Protein AF-A0A939ACP7-F1 (afdb_monomer_lite)

Radius of gyration: 35.05 Å; chains: 1; bounding box: 103×66×125 Å

Structure (mmCIF, N/CA/C/O backbone):
data_AF-A0A939ACP7-F1
#
_entry.id   AF-A0A939ACP7-F1
#
loop_
_atom_site.group_PDB
_atom_site.id
_atom_site.type_symbol
_atom_site.label_atom_id
_atom_site.label_alt_id
_atom_site.label_comp_id
_atom_site.label_asym_id
_atom_site.label_entity_id
_atom_site.label_seq_id
_atom_site.pdbx_PDB_ins_code
_atom_site.Cartn_x
_atom_site.Cartn_y
_atom_site.Cartn_z
_atom_site.occupancy
_atom_site.B_iso_or_equiv
_atom_site.auth_seq_id
_atom_site.auth_comp_id
_atom_site.auth_asym_id
_atom_site.auth_atom_id
_atom_site.pdbx_PDB_model_num
ATOM 1 N N . MET A 1 1 ? 71.101 -23.558 -41.775 1.00 36.25 1 MET A N 1
ATOM 2 C CA . MET A 1 1 ? 71.951 -23.825 -40.594 1.00 36.25 1 MET A CA 1
ATOM 3 C C . MET A 1 1 ? 70.980 -24.079 -39.443 1.00 36.25 1 MET A C 1
ATOM 5 O O . MET A 1 1 ? 70.382 -23.135 -38.969 1.00 36.25 1 MET A O 1
ATOM 9 N N . LYS A 1 2 ? 70.400 -25.280 -39.323 1.00 25.92 2 LYS A N 1
ATOM 10 C CA . LYS A 1 2 ? 70.919 -26.447 -38.582 1.00 25.92 2 LYS A CA 1
ATOM 11 C C . LYS A 1 2 ? 71.511 -26.079 -37.214 1.00 25.92 2 LYS A C 1
ATOM 13 O O . LYS A 1 2 ? 72.516 -25.382 -37.201 1.00 25.92 2 LYS A O 1
ATOM 18 N N . MET A 1 3 ? 70.931 -26.714 -36.182 1.00 22.45 3 MET A N 1
ATOM 19 C CA . MET A 1 3 ? 71.432 -26.923 -34.811 1.00 22.45 3 MET A CA 1
ATOM 20 C C . MET A 1 3 ? 71.441 -25.649 -33.942 1.00 22.45 3 MET A C 1
ATOM 22 O O . MET A 1 3 ? 72.068 -24.677 -34.314 1.00 22.45 3 MET A O 1
ATOM 26 N N . GLU A 1 4 ? 70.746 -25.549 -32.804 1.00 27.22 4 GLU A N 1
ATOM 27 C CA . GLU A 1 4 ? 70.390 -26.583 -31.824 1.00 27.22 4 GLU A CA 1
ATOM 28 C C . GLU A 1 4 ? 69.037 -26.291 -31.142 1.00 27.22 4 GLU A C 1
ATOM 30 O O . GLU A 1 4 ? 68.872 -25.314 -30.420 1.00 27.22 4 GLU A O 1
ATOM 35 N N . ARG A 1 5 ? 68.075 -27.203 -31.334 1.00 31.11 5 ARG A N 1
ATOM 36 C CA . ARG A 1 5 ? 67.166 -27.637 -30.269 1.00 31.11 5 ARG A CA 1
ATOM 37 C C . ARG A 1 5 ? 67.841 -28.840 -29.603 1.00 31.11 5 ARG A C 1
ATOM 39 O O . ARG A 1 5 ? 67.974 -29.872 -30.249 1.00 31.11 5 ARG A O 1
ATOM 46 N N . PHE A 1 6 ? 68.264 -28.691 -28.357 1.00 25.67 6 PHE A N 1
ATOM 47 C CA . PHE A 1 6 ? 68.577 -29.739 -27.375 1.00 25.67 6 PHE A CA 1
ATOM 48 C C . PHE A 1 6 ? 68.465 -28.983 -26.040 1.00 25.67 6 PHE A C 1
ATOM 50 O O . PHE A 1 6 ? 69.297 -28.137 -25.762 1.00 25.67 6 PHE A O 1
ATOM 57 N N . LEU A 1 7 ? 67.393 -29.067 -25.259 1.00 24.36 7 LEU A N 1
ATOM 58 C CA . LEU A 1 7 ? 66.769 -30.269 -24.733 1.00 24.36 7 LEU A CA 1
ATOM 59 C C . LEU A 1 7 ? 65.263 -30.351 -25.035 1.00 24.36 7 LEU A C 1
ATOM 61 O O . LEU A 1 7 ? 64.500 -29.413 -24.827 1.00 24.36 7 LEU A O 1
ATOM 65 N N . ALA A 1 8 ? 64.868 -31.543 -25.472 1.00 23.91 8 ALA A N 1
ATOM 66 C CA . ALA A 1 8 ? 63.529 -32.113 -25.401 1.00 23.91 8 ALA A CA 1
ATOM 67 C C . ALA A 1 8 ? 62.896 -31.847 -24.013 1.00 23.91 8 ALA A C 1
ATOM 69 O O . ALA A 1 8 ? 63.563 -32.010 -22.997 1.00 23.91 8 ALA A O 1
ATOM 70 N N . VAL A 1 9 ? 61.635 -31.422 -23.879 1.00 26.91 9 VAL A N 1
ATOM 71 C CA . VAL A 1 9 ? 60.424 -32.158 -24.298 1.00 26.91 9 VAL A CA 1
ATOM 72 C C . VAL A 1 9 ? 60.639 -33.669 -24.211 1.00 26.91 9 VAL A C 1
ATOM 74 O O . VAL A 1 9 ? 60.522 -34.405 -25.186 1.00 26.91 9 VAL A O 1
ATOM 77 N N . ALA A 1 10 ? 61.005 -34.129 -23.021 1.00 22.05 10 ALA A N 1
ATOM 78 C CA . ALA A 1 10 ? 60.679 -35.473 -22.592 1.00 22.05 10 ALA A CA 1
ATOM 79 C C . ALA A 1 10 ? 59.434 -35.371 -21.701 1.00 22.05 10 ALA A C 1
ATOM 81 O O . ALA A 1 10 ? 59.503 -34.837 -20.601 1.00 22.05 10 ALA A O 1
ATOM 82 N N . ALA A 1 11 ? 58.321 -35.881 -22.231 1.00 25.02 11 ALA A N 1
ATOM 83 C CA . ALA A 1 11 ? 57.104 -36.269 -21.519 1.00 25.02 11 ALA A CA 1
ATOM 84 C C . ALA A 1 11 ? 56.350 -35.137 -20.790 1.00 25.02 11 ALA A C 1
ATOM 86 O O . ALA A 1 11 ? 56.452 -34.950 -19.585 1.00 25.02 11 ALA A O 1
ATOM 87 N N . LEU A 1 12 ? 55.550 -34.344 -21.505 1.00 26.20 12 LEU A N 1
ATOM 88 C CA . LEU A 1 12 ? 54.103 -34.603 -21.608 1.00 26.20 12 LEU A CA 1
ATOM 89 C C . LEU A 1 12 ? 53.656 -35.991 -21.101 1.00 26.20 12 LEU A C 1
ATOM 91 O O . LEU A 1 12 ? 54.082 -37.019 -21.621 1.00 26.20 12 LEU A O 1
ATOM 95 N N . PHE A 1 13 ? 52.709 -35.965 -20.163 1.00 28.14 13 PHE A N 1
ATOM 96 C CA . PHE A 1 13 ? 51.877 -37.083 -19.718 1.00 28.14 13 PHE A CA 1
ATOM 97 C C . PHE A 1 13 ? 52.613 -38.245 -19.054 1.00 28.14 13 PHE A C 1
ATOM 99 O O . PHE A 1 13 ? 53.013 -39.200 -19.711 1.00 28.14 13 PHE A O 1
ATOM 106 N N . LEU A 1 14 ? 52.671 -38.199 -17.719 1.00 24.33 14 LEU A N 1
ATOM 107 C CA . LEU A 1 14 ? 52.110 -39.230 -16.828 1.00 24.33 14 LEU A CA 1
ATOM 108 C C . LEU A 1 14 ? 52.550 -38.948 -15.383 1.00 24.33 14 LEU A C 1
ATOM 110 O O . LEU A 1 14 ? 53.515 -39.534 -14.909 1.00 24.33 14 LEU A O 1
ATOM 114 N N . ALA A 1 15 ? 51.850 -38.045 -14.696 1.00 24.22 15 ALA A N 1
ATOM 115 C CA . ALA A 1 15 ? 51.679 -38.045 -13.237 1.00 24.22 15 ALA A CA 1
ATOM 116 C C . ALA A 1 15 ? 50.804 -36.828 -12.869 1.00 24.22 15 ALA A C 1
ATOM 118 O O . ALA A 1 15 ? 51.233 -35.700 -13.052 1.00 24.22 15 ALA A O 1
ATOM 119 N N . VAL A 1 16 ? 49.507 -37.006 -12.597 1.00 27.25 16 VAL A N 1
ATOM 120 C CA . VAL A 1 16 ? 48.994 -37.306 -11.240 1.00 27.25 16 VAL A CA 1
ATOM 121 C C . VAL A 1 16 ? 48.975 -35.991 -10.444 1.00 27.25 16 VAL A C 1
ATOM 123 O O . VAL A 1 16 ? 50.014 -35.432 -10.133 1.00 27.25 16 VAL A O 1
ATOM 126 N N . TRP A 1 17 ? 47.799 -35.359 -10.326 1.00 26.86 17 TRP A N 1
ATOM 127 C CA . TRP A 1 17 ? 47.037 -35.370 -9.062 1.00 26.86 17 TRP A CA 1
ATOM 128 C C . TRP A 1 17 ? 47.918 -34.914 -7.885 1.00 26.86 17 TRP A C 1
ATOM 130 O O . TRP A 1 17 ? 48.831 -35.620 -7.486 1.00 26.86 17 TRP A O 1
ATOM 140 N N . GLY A 1 18 ? 47.695 -33.789 -7.233 1.00 29.44 18 GLY A N 1
ATOM 141 C CA . GLY A 1 18 ? 46.577 -32.872 -7.245 1.00 29.44 18 GLY A CA 1
ATOM 142 C C . GLY A 1 18 ? 46.790 -31.880 -6.104 1.00 29.44 18 GLY A C 1
ATOM 143 O O . GLY A 1 18 ? 47.709 -32.038 -5.298 1.00 29.44 18 GLY A O 1
ATOM 144 N N . CYS A 1 19 ? 45.903 -30.896 -5.985 1.00 32.56 19 CYS A N 1
ATOM 145 C CA . CYS A 1 19 ? 45.579 -30.409 -4.652 1.00 32.56 19 CYS A CA 1
ATOM 146 C C . CYS A 1 19 ? 45.200 -31.649 -3.836 1.00 32.56 19 CYS A C 1
ATOM 148 O O . CYS A 1 19 ? 44.282 -32.380 -4.219 1.00 32.56 19 CYS A O 1
ATOM 150 N N . ALA A 1 20 ? 45.939 -31.946 -2.771 1.00 35.75 20 ALA A N 1
ATOM 151 C CA . ALA A 1 20 ? 45.504 -32.966 -1.838 1.00 35.75 20 ALA A CA 1
ATOM 152 C C . ALA A 1 20 ? 44.207 -32.448 -1.203 1.00 35.75 20 ALA A C 1
ATOM 154 O O . ALA A 1 20 ? 44.233 -31.568 -0.345 1.00 35.75 20 ALA A O 1
ATOM 155 N N . GLY A 1 21 ? 43.067 -32.949 -1.680 1.00 43.66 21 GLY A N 1
ATOM 156 C CA . GLY A 1 21 ? 41.793 -32.820 -0.991 1.00 43.66 21 GLY A CA 1
ATOM 157 C C . GLY A 1 21 ? 41.898 -33.584 0.319 1.00 43.66 21 GLY A C 1
ATOM 158 O O . GLY A 1 21 ? 41.687 -34.793 0.356 1.00 43.66 21 GLY A O 1
ATOM 159 N N . GLY A 1 22 ? 42.309 -32.886 1.370 1.00 36.47 22 GLY A N 1
ATOM 160 C CA . GLY A 1 22 ? 42.224 -33.358 2.738 1.00 36.47 22 GLY A CA 1
ATOM 161 C C . GLY A 1 22 ? 41.004 -32.732 3.387 1.00 36.47 22 GLY A C 1
ATOM 162 O O . GLY A 1 22 ? 41.091 -31.629 3.913 1.00 36.47 22 GLY A O 1
ATOM 163 N N . GLU A 1 23 ? 39.871 -33.430 3.373 1.00 47.53 23 GLU A N 1
ATOM 164 C CA . GLU A 1 23 ? 38.885 -33.232 4.433 1.00 47.53 23 GLU A CA 1
ATOM 165 C C . GLU A 1 23 ? 39.522 -33.770 5.724 1.00 47.53 23 GLU A C 1
ATOM 167 O O . GLU A 1 23 ? 39.752 -34.974 5.848 1.00 47.53 23 GLU A O 1
ATOM 172 N N . GLY A 1 24 ? 39.891 -32.890 6.658 1.00 39.44 24 GLY A N 1
ATOM 173 C CA . GLY A 1 24 ? 40.613 -33.316 7.858 1.00 39.44 24 GLY A CA 1
ATOM 174 C C . GLY A 1 24 ? 40.763 -32.249 8.937 1.00 39.44 24 GLY A C 1
ATOM 175 O O . GLY A 1 24 ? 41.720 -31.490 8.924 1.00 39.44 24 GLY A O 1
ATOM 176 N N . GLU A 1 25 ? 39.817 -32.296 9.876 1.00 38.22 25 GLU A N 1
ATOM 177 C CA . GLU A 1 25 ? 39.761 -31.717 11.228 1.00 38.22 25 GLU A CA 1
ATOM 178 C C . GLU A 1 25 ? 39.782 -30.185 11.419 1.00 38.22 25 GLU A C 1
ATOM 180 O O . GLU A 1 25 ? 40.653 -29.433 10.996 1.00 38.22 25 GLU A O 1
ATOM 185 N N . SER A 1 26 ? 38.740 -29.745 12.131 1.00 47.62 26 SER A N 1
ATOM 186 C CA . SER A 1 26 ? 38.450 -28.388 12.588 1.00 47.62 26 SER A CA 1
ATOM 187 C C . SER A 1 26 ? 39.628 -27.712 13.281 1.00 47.62 26 SER A C 1
ATOM 189 O O . SER A 1 26 ? 40.241 -28.322 14.153 1.00 47.62 26 SER A O 1
ATOM 191 N N . ILE A 1 27 ? 39.828 -26.420 13.009 1.00 42.50 27 ILE A N 1
ATOM 192 C CA . ILE A 1 27 ? 40.710 -25.540 13.785 1.00 42.50 27 ILE A CA 1
ATOM 193 C C . ILE A 1 27 ? 40.118 -25.371 15.200 1.00 42.50 27 ILE A C 1
ATOM 195 O O . ILE A 1 27 ? 39.026 -24.805 15.329 1.00 42.50 27 ILE A O 1
ATOM 199 N N . PRO A 1 28 ? 40.784 -25.829 16.276 1.00 42.47 28 PRO A N 1
ATOM 200 C CA . PRO A 1 28 ? 40.410 -25.488 17.637 1.00 42.47 28 PRO A CA 1
ATOM 201 C C . PRO A 1 28 ? 41.270 -24.307 18.105 1.00 42.47 28 PRO A C 1
ATOM 203 O O . PRO A 1 28 ? 42.453 -24.470 18.386 1.00 42.47 28 PRO A O 1
ATOM 206 N N . GLY A 1 29 ? 40.644 -23.133 18.222 1.00 42.59 29 GLY A N 1
ATOM 207 C CA . GLY A 1 29 ? 41.262 -21.890 18.707 1.00 42.59 29 GLY A CA 1
ATOM 208 C C . GLY A 1 29 ? 41.906 -21.104 17.564 1.00 42.59 29 GLY A C 1
ATOM 209 O O . GLY A 1 29 ? 42.811 -21.603 16.919 1.00 42.59 29 GLY A O 1
ATOM 210 N N . GLU A 1 30 ? 41.485 -19.901 17.193 1.00 41.22 30 GLU A N 1
ATOM 211 C CA . GLU A 1 30 ? 40.758 -18.848 17.901 1.00 41.22 30 GLU A CA 1
ATOM 212 C C . GLU A 1 30 ? 39.846 -18.063 16.924 1.00 41.22 30 GLU A C 1
ATOM 214 O O . GLU A 1 30 ? 40.249 -17.740 15.812 1.00 41.22 30 GLU A O 1
ATOM 219 N N . SER A 1 31 ? 38.616 -17.761 17.372 1.00 50.59 31 SER A N 1
ATOM 220 C CA . SER A 1 31 ? 37.700 -16.696 16.906 1.00 50.59 31 SER A CA 1
ATOM 221 C C . SER A 1 31 ? 37.431 -16.517 15.400 1.00 50.59 31 SER A C 1
ATOM 223 O O . SER A 1 31 ? 38.102 -15.753 14.712 1.00 50.59 31 SER A O 1
ATOM 225 N N . GLY A 1 32 ? 36.305 -17.071 14.943 1.00 54.88 32 GLY A N 1
ATOM 226 C CA . GLY A 1 32 ? 35.601 -16.580 13.760 1.00 54.88 32 GLY A CA 1
ATOM 227 C C . GLY A 1 32 ? 34.483 -17.523 13.335 1.00 54.88 32 GLY A C 1
ATOM 228 O O . GLY A 1 32 ? 34.708 -18.394 12.502 1.00 54.88 32 GLY A O 1
ATOM 229 N N . GLU A 1 33 ? 33.284 -17.381 13.901 1.00 62.00 33 GLU A N 1
ATOM 230 C CA . GLU A 1 33 ? 32.091 -17.960 13.271 1.00 62.00 33 GLU A CA 1
ATOM 231 C C . GLU A 1 33 ? 31.898 -17.299 11.903 1.00 62.00 33 GLU A C 1
ATOM 233 O O . GLU A 1 33 ? 32.114 -16.095 11.741 1.00 62.00 33 GLU A O 1
ATOM 238 N N . CYS A 1 34 ? 31.556 -18.094 10.896 1.00 67.94 34 CYS A N 1
ATOM 239 C CA . CYS A 1 34 ? 31.367 -17.585 9.545 1.00 67.94 34 CYS A CA 1
ATOM 240 C C . CYS A 1 34 ? 29.918 -17.133 9.335 1.00 67.94 34 CYS A C 1
ATOM 242 O O . CYS A 1 34 ? 29.008 -17.771 9.857 1.00 67.94 34 CYS A O 1
ATOM 244 N N . PRO A 1 35 ? 29.676 -16.044 8.584 1.00 65.56 35 PRO A N 1
ATOM 245 C CA . PRO A 1 35 ? 28.376 -15.373 8.571 1.00 65.56 35 PRO A CA 1
ATOM 246 C C . PRO A 1 35 ? 27.280 -16.165 7.850 1.00 65.56 35 PRO A C 1
ATOM 248 O O . PRO A 1 35 ? 26.113 -16.025 8.205 1.00 65.56 35 PRO A O 1
ATOM 251 N N . GLN A 1 36 ? 27.632 -16.976 6.842 1.00 68.38 36 GLN A N 1
ATOM 252 C CA . GLN A 1 36 ? 26.692 -17.827 6.106 1.00 68.38 36 GLN A CA 1
ATOM 253 C C . GLN A 1 36 ? 27.379 -19.097 5.570 1.00 68.38 36 GLN A C 1
ATOM 255 O O . GLN A 1 36 ? 28.484 -19.000 5.019 1.00 68.38 36 GLN A O 1
ATOM 260 N N . PRO A 1 37 ? 26.734 -20.277 5.654 1.00 73.44 37 PRO A N 1
ATOM 261 C CA . PRO A 1 37 ? 27.254 -21.530 5.117 1.00 73.44 37 PRO A CA 1
ATOM 262 C C . PRO A 1 37 ? 27.542 -21.464 3.618 1.00 73.44 37 PRO A C 1
ATOM 264 O O . PRO A 1 37 ? 26.791 -20.878 2.846 1.00 73.44 37 PRO A O 1
ATOM 267 N N . GLY A 1 38 ? 28.616 -22.121 3.189 1.00 63.66 38 GLY A N 1
ATOM 268 C CA . GLY A 1 38 ? 29.005 -22.235 1.786 1.00 63.66 38 GLY A CA 1
ATOM 269 C C . GLY A 1 38 ? 29.901 -21.111 1.264 1.00 63.66 38 GLY A C 1
ATOM 270 O O . GLY A 1 38 ? 30.520 -21.314 0.222 1.00 63.66 38 GLY A O 1
ATOM 271 N N . ILE A 1 39 ? 30.038 -19.991 1.988 1.00 73.62 39 ILE A N 1
ATOM 272 C CA . ILE A 1 39 ? 31.002 -18.929 1.657 1.00 73.62 39 ILE A CA 1
ATOM 273 C C . ILE A 1 39 ? 32.430 -19.471 1.750 1.00 73.62 39 ILE A C 1
ATOM 275 O O . ILE A 1 39 ? 32.738 -20.276 2.630 1.00 73.62 39 ILE A O 1
ATOM 279 N N . THR A 1 40 ? 33.302 -19.005 0.855 1.00 74.06 40 THR A N 1
ATOM 280 C CA . THR A 1 40 ? 34.707 -19.422 0.787 1.00 74.06 40 THR A CA 1
ATOM 281 C C . THR A 1 40 ? 35.626 -18.200 0.881 1.00 74.06 40 THR A C 1
ATOM 283 O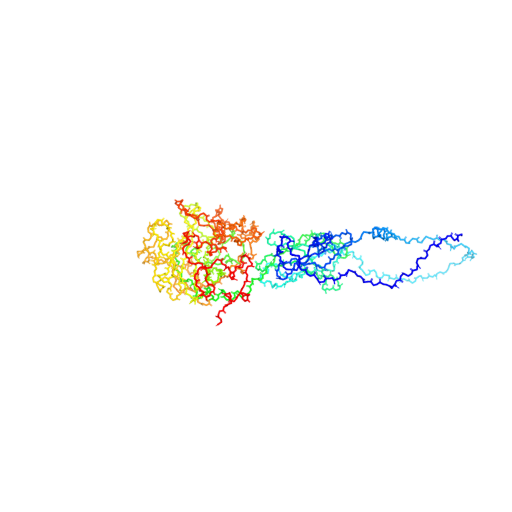 O . THR A 1 40 ? 35.310 -17.166 0.299 1.00 74.06 40 THR A O 1
ATOM 286 N N . THR A 1 41 ? 36.729 -18.290 1.627 1.00 76.06 41 THR A N 1
ATOM 287 C CA . THR A 1 41 ? 37.681 -17.187 1.872 1.00 76.06 41 THR A CA 1
ATOM 288 C C . THR A 1 41 ? 39.123 -17.699 2.004 1.00 76.06 41 THR A C 1
ATOM 290 O O . THR A 1 41 ? 39.334 -18.906 2.088 1.00 76.06 41 THR A O 1
ATOM 293 N N . CYS A 1 42 ? 40.113 -16.804 2.043 1.00 80.88 42 CYS A N 1
ATOM 294 C CA . CYS A 1 42 ? 41.520 -17.142 2.289 1.00 80.88 42 CYS A CA 1
ATOM 295 C C . CYS A 1 42 ? 41.887 -17.027 3.776 1.00 80.88 42 CYS A C 1
ATOM 297 O O . CYS A 1 42 ? 41.435 -16.109 4.464 1.00 80.88 42 CYS A O 1
ATOM 299 N N . GLY A 1 43 ? 42.725 -17.940 4.266 1.00 73.94 43 GLY A N 1
ATOM 300 C CA . GLY A 1 43 ? 43.234 -17.934 5.639 1.00 73.94 43 GLY A CA 1
ATOM 301 C C . GLY A 1 43 ? 44.425 -18.875 5.834 1.00 73.94 43 GLY A C 1
ATOM 302 O O . GLY A 1 43 ? 44.984 -19.376 4.864 1.00 73.94 43 GLY A O 1
ATOM 303 N N . LEU A 1 44 ? 44.819 -19.113 7.087 1.00 69.56 44 LEU A N 1
ATOM 304 C CA . LEU A 1 44 ? 45.951 -19.979 7.441 1.00 69.56 44 LEU A CA 1
ATOM 305 C C . LEU A 1 44 ? 45.474 -21.250 8.154 1.00 69.56 44 LEU A C 1
ATOM 307 O O . LEU A 1 44 ? 44.510 -21.219 8.923 1.00 69.56 44 LEU A O 1
ATOM 311 N N . THR A 1 45 ? 46.162 -22.368 7.927 1.00 70.00 45 THR A N 1
ATOM 312 C CA . THR A 1 45 ? 45.963 -23.599 8.707 1.00 70.00 45 THR A CA 1
ATOM 313 C C . THR A 1 45 ? 46.634 -23.500 10.084 1.00 70.00 45 THR A C 1
ATOM 315 O O . THR A 1 45 ? 47.457 -22.618 10.331 1.00 70.00 45 THR A O 1
ATOM 318 N N . ALA A 1 46 ? 46.354 -24.451 10.984 1.00 57.75 46 ALA A N 1
ATOM 319 C CA . ALA A 1 46 ? 47.019 -24.526 12.292 1.00 57.75 46 ALA A CA 1
ATOM 320 C C . ALA A 1 46 ? 48.549 -24.740 12.200 1.00 57.75 46 ALA A C 1
ATOM 322 O O . ALA A 1 46 ? 49.262 -24.471 13.165 1.00 57.75 46 ALA A O 1
ATOM 323 N N . GLY A 1 47 ? 49.055 -25.208 11.050 1.00 53.38 47 GLY A N 1
ATOM 324 C CA . GLY A 1 47 ? 50.485 -25.357 10.761 1.00 53.38 47 GLY A CA 1
ATOM 325 C C . GLY A 1 47 ? 51.163 -24.093 10.218 1.00 53.38 47 GLY A C 1
ATOM 326 O O . GLY A 1 47 ? 52.387 -24.074 10.124 1.00 53.38 47 GLY A O 1
ATOM 327 N N . GLY A 1 48 ? 50.397 -23.036 9.910 1.00 61.03 48 GLY A N 1
ATOM 328 C CA . GLY A 1 48 ? 50.904 -21.762 9.385 1.00 61.03 48 GLY A CA 1
ATOM 329 C C . GLY A 1 48 ? 50.926 -21.636 7.857 1.00 61.03 48 GLY A C 1
ATOM 330 O O . GLY A 1 48 ? 51.390 -20.616 7.358 1.00 61.03 48 GLY A O 1
ATOM 331 N N . ASP A 1 49 ? 50.412 -22.627 7.125 1.00 70.62 49 ASP A N 1
ATOM 332 C CA . ASP A 1 49 ? 50.342 -22.617 5.655 1.00 70.62 49 ASP A CA 1
ATOM 333 C C . ASP A 1 49 ? 49.084 -21.891 5.138 1.00 70.62 49 ASP A C 1
ATOM 335 O O . ASP A 1 49 ? 48.019 -21.992 5.758 1.00 70.62 49 ASP A O 1
ATOM 339 N N . GLU A 1 50 ? 49.176 -21.204 3.991 1.00 74.31 50 GLU A N 1
ATOM 340 C CA . GLU A 1 50 ? 48.027 -20.554 3.333 1.00 74.31 50 GLU A CA 1
ATOM 341 C C . GLU A 1 50 ? 47.024 -21.561 2.764 1.00 74.31 50 GLU A C 1
ATOM 343 O O . GLU A 1 50 ? 47.389 -22.590 2.198 1.00 74.31 50 GLU A O 1
ATOM 348 N N . ALA A 1 51 ? 45.733 -21.261 2.907 1.00 74.69 51 ALA A N 1
ATOM 349 C CA . ALA A 1 51 ? 44.652 -22.167 2.555 1.00 74.69 51 ALA A CA 1
ATOM 350 C C . ALA A 1 51 ? 43.353 -21.446 2.169 1.00 74.69 51 ALA A C 1
ATOM 352 O O . ALA A 1 51 ? 43.050 -20.340 2.622 1.00 74.69 51 ALA A O 1
ATOM 353 N N . VAL A 1 52 ? 42.539 -22.148 1.383 1.00 78.62 52 VAL A N 1
ATOM 354 C CA . VAL A 1 52 ? 41.153 -21.791 1.083 1.00 78.62 52 VAL A CA 1
ATOM 355 C C . VAL A 1 52 ? 40.246 -22.417 2.142 1.00 78.62 52 VAL A C 1
ATOM 357 O O . VAL A 1 52 ? 40.230 -23.636 2.337 1.00 78.62 52 VAL A O 1
ATOM 360 N N . LEU A 1 53 ? 39.463 -21.582 2.818 1.00 76.50 53 LEU A N 1
ATOM 361 C CA . LEU A 1 53 ? 38.553 -21.950 3.897 1.00 76.50 53 LEU A CA 1
ATOM 362 C C . LEU A 1 53 ? 37.102 -21.851 3.431 1.00 76.50 53 LEU A C 1
ATOM 364 O O . LEU A 1 53 ? 36.706 -20.838 2.863 1.00 76.50 53 LEU A O 1
ATOM 368 N N . ARG A 1 54 ? 36.283 -22.860 3.732 1.00 76.62 54 ARG A N 1
ATOM 369 C CA . ARG A 1 54 ? 34.847 -22.882 3.434 1.00 76.62 54 ARG A CA 1
ATOM 370 C C . ARG A 1 54 ? 34.017 -22.910 4.709 1.00 76.62 54 ARG A C 1
ATOM 372 O O . ARG A 1 54 ? 34.290 -23.676 5.630 1.00 76.62 54 ARG A O 1
ATOM 379 N N . CYS A 1 55 ? 32.977 -22.090 4.750 1.00 75.12 55 CYS A N 1
ATOM 380 C CA . CYS A 1 55 ? 32.027 -22.059 5.847 1.00 75.12 55 CYS A CA 1
ATOM 381 C C . CYS A 1 55 ? 31.109 -23.285 5.788 1.00 75.12 55 CYS A C 1
ATOM 383 O O . CYS A 1 55 ? 30.429 -23.524 4.789 1.00 75.12 55 CYS A O 1
ATOM 385 N N . SER A 1 56 ? 31.082 -24.076 6.855 1.00 69.50 56 SER A N 1
ATOM 386 C CA . SER A 1 56 ? 30.205 -25.244 6.970 1.00 69.50 56 SER A CA 1
ATOM 387 C C . SER A 1 56 ? 28.766 -24.867 7.319 1.00 69.50 56 SER A C 1
ATOM 389 O O . SER A 1 56 ? 28.474 -23.755 7.751 1.00 69.50 56 SER A O 1
ATOM 391 N N . THR A 1 57 ? 27.855 -25.834 7.203 1.00 60.94 57 THR A N 1
ATOM 392 C CA . THR A 1 57 ? 26.447 -25.699 7.619 1.00 60.94 57 THR A CA 1
ATOM 393 C C . THR A 1 57 ? 26.273 -25.424 9.114 1.00 60.94 57 THR A C 1
ATOM 395 O O . THR A 1 57 ? 25.243 -24.899 9.520 1.00 60.94 57 THR A O 1
ATOM 398 N N . MET A 1 58 ? 27.290 -25.710 9.931 1.00 66.31 58 MET A N 1
ATOM 399 C CA . MET A 1 58 ? 27.328 -25.378 11.359 1.00 66.31 58 MET A CA 1
ATOM 400 C C . MET A 1 58 ? 28.034 -24.039 11.650 1.00 66.31 58 MET A C 1
ATOM 402 O O . MET A 1 58 ? 28.440 -23.811 12.784 1.00 66.31 58 MET A O 1
ATOM 406 N N . HIS A 1 59 ? 28.207 -23.171 10.643 1.00 72.88 59 HIS A N 1
ATOM 407 C CA . HIS A 1 59 ? 28.829 -21.839 10.753 1.00 72.88 59 HIS A CA 1
ATOM 408 C C . HIS A 1 59 ? 30.275 -21.846 11.283 1.00 72.88 59 HIS A C 1
ATOM 410 O O . HIS A 1 59 ? 30.751 -20.890 11.897 1.00 72.88 59 HIS A O 1
ATOM 416 N N . LYS A 1 60 ? 31.017 -22.919 10.982 1.00 73.25 60 LYS A N 1
ATOM 417 C CA . LYS A 1 60 ? 32.456 -23.037 11.268 1.00 73.25 60 LYS A CA 1
ATOM 418 C C . LYS A 1 60 ? 33.272 -23.119 9.987 1.00 73.25 60 LYS A C 1
ATOM 420 O O . LYS A 1 60 ? 32.864 -23.829 9.065 1.00 73.25 60 LYS A O 1
ATOM 425 N N . TRP A 1 61 ? 34.422 -22.449 9.951 1.00 71.75 61 TRP A N 1
ATOM 426 C CA . TRP A 1 61 ? 35.381 -22.559 8.851 1.00 71.75 61 TRP A CA 1
ATOM 427 C C . TRP A 1 61 ? 36.045 -23.939 8.827 1.00 71.75 61 TRP A C 1
ATOM 429 O O . TRP A 1 61 ? 36.494 -24.444 9.857 1.00 71.75 61 TRP A O 1
ATOM 439 N N . ILE A 1 62 ? 36.113 -24.536 7.640 1.00 71.25 62 ILE A N 1
ATOM 440 C CA . ILE A 1 62 ? 36.788 -25.806 7.364 1.00 71.25 62 ILE A CA 1
ATOM 441 C C . ILE A 1 62 ? 37.786 -25.574 6.230 1.00 71.25 62 ILE A C 1
ATOM 443 O O . ILE A 1 62 ? 37.488 -24.844 5.284 1.00 71.25 62 ILE A O 1
ATOM 447 N N . VAL A 1 63 ? 38.965 -26.188 6.311 1.00 72.44 63 VAL A N 1
ATOM 448 C CA . VAL A 1 63 ? 39.957 -26.129 5.232 1.00 72.44 63 VAL A CA 1
ATOM 449 C C . VAL A 1 63 ? 39.435 -26.919 4.038 1.00 72.44 63 VAL A C 1
ATOM 451 O O . VAL A 1 63 ? 39.150 -28.107 4.146 1.00 72.44 63 VAL A O 1
ATOM 454 N N . SER A 1 64 ? 39.289 -26.239 2.905 1.00 66.75 64 SER A N 1
ATOM 455 C CA . SER A 1 64 ? 38.829 -26.845 1.658 1.00 66.75 64 SER A CA 1
ATOM 456 C C . SER A 1 64 ? 39.993 -27.208 0.735 1.00 66.75 64 SER A C 1
ATOM 458 O O . SER A 1 64 ? 39.881 -28.172 -0.018 1.00 66.75 64 SER A O 1
ATOM 460 N N . ALA A 1 65 ? 41.090 -26.444 0.773 1.00 66.81 65 ALA A N 1
ATOM 461 C CA . ALA A 1 65 ? 42.334 -26.721 0.053 1.00 66.81 65 ALA A CA 1
ATOM 462 C C . ALA A 1 65 ? 43.510 -25.967 0.699 1.00 66.81 65 ALA A C 1
ATOM 464 O O . ALA A 1 65 ? 43.312 -24.874 1.223 1.00 66.81 65 ALA A O 1
ATOM 465 N N . VAL A 1 66 ? 44.725 -26.520 0.633 1.00 67.81 66 VAL A N 1
ATOM 466 C CA . VAL A 1 66 ? 45.965 -25.870 1.105 1.00 67.81 66 VAL A CA 1
ATOM 467 C C . VAL A 1 66 ? 46.789 -25.428 -0.104 1.00 67.81 66 VAL A C 1
ATOM 469 O O . VAL A 1 66 ? 46.958 -26.199 -1.051 1.00 67.81 66 VAL A O 1
ATOM 472 N N . CYS A 1 67 ? 47.261 -24.184 -0.090 1.00 64.81 67 CYS A N 1
ATOM 473 C CA . CYS A 1 67 ? 47.947 -23.544 -1.205 1.00 64.81 67 CYS A CA 1
ATOM 474 C C . CYS A 1 67 ? 49.470 -23.711 -1.098 1.00 64.81 67 CYS A C 1
ATOM 476 O O . CYS A 1 67 ? 50.029 -23.752 -0.008 1.00 64.81 67 CYS A O 1
ATOM 478 N N . ILE A 1 68 ? 50.145 -23.810 -2.248 1.00 60.16 68 ILE A N 1
ATOM 479 C CA . ILE A 1 68 ? 51.603 -24.021 -2.316 1.00 60.16 68 ILE A CA 1
ATOM 480 C C . ILE A 1 68 ? 52.371 -22.688 -2.253 1.00 60.16 68 ILE A C 1
ATOM 482 O O . ILE A 1 68 ? 53.453 -22.647 -1.676 1.00 60.16 68 ILE A O 1
ATOM 486 N N . GLU A 1 69 ? 51.818 -21.607 -2.825 1.00 58.72 69 GLU A N 1
ATOM 487 C CA . GLU A 1 69 ? 52.472 -20.286 -2.873 1.00 58.72 69 GLU A CA 1
ATOM 488 C C . GLU A 1 69 ? 51.580 -19.132 -2.406 1.00 58.72 69 GLU A C 1
ATOM 490 O O . GLU A 1 69 ? 52.041 -18.324 -1.604 1.00 58.72 69 GLU A O 1
ATOM 495 N N . SER A 1 70 ? 50.335 -19.022 -2.894 1.00 68.75 70 SER A N 1
ATOM 496 C CA . SER A 1 70 ? 49.425 -17.959 -2.442 1.00 68.75 70 SER A CA 1
ATOM 497 C C . SER A 1 70 ? 47.939 -18.306 -2.574 1.00 68.75 70 SER A C 1
ATOM 499 O O . SER A 1 70 ? 47.537 -19.037 -3.487 1.00 68.75 70 SER A O 1
ATOM 501 N N . CYS A 1 71 ? 47.122 -17.758 -1.675 1.00 71.00 71 CYS A N 1
ATOM 502 C CA . CYS A 1 71 ? 45.663 -17.754 -1.763 1.00 71.00 71 CYS A CA 1
ATOM 503 C C . CYS A 1 71 ? 45.152 -16.389 -2.236 1.00 71.00 71 CYS A C 1
ATOM 505 O O . CYS A 1 71 ? 45.501 -15.355 -1.665 1.00 71.00 71 CYS A O 1
ATOM 507 N N . ASN A 1 72 ? 44.284 -16.381 -3.250 1.00 71.88 72 ASN A N 1
ATOM 508 C CA . ASN A 1 72 ? 43.681 -15.155 -3.764 1.00 71.88 72 ASN A CA 1
ATOM 509 C C . ASN A 1 72 ? 42.156 -15.186 -3.606 1.00 71.88 72 ASN A C 1
ATOM 511 O O . ASN A 1 72 ? 41.505 -16.162 -3.980 1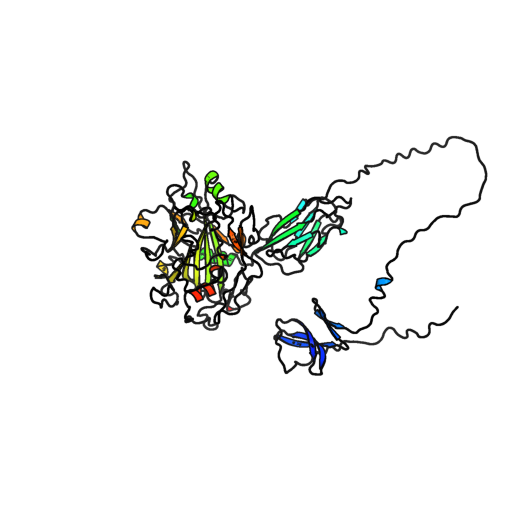.00 71.88 72 ASN A O 1
ATOM 515 N N . ALA A 1 73 ? 41.579 -14.116 -3.053 1.00 66.56 73 ALA A N 1
ATOM 516 C CA . ALA A 1 73 ? 40.137 -13.977 -2.865 1.00 66.56 73 ALA A CA 1
ATOM 517 C C . ALA A 1 73 ? 39.577 -12.975 -3.881 1.00 66.56 73 ALA A C 1
ATOM 519 O O . ALA A 1 73 ? 39.875 -11.782 -3.818 1.00 66.56 73 ALA A O 1
ATOM 520 N N . THR A 1 74 ? 38.747 -13.451 -4.810 1.00 55.78 74 THR A N 1
ATOM 521 C CA . THR A 1 74 ? 38.052 -12.600 -5.786 1.00 55.78 74 THR A CA 1
ATOM 522 C C . THR A 1 74 ? 36.543 -12.629 -5.554 1.00 55.78 74 THR A C 1
ATOM 524 O O . THR A 1 74 ? 36.022 -13.461 -4.812 1.00 55.78 74 THR A O 1
ATOM 527 N N . ALA A 1 75 ? 35.807 -11.724 -6.206 1.00 43.22 75 ALA A N 1
ATOM 528 C CA . ALA A 1 75 ? 34.349 -11.631 -6.086 1.00 43.22 75 ALA A CA 1
ATOM 529 C C . ALA A 1 75 ? 33.595 -12.910 -6.521 1.00 43.22 75 ALA A C 1
ATOM 531 O O . ALA A 1 75 ? 32.406 -13.034 -6.235 1.00 43.22 75 ALA A O 1
ATOM 532 N N . LEU A 1 76 ? 34.274 -13.851 -7.194 1.00 45.19 76 LEU A N 1
ATOM 533 C CA . LEU A 1 76 ? 33.727 -15.132 -7.653 1.00 45.19 76 LEU A CA 1
ATOM 534 C C . LEU A 1 76 ? 34.163 -16.339 -6.793 1.00 45.19 76 LEU A C 1
ATOM 536 O O . LEU A 1 76 ? 33.687 -17.446 -7.036 1.00 45.19 76 LEU A O 1
ATOM 540 N N . GLY A 1 77 ? 35.016 -16.150 -5.779 1.00 60.91 77 GLY A N 1
ATOM 541 C CA . GLY A 1 77 ? 35.485 -17.211 -4.878 1.00 60.91 77 GLY A CA 1
ATOM 542 C C . GLY A 1 77 ? 36.963 -17.082 -4.492 1.00 60.91 77 GLY A C 1
ATOM 543 O O . GLY A 1 77 ? 37.690 -16.252 -5.039 1.00 60.91 77 GLY A O 1
ATOM 544 N N . ALA A 1 78 ? 37.400 -17.898 -3.527 1.00 70.81 78 ALA A N 1
ATOM 545 C CA . ALA A 1 78 ? 38.800 -18.000 -3.110 1.00 70.81 78 ALA A CA 1
ATOM 546 C C . ALA A 1 78 ? 39.464 -19.233 -3.737 1.00 70.81 78 ALA A C 1
ATOM 548 O O . ALA A 1 78 ? 38.883 -20.320 -3.721 1.00 70.81 78 ALA A O 1
ATOM 549 N N . GLU A 1 79 ? 40.675 -19.068 -4.264 1.00 68.31 79 GLU A N 1
ATOM 550 C CA . GLU A 1 79 ? 41.408 -20.119 -4.972 1.00 68.31 79 GLU A CA 1
ATOM 551 C C . GLU A 1 79 ? 42.915 -20.079 -4.680 1.00 68.31 79 GLU A C 1
ATOM 553 O O . GLU A 1 79 ? 43.469 -19.045 -4.296 1.00 68.31 79 GLU A O 1
ATOM 558 N N . CYS A 1 80 ? 43.583 -21.224 -4.851 1.00 65.56 80 CYS A N 1
ATOM 559 C CA . CYS A 1 80 ? 45.037 -21.319 -4.741 1.00 65.56 80 CYS A CA 1
ATOM 560 C C . CYS A 1 80 ? 45.678 -21.030 -6.099 1.00 65.56 80 CYS A C 1
ATOM 562 O O . CYS A 1 80 ? 45.333 -21.678 -7.087 1.00 65.56 80 CYS A O 1
ATOM 564 N N . VAL A 1 81 ? 46.651 -20.120 -6.136 1.00 58.22 81 VAL A N 1
ATOM 565 C CA . VAL A 1 81 ? 47.344 -19.731 -7.372 1.00 58.22 81 VAL A CA 1
ATOM 566 C C . VAL A 1 81 ? 48.844 -19.993 -7.223 1.00 58.22 81 VAL A C 1
ATOM 568 O O . VAL A 1 81 ? 49.434 -19.671 -6.189 1.00 58.22 81 VAL A O 1
ATOM 571 N N . GLY A 1 82 ? 49.455 -20.593 -8.249 1.00 54.22 82 GLY A N 1
ATOM 572 C CA . GLY A 1 82 ? 50.910 -20.733 -8.388 1.00 54.22 82 GLY A CA 1
ATOM 573 C C . GLY A 1 82 ? 51.419 -19.798 -9.484 1.00 54.22 82 GLY A C 1
ATOM 574 O O . GLY A 1 82 ? 50.797 -19.694 -10.542 1.00 54.22 82 GLY A O 1
ATOM 575 N N . GLY A 1 83 ? 52.507 -19.073 -9.240 1.00 40.34 83 GLY A N 1
ATOM 576 C CA . GLY A 1 83 ? 52.972 -18.049 -10.174 1.00 40.34 83 GLY A CA 1
ATOM 577 C C . GLY A 1 83 ? 53.843 -18.597 -11.308 1.00 40.34 83 GLY A C 1
ATOM 578 O O . GLY A 1 83 ? 54.929 -19.098 -11.039 1.00 40.34 83 GLY A O 1
ATOM 579 N N . ALA A 1 84 ? 53.439 -18.389 -12.575 1.00 38.41 84 ALA A N 1
ATOM 580 C CA . ALA A 1 84 ? 54.359 -18.102 -13.695 1.00 38.41 84 ALA A CA 1
ATOM 581 C C . ALA A 1 84 ? 53.649 -17.598 -14.982 1.00 38.41 84 ALA A C 1
ATOM 583 O O . ALA A 1 84 ? 53.178 -18.388 -15.787 1.00 38.41 84 ALA A O 1
ATOM 584 N N . VAL A 1 85 ? 53.621 -16.271 -15.178 1.00 41.88 85 VAL A N 1
ATOM 585 C CA . VAL A 1 85 ? 54.103 -15.460 -16.336 1.00 41.88 85 VAL A CA 1
ATOM 586 C C . VAL A 1 85 ? 53.834 -15.877 -17.815 1.00 41.88 85 VAL A C 1
ATOM 588 O O . VAL A 1 85 ? 54.148 -15.081 -18.695 1.00 41.88 85 VAL A O 1
ATOM 591 N N . GLN A 1 86 ? 53.205 -17.003 -18.164 1.00 42.38 86 GLN A N 1
ATOM 592 C CA . GLN A 1 86 ? 53.082 -17.422 -19.579 1.00 42.38 86 GLN A CA 1
ATOM 593 C C . GLN A 1 86 ? 51.786 -16.972 -20.298 1.00 42.38 86 GLN A C 1
ATOM 595 O O . GLN A 1 86 ? 51.823 -16.732 -21.501 1.00 42.38 86 GLN A O 1
ATOM 600 N N . ASP A 1 87 ? 50.676 -16.730 -19.592 1.00 37.81 87 ASP A N 1
ATOM 601 C CA . ASP A 1 87 ? 49.373 -16.465 -20.247 1.00 37.81 87 ASP A CA 1
ATOM 602 C C . ASP A 1 87 ? 49.206 -15.033 -20.803 1.00 37.81 87 ASP A C 1
ATOM 604 O O . ASP A 1 87 ? 48.357 -14.782 -21.657 1.00 37.81 87 ASP A O 1
ATOM 608 N N . VAL A 1 88 ? 50.037 -14.078 -20.366 1.00 37.69 88 VAL A N 1
ATOM 609 C CA . VAL A 1 88 ? 50.055 -12.699 -20.908 1.00 37.69 88 VAL A CA 1
ATOM 610 C C . VAL A 1 88 ? 50.868 -12.616 -22.207 1.00 37.69 88 VAL A C 1
ATOM 612 O O . VAL A 1 88 ? 50.669 -11.698 -23.000 1.00 37.69 88 VAL A O 1
ATOM 615 N N . ILE A 1 89 ? 51.766 -13.576 -22.449 1.00 39.28 89 ILE A N 1
ATOM 616 C CA . ILE A 1 89 ? 52.638 -13.592 -23.631 1.00 39.28 89 ILE A CA 1
ATOM 617 C C . ILE A 1 89 ? 51.888 -14.162 -24.849 1.00 39.28 89 ILE A C 1
ATOM 619 O O . ILE A 1 89 ? 52.010 -13.613 -25.941 1.00 39.28 89 ILE A O 1
ATOM 623 N N . ASP A 1 90 ? 51.013 -15.153 -24.655 1.00 38.25 90 ASP A N 1
ATOM 624 C CA . ASP A 1 90 ? 50.316 -15.828 -25.763 1.00 38.25 90 ASP A CA 1
ATOM 625 C C . ASP A 1 90 ? 49.108 -15.032 -26.316 1.00 38.25 90 ASP A C 1
ATOM 627 O O . ASP A 1 90 ? 48.669 -15.261 -27.443 1.00 38.25 90 ASP A O 1
ATOM 631 N N . ALA A 1 91 ? 48.588 -14.041 -25.578 1.00 34.66 91 ALA A N 1
ATOM 632 C CA . ALA A 1 91 ? 47.490 -13.180 -26.043 1.00 34.66 91 ALA A CA 1
ATOM 633 C C . ALA A 1 91 ? 47.952 -11.989 -26.910 1.00 34.66 91 ALA A C 1
ATOM 635 O O . ALA A 1 91 ? 47.124 -11.330 -27.541 1.00 34.66 91 ALA A O 1
ATOM 636 N N . VAL A 1 92 ? 49.260 -11.709 -26.959 1.00 35.50 92 VAL A N 1
ATOM 637 C CA . VAL A 1 92 ? 49.833 -10.608 -27.757 1.00 35.50 92 VAL A CA 1
ATOM 638 C C . VAL A 1 92 ? 50.236 -11.067 -29.170 1.00 35.50 92 VAL A C 1
ATOM 640 O O . VAL A 1 92 ? 50.338 -10.233 -30.064 1.00 35.50 92 VAL A O 1
ATOM 643 N N . GLU A 1 93 ? 50.367 -12.375 -29.430 1.00 37.91 93 GLU A N 1
ATOM 644 C CA . GLU A 1 93 ? 50.759 -12.916 -30.750 1.00 37.91 93 GLU A CA 1
ATOM 645 C C . GLU A 1 93 ? 49.587 -13.304 -31.683 1.00 37.91 93 GLU A C 1
ATOM 647 O O . GLU A 1 93 ? 49.822 -13.779 -32.792 1.00 37.91 93 GLU A O 1
ATOM 652 N N . ALA A 1 94 ? 48.322 -13.079 -31.302 1.00 33.66 94 ALA A N 1
ATOM 653 C CA . ALA A 1 94 ? 47.150 -13.462 -32.112 1.00 33.66 94 ALA A CA 1
ATOM 654 C C . ALA A 1 94 ? 46.438 -12.299 -32.839 1.00 33.66 94 ALA A C 1
ATOM 656 O O . ALA A 1 94 ? 45.324 -12.470 -33.338 1.00 33.66 94 ALA A O 1
ATOM 657 N N . ILE A 1 95 ? 47.060 -11.120 -32.928 1.00 33.38 95 ILE A N 1
ATOM 658 C CA . ILE A 1 95 ? 46.553 -10.003 -33.735 1.00 33.38 95 ILE A CA 1
ATOM 659 C C . ILE A 1 95 ? 47.514 -9.773 -34.900 1.00 33.38 95 ILE A C 1
ATOM 661 O O . ILE A 1 95 ? 48.544 -9.146 -34.704 1.00 33.38 95 ILE A O 1
ATOM 665 N N . GLU A 1 96 ? 47.165 -10.271 -36.091 1.00 30.77 96 GLU A N 1
ATOM 666 C CA . GLU A 1 96 ? 47.319 -9.564 -37.377 1.00 30.77 96 GLU A CA 1
ATOM 667 C C . GLU A 1 96 ? 46.734 -10.398 -38.541 1.00 30.77 96 GLU A C 1
ATOM 669 O O . GLU A 1 96 ? 47.175 -11.500 -38.853 1.00 30.77 96 GLU A O 1
ATOM 674 N N . ALA A 1 97 ? 45.716 -9.841 -39.195 1.00 31.75 97 ALA A N 1
ATOM 675 C CA . ALA A 1 97 ? 45.323 -10.104 -40.584 1.00 31.75 97 ALA A CA 1
ATOM 676 C C . ALA A 1 97 ? 45.437 -8.743 -41.315 1.00 31.75 97 ALA A C 1
ATOM 678 O O . ALA A 1 97 ? 45.300 -7.733 -40.614 1.00 31.75 97 ALA A O 1
ATOM 679 N N . PRO A 1 98 ? 45.621 -8.628 -42.653 1.00 38.00 98 PRO A N 1
ATOM 680 C CA . PRO A 1 98 ? 45.152 -9.562 -43.685 1.00 38.00 98 PRO A CA 1
ATOM 681 C C . PRO A 1 98 ? 46.096 -9.805 -44.892 1.00 38.00 98 PRO A C 1
ATOM 683 O O . PRO A 1 98 ? 47.020 -9.044 -45.171 1.00 38.00 98 PRO A O 1
ATOM 686 N N . ASP A 1 99 ? 45.779 -10.846 -45.668 1.00 30.06 99 ASP A N 1
ATOM 687 C CA . ASP A 1 99 ? 46.303 -11.081 -47.018 1.00 30.06 99 ASP A CA 1
ATOM 688 C C . ASP A 1 99 ? 45.822 -10.000 -48.004 1.00 30.06 99 ASP A C 1
ATOM 690 O O . ASP A 1 99 ? 44.622 -9.803 -48.210 1.00 30.06 99 ASP A O 1
ATOM 694 N N . VAL A 1 100 ? 46.779 -9.355 -48.673 1.00 27.94 100 VAL A N 1
ATOM 695 C CA . VAL A 1 100 ? 46.592 -8.578 -49.904 1.00 27.94 100 VAL A CA 1
ATOM 696 C C . VAL A 1 100 ? 47.520 -9.196 -50.948 1.00 27.94 100 VAL A C 1
ATOM 698 O O . VAL A 1 100 ? 48.738 -9.080 -50.843 1.00 27.94 100 VAL A O 1
ATOM 701 N N . VAL A 1 101 ? 46.957 -9.879 -51.948 1.00 29.30 101 VAL A N 1
ATOM 702 C CA . VAL A 1 101 ? 47.707 -10.365 -53.116 1.00 29.30 101 VAL A CA 1
ATOM 703 C C . VAL A 1 101 ? 47.590 -9.319 -54.219 1.00 29.30 101 VAL A C 1
ATOM 705 O O . VAL A 1 101 ? 46.505 -9.087 -54.753 1.00 29.30 101 VAL A O 1
ATOM 708 N N . GLU A 1 102 ? 48.714 -8.685 -54.543 1.00 32.06 102 GLU A N 1
ATOM 709 C CA . GLU A 1 102 ? 48.857 -7.772 -55.674 1.00 32.06 102 GLU A CA 1
ATOM 710 C C . GLU A 1 102 ? 49.339 -8.524 -56.928 1.00 32.06 102 GLU A C 1
ATOM 712 O O . GLU A 1 102 ? 50.021 -9.547 -56.861 1.00 32.06 102 GLU A O 1
ATOM 717 N N . LEU A 1 103 ? 48.911 -8.002 -58.076 1.00 30.28 103 LEU A N 1
ATOM 718 C CA . LEU A 1 103 ? 49.127 -8.473 -59.441 1.00 30.28 103 LEU A CA 1
ATOM 719 C C . LEU A 1 103 ? 50.610 -8.601 -59.833 1.00 30.28 103 LEU A C 1
ATOM 721 O O . LEU A 1 103 ? 51.445 -7.838 -59.363 1.00 30.28 103 LEU A O 1
ATOM 725 N N . VAL A 1 104 ? 50.882 -9.473 -60.812 1.00 27.08 104 VAL A N 1
ATOM 726 C CA . VAL A 1 104 ? 51.593 -9.206 -62.088 1.00 27.08 104 VAL A CA 1
ATOM 727 C C . VAL A 1 104 ? 52.193 -10.522 -62.586 1.00 27.08 104 VAL A C 1
ATOM 729 O O . VAL A 1 104 ? 53.133 -11.026 -61.992 1.00 27.08 104 VAL A O 1
ATOM 732 N N . GLU A 1 105 ? 51.661 -11.054 -63.689 1.00 32.47 105 GLU A N 1
ATOM 733 C CA . GLU A 1 105 ? 52.432 -11.685 -64.774 1.00 32.47 105 GLU A CA 1
ATOM 734 C C . GLU A 1 105 ? 51.465 -12.172 -65.861 1.00 32.47 105 GLU A C 1
ATOM 736 O O . GLU A 1 105 ? 50.766 -13.163 -65.688 1.00 32.47 105 GLU A O 1
ATOM 741 N N . LEU A 1 106 ? 51.411 -11.444 -66.978 1.00 29.00 106 LEU A N 1
ATOM 742 C CA . LEU A 1 106 ? 51.043 -11.960 -68.301 1.00 29.00 106 LEU A CA 1
ATOM 743 C C . LEU A 1 106 ? 51.471 -10.910 -69.334 1.00 29.00 106 LEU A C 1
ATOM 745 O O . LEU A 1 106 ? 50.702 -10.047 -69.752 1.00 29.00 106 LEU A O 1
ATOM 749 N N . ALA A 1 107 ? 52.751 -10.970 -69.690 1.00 27.88 107 ALA A N 1
ATOM 750 C CA . ALA A 1 107 ? 53.276 -10.406 -70.923 1.00 27.88 107 ALA A CA 1
ATOM 751 C C . ALA A 1 107 ? 53.649 -11.563 -71.860 1.00 27.88 107 ALA A C 1
ATOM 753 O O . ALA A 1 107 ? 54.034 -12.634 -71.400 1.00 27.88 107 ALA A O 1
ATOM 754 N N . ASP A 1 108 ? 53.545 -11.286 -73.158 1.00 31.94 108 ASP A N 1
ATOM 755 C CA . ASP A 1 108 ? 53.823 -12.134 -74.321 1.00 31.94 108 ASP A CA 1
ATOM 756 C C . ASP A 1 108 ? 52.742 -13.147 -74.727 1.00 31.94 108 ASP A C 1
ATOM 758 O O . ASP A 1 108 ? 52.772 -14.322 -74.378 1.00 31.94 108 ASP A O 1
ATOM 762 N N . GLN A 1 109 ? 51.852 -12.706 -75.624 1.00 32.56 109 GLN A N 1
ATOM 763 C CA . GLN A 1 109 ? 52.004 -13.041 -77.047 1.00 32.56 109 GLN A CA 1
ATOM 764 C C . GLN A 1 109 ? 51.214 -12.067 -77.937 1.00 32.56 109 GLN A C 1
ATOM 766 O O . GLN A 1 109 ? 49.995 -11.950 -77.856 1.00 32.56 109 GLN A O 1
ATOM 771 N N . VAL A 1 110 ? 51.948 -11.356 -78.795 1.00 31.83 110 VAL A N 1
ATOM 772 C CA . VAL A 1 110 ? 51.426 -10.535 -79.893 1.00 31.83 110 VAL A CA 1
ATOM 773 C C . VAL A 1 110 ? 51.140 -11.442 -81.090 1.00 31.83 110 VAL A C 1
ATOM 775 O O . VAL A 1 110 ? 52.012 -12.207 -81.498 1.00 31.83 110 VAL A O 1
ATOM 778 N N . GLY A 1 111 ? 49.959 -11.298 -81.694 1.00 29.70 111 GLY A N 1
ATOM 779 C CA . GLY A 1 111 ? 49.641 -11.891 -82.991 1.00 29.70 111 GLY A CA 1
ATOM 780 C C . GLY A 1 111 ? 48.264 -11.488 -83.520 1.00 29.70 111 GLY A C 1
ATOM 781 O O . GLY A 1 111 ? 47.284 -12.153 -83.221 1.00 29.70 111 GLY A O 1
ATOM 782 N N . ASP A 1 112 ? 48.258 -10.437 -84.344 1.00 33.12 112 ASP A N 1
ATOM 783 C CA . ASP A 1 112 ? 47.240 -10.012 -85.320 1.00 33.12 112 ASP A CA 1
ATOM 784 C C . ASP A 1 112 ? 45.942 -9.291 -84.892 1.00 33.12 112 ASP A C 1
ATOM 786 O O . ASP A 1 112 ? 45.091 -9.770 -84.153 1.00 33.12 112 ASP A O 1
ATOM 790 N N . THR A 1 113 ? 45.756 -8.126 -85.520 1.00 30.64 113 THR A N 1
ATOM 791 C CA . THR A 1 113 ? 44.478 -7.449 -85.810 1.00 30.64 113 THR A CA 1
ATOM 792 C C . THR A 1 113 ? 44.536 -6.947 -87.264 1.00 30.64 113 THR A C 1
ATOM 794 O O . THR A 1 113 ? 45.649 -6.741 -87.757 1.00 30.64 113 THR A O 1
ATOM 797 N N . PRO A 1 114 ? 43.418 -6.610 -87.949 1.00 45.00 114 PRO A N 1
ATOM 798 C CA . PRO A 1 114 ? 41.996 -6.881 -87.669 1.00 45.00 114 PRO A CA 1
ATOM 799 C C . PRO A 1 114 ? 41.184 -7.341 -88.914 1.00 45.00 114 PRO A C 1
ATOM 801 O O . PRO A 1 114 ? 41.615 -7.186 -90.052 1.00 45.00 114 PRO A O 1
ATOM 804 N N . THR A 1 115 ? 39.928 -7.757 -88.714 1.00 32.25 115 THR A N 1
ATOM 805 C CA . THR A 1 115 ? 38.798 -7.327 -89.574 1.00 32.25 115 THR A CA 1
ATOM 806 C C . THR A 1 115 ? 37.560 -7.089 -88.693 1.00 32.25 115 THR A C 1
ATOM 808 O O . THR A 1 115 ? 37.390 -7.825 -87.721 1.00 32.25 115 THR A O 1
ATOM 811 N N . PRO A 1 116 ? 36.743 -6.045 -88.943 1.00 50.12 116 PRO A N 1
ATOM 812 C CA . PRO A 1 116 ? 35.617 -5.696 -88.087 1.00 50.12 116 PRO A CA 1
ATOM 813 C C . PRO A 1 116 ? 34.314 -6.229 -88.684 1.00 50.12 116 PRO A C 1
ATOM 815 O O . PRO A 1 116 ? 33.792 -5.614 -89.603 1.00 50.12 116 PRO A O 1
ATOM 818 N N . ASP A 1 117 ? 33.778 -7.318 -88.142 1.00 42.91 117 ASP A N 1
ATOM 819 C CA . ASP A 1 117 ? 32.386 -7.702 -88.383 1.00 42.91 117 ASP A CA 1
ATOM 820 C C . ASP A 1 117 ? 31.738 -8.113 -87.052 1.00 42.91 117 ASP A C 1
ATOM 822 O O . ASP A 1 117 ? 32.073 -9.125 -86.442 1.00 42.91 117 ASP A O 1
ATOM 826 N N . GLU A 1 118 ? 30.885 -7.203 -86.578 1.00 53.41 118 GLU A N 1
ATOM 827 C CA . GLU A 1 118 ? 29.605 -7.434 -85.902 1.00 53.41 118 GLU A CA 1
ATOM 828 C C . GLU A 1 118 ? 29.503 -8.680 -84.995 1.00 53.41 118 GLU A C 1
ATOM 830 O O . GLU A 1 118 ? 29.038 -9.747 -85.392 1.00 53.41 118 GLU A O 1
ATOM 835 N N . VAL A 1 119 ? 29.866 -8.510 -83.719 1.00 39.44 119 VAL A N 1
ATOM 836 C CA . VAL A 1 119 ? 29.376 -9.372 -82.635 1.00 39.44 119 VAL A CA 1
ATOM 837 C C . VAL A 1 119 ? 28.420 -8.532 -81.798 1.00 39.44 119 VAL A C 1
ATOM 839 O O . VAL A 1 119 ? 28.851 -7.690 -81.010 1.00 39.44 119 VAL A O 1
ATOM 842 N N . GLU A 1 120 ? 27.117 -8.740 -81.991 1.00 49.06 120 GLU A N 1
ATOM 843 C CA . GLU A 1 120 ? 26.105 -8.297 -81.033 1.00 49.06 120 GLU A CA 1
ATOM 844 C C . GLU A 1 120 ? 26.416 -8.942 -79.676 1.00 49.06 120 GLU A C 1
ATOM 846 O O . GLU A 1 120 ? 26.369 -10.165 -79.515 1.00 49.06 120 GLU A O 1
ATOM 851 N N . LEU A 1 121 ? 26.770 -8.117 -78.690 1.00 44.06 121 LEU A N 1
ATOM 852 C CA . LEU A 1 121 ? 26.773 -8.538 -77.294 1.00 44.06 121 LEU A CA 1
ATOM 853 C C . LEU A 1 121 ? 25.318 -8.849 -76.913 1.00 44.06 121 LEU A C 1
ATOM 855 O O . LEU A 1 121 ? 24.450 -8.020 -77.193 1.00 44.06 121 LEU A O 1
ATOM 859 N N . PRO A 1 122 ? 25.013 -9.999 -76.283 1.00 46.53 122 PRO A N 1
ATOM 860 C CA . PRO A 1 122 ? 23.676 -10.220 -75.763 1.00 46.53 122 PRO A CA 1
ATOM 861 C C . PRO A 1 122 ? 23.367 -9.114 -74.756 1.00 46.53 122 PRO A C 1
ATOM 863 O O . PRO A 1 122 ? 24.147 -8.865 -73.834 1.00 46.53 122 PRO A O 1
ATOM 866 N N . ASP A 1 123 ? 22.234 -8.454 -74.965 1.00 52.81 123 ASP A N 1
ATOM 867 C CA . ASP A 1 123 ? 21.683 -7.433 -74.086 1.00 52.81 123 ASP A CA 1
ATOM 868 C C . ASP A 1 123 ? 21.303 -8.112 -72.759 1.00 52.81 123 ASP A C 1
ATOM 870 O O . ASP A 1 123 ? 20.183 -8.589 -72.559 1.00 52.81 123 ASP A O 1
ATOM 874 N N . VAL A 1 124 ? 22.282 -8.272 -71.864 1.00 50.81 124 VAL A N 1
ATOM 875 C CA . VAL A 1 124 ? 22.039 -8.704 -70.489 1.00 50.81 124 VAL A CA 1
ATOM 876 C C . VAL A 1 124 ? 21.389 -7.520 -69.793 1.00 50.81 124 VAL A C 1
ATOM 878 O O . VAL A 1 124 ? 22.053 -6.664 -69.212 1.00 50.81 124 VAL A O 1
ATOM 881 N N . GLN A 1 125 ? 20.064 -7.472 -69.875 1.00 54.56 125 GLN A N 1
ATOM 882 C CA . GLN A 1 125 ? 19.229 -6.658 -69.007 1.00 54.56 125 GLN A CA 1
ATOM 883 C C . GLN A 1 125 ? 19.438 -7.184 -67.579 1.00 54.56 125 GLN A C 1
ATOM 885 O O . GLN A 1 125 ? 18.760 -8.109 -67.131 1.00 54.56 125 GLN A O 1
ATOM 890 N N . VAL A 1 126 ? 20.445 -6.655 -66.878 1.00 49.84 126 VAL A N 1
ATOM 891 C CA . VAL A 1 126 ? 20.578 -6.847 -65.434 1.00 49.84 126 VAL A CA 1
ATOM 892 C C . VAL A 1 126 ? 19.399 -6.111 -64.816 1.00 49.84 126 VAL A C 1
ATOM 894 O O . VAL A 1 126 ? 19.387 -4.886 -64.722 1.00 49.84 126 VAL A O 1
ATOM 897 N N . GLU A 1 127 ? 18.369 -6.866 -64.457 1.00 52.72 127 GLU A N 1
ATOM 898 C CA . GLU A 1 127 ? 17.232 -6.359 -63.707 1.00 52.72 127 GLU A CA 1
ATOM 899 C C . GLU A 1 127 ? 17.753 -5.954 -62.316 1.00 52.72 127 GLU A C 1
ATOM 901 O O . GLU A 1 127 ? 17.920 -6.787 -61.423 1.00 52.72 127 GLU A O 1
ATOM 906 N N . PHE A 1 128 ? 18.097 -4.674 -62.137 1.00 54.09 128 PHE A N 1
ATOM 907 C CA . PHE A 1 128 ? 18.399 -4.096 -60.829 1.00 54.09 128 PHE A CA 1
ATOM 908 C C . PHE A 1 128 ? 17.101 -4.051 -60.026 1.00 54.09 128 PHE A C 1
ATOM 910 O O . PHE A 1 128 ? 16.426 -3.027 -59.956 1.00 54.09 128 PHE A O 1
ATOM 917 N N . LYS A 1 129 ? 16.721 -5.194 -59.458 1.00 51.12 129 LYS A N 1
ATOM 918 C CA . LYS A 1 129 ? 15.619 -5.304 -58.511 1.00 51.12 129 LYS A CA 1
ATOM 919 C C . LYS A 1 129 ? 15.995 -4.522 -57.248 1.00 51.12 129 LYS A C 1
ATOM 921 O O . LYS A 1 129 ? 16.693 -5.048 -56.391 1.00 51.12 129 LYS A O 1
ATOM 926 N N . ASP A 1 130 ? 15.590 -3.255 -57.219 1.00 58.56 130 ASP A N 1
ATOM 927 C CA . ASP A 1 130 ? 15.538 -2.330 -56.082 1.00 58.56 130 ASP A CA 1
ATOM 928 C C . ASP A 1 130 ? 16.651 -2.495 -55.030 1.00 58.56 130 ASP A C 1
ATOM 930 O O . ASP A 1 130 ? 16.425 -2.960 -53.916 1.00 58.56 130 ASP A O 1
ATOM 934 N N . LEU A 1 131 ? 17.859 -2.023 -55.355 1.00 61.38 131 LEU A N 1
ATOM 935 C CA . LEU A 1 131 ? 18.927 -1.749 -54.379 1.00 61.38 131 LEU A CA 1
ATOM 936 C C . LEU A 1 131 ? 18.728 -0.374 -53.715 1.00 61.38 131 LEU A C 1
ATOM 938 O O . LEU A 1 131 ? 19.673 0.409 -53.593 1.00 61.38 131 LEU A O 1
ATOM 942 N N . MET A 1 132 ? 17.496 -0.025 -53.337 1.00 73.31 132 MET A N 1
ATOM 943 C CA . MET A 1 132 ? 17.305 1.165 -52.511 1.00 73.31 132 MET A CA 1
ATOM 944 C C . MET A 1 132 ? 17.907 0.878 -51.128 1.00 73.31 132 MET A C 1
ATOM 946 O O . MET A 1 132 ? 17.570 -0.154 -50.544 1.00 73.31 132 MET A O 1
ATOM 950 N N . PRO A 1 133 ? 18.812 1.732 -50.610 1.00 84.81 133 PRO A N 1
ATOM 951 C CA . PRO A 1 133 ? 19.318 1.564 -49.255 1.00 84.81 133 PRO A CA 1
ATOM 952 C C . PRO A 1 133 ? 18.135 1.621 -48.290 1.00 84.81 133 PRO A C 1
ATOM 954 O O . PRO A 1 133 ? 17.256 2.472 -48.442 1.00 84.81 133 PRO A O 1
ATOM 957 N N . ASP A 1 134 ? 18.101 0.707 -47.327 1.00 92.75 134 ASP A N 1
ATOM 958 C CA . ASP A 1 134 ? 17.110 0.769 -46.265 1.00 92.75 134 ASP A CA 1
ATOM 959 C C . ASP A 1 134 ? 17.417 1.972 -45.372 1.00 92.75 134 ASP A C 1
ATOM 961 O O . ASP A 1 134 ? 18.511 2.085 -44.818 1.00 92.75 134 ASP A O 1
ATOM 965 N N . LEU A 1 135 ? 16.458 2.889 -45.292 1.00 94.75 135 LEU A N 1
ATOM 966 C CA . LEU A 1 135 ? 16.536 4.119 -44.505 1.00 94.75 135 LEU A CA 1
ATOM 967 C C . LEU A 1 135 ? 15.523 4.117 -43.354 1.00 94.75 135 LEU A C 1
ATOM 969 O O . LEU A 1 135 ? 15.295 5.167 -42.752 1.00 94.75 135 LEU A O 1
ATOM 973 N N . THR A 1 136 ? 14.859 2.987 -43.101 1.00 95.62 136 THR A N 1
ATOM 974 C CA . THR A 1 136 ? 13.833 2.862 -42.067 1.00 95.62 136 THR A CA 1
ATOM 975 C C . THR A 1 136 ? 14.507 2.542 -40.739 1.00 95.62 136 THR A C 1
ATOM 977 O O . THR A 1 136 ? 15.193 1.538 -40.649 1.00 95.62 136 THR A O 1
ATOM 980 N N . PRO A 1 137 ? 14.352 3.372 -39.697 1.00 97.06 137 PRO A N 1
ATOM 981 C CA . PRO A 1 137 ? 14.853 3.030 -38.372 1.00 97.06 137 PRO A CA 1
ATOM 982 C C . PRO A 1 137 ? 14.103 1.855 -37.729 1.00 97.06 137 PRO A C 1
ATOM 984 O O . PRO A 1 137 ? 12.865 1.829 -37.799 1.00 97.06 137 PRO A O 1
ATOM 987 N N . PRO A 1 138 ? 14.799 0.992 -36.963 1.00 97.81 138 PRO A N 1
ATOM 988 C CA . PRO A 1 138 ? 14.136 -0.010 -36.143 1.00 97.81 138 PRO A CA 1
ATOM 989 C C . PRO A 1 138 ? 13.395 0.656 -34.982 1.00 97.81 138 PRO A C 1
ATOM 991 O O . PRO A 1 138 ? 13.861 1.645 -34.414 1.00 97.81 138 PRO A O 1
ATOM 994 N N . TRP A 1 139 ? 12.272 0.081 -34.558 1.00 97.12 139 TRP A N 1
ATOM 995 C CA . TRP A 1 139 ? 11.582 0.480 -33.328 1.00 97.12 139 TRP A CA 1
ATOM 996 C C . TRP A 1 139 ? 10.998 -0.729 -32.592 1.00 97.12 139 TRP A C 1
ATOM 998 O O . TRP A 1 139 ? 10.893 -1.827 -33.142 1.00 97.12 139 TRP A O 1
ATOM 1008 N N . VAL A 1 140 ? 10.653 -0.540 -31.316 1.00 98.38 140 VAL A N 1
ATOM 1009 C CA . VAL A 1 140 ? 10.080 -1.599 -30.473 1.00 98.38 140 VAL A CA 1
ATOM 1010 C C . VAL A 1 140 ? 8.614 -1.811 -30.829 1.00 98.38 140 VAL A C 1
ATOM 1012 O O . VAL A 1 140 ? 7.757 -1.000 -30.490 1.00 98.38 140 VAL A O 1
ATOM 1015 N N . LYS A 1 141 ? 8.325 -2.933 -31.483 1.00 97.94 141 LYS A N 1
ATOM 1016 C CA . LYS A 1 141 ? 6.981 -3.345 -31.880 1.00 97.94 141 LYS A CA 1
ATOM 1017 C C . LYS A 1 141 ? 6.119 -3.743 -30.684 1.00 97.94 141 LYS A C 1
ATOM 1019 O O . LYS A 1 141 ? 4.946 -3.379 -30.632 1.00 97.94 141 LYS A O 1
ATOM 1024 N N . SER A 1 142 ? 6.686 -4.494 -29.741 1.00 98.38 142 SER A N 1
ATOM 1025 C CA . SER A 1 142 ? 5.997 -4.914 -28.516 1.00 98.38 142 SER A CA 1
ATOM 1026 C C . SER A 1 142 ? 6.968 -5.414 -27.455 1.00 98.38 142 SER A C 1
ATOM 1028 O O . SER A 1 142 ? 8.058 -5.894 -27.774 1.00 98.38 142 SER A O 1
ATOM 1030 N N . THR A 1 143 ? 6.532 -5.376 -26.197 1.00 98.75 143 THR A N 1
ATOM 1031 C CA . THR A 1 143 ? 7.255 -5.950 -25.061 1.00 98.75 143 THR A CA 1
ATOM 1032 C C . THR A 1 143 ? 6.374 -6.920 -24.285 1.00 98.75 143 THR A C 1
ATOM 1034 O O . THR A 1 143 ? 5.150 -6.802 -24.275 1.00 98.75 143 THR A O 1
ATOM 1037 N N . SER A 1 144 ? 7.006 -7.895 -23.642 1.00 98.06 144 SER A N 1
ATOM 1038 C CA . SER A 1 144 ? 6.392 -8.758 -22.637 1.00 98.06 144 SER A CA 1
ATOM 1039 C C . SER A 1 144 ? 7.388 -8.887 -21.484 1.00 98.06 144 SER A C 1
ATOM 1041 O O . SER A 1 144 ? 8.429 -9.514 -21.681 1.00 98.06 144 SER A O 1
ATOM 1043 N N . PRO A 1 145 ? 7.125 -8.321 -20.300 1.00 98.44 145 PRO A N 1
ATOM 1044 C CA . PRO A 1 145 ? 5.892 -7.625 -19.917 1.00 98.44 145 PRO A CA 1
ATOM 1045 C C . PRO A 1 145 ? 5.610 -6.337 -20.712 1.00 98.44 145 PRO A C 1
ATOM 1047 O O . PRO A 1 145 ? 6.541 -5.706 -21.225 1.00 98.44 145 PRO A O 1
ATOM 1050 N N . THR A 1 146 ? 4.338 -5.954 -20.836 1.00 98.00 146 THR A N 1
ATOM 1051 C CA . THR A 1 146 ? 3.947 -4.663 -21.427 1.00 98.00 146 THR A CA 1
ATOM 1052 C C . THR A 1 146 ? 4.246 -3.512 -20.468 1.00 98.00 146 THR A C 1
ATOM 1054 O O . THR A 1 146 ? 4.412 -3.716 -19.263 1.00 98.00 146 THR A O 1
ATOM 1057 N N . ASP A 1 147 ? 4.290 -2.280 -20.982 1.00 96.44 147 ASP A N 1
ATOM 1058 C CA . ASP A 1 147 ? 4.373 -1.109 -20.109 1.00 96.44 147 ASP A CA 1
ATOM 1059 C C . ASP A 1 147 ? 3.191 -1.078 -19.128 1.00 96.44 147 ASP A C 1
ATOM 1061 O O . ASP A 1 147 ? 2.055 -1.396 -19.485 1.00 96.44 147 ASP A O 1
ATOM 1065 N N . GLN A 1 148 ? 3.491 -0.731 -17.882 1.00 93.12 148 GLN A N 1
ATOM 1066 C CA . GLN A 1 148 ? 2.596 -0.731 -16.728 1.00 93.12 148 GLN A CA 1
ATOM 1067 C C . GLN A 1 148 ? 1.984 -2.095 -16.355 1.00 93.12 148 GLN A C 1
ATOM 1069 O O . GLN A 1 148 ? 1.057 -2.142 -15.543 1.00 93.12 148 GLN A O 1
ATOM 1074 N N . GLU A 1 149 ? 2.490 -3.216 -16.889 1.00 95.94 149 GLU A N 1
ATOM 1075 C CA . GLU A 1 149 ? 1.972 -4.544 -16.539 1.00 95.94 149 GLU A CA 1
ATOM 1076 C C . GLU A 1 149 ? 2.211 -4.862 -15.056 1.00 95.94 149 GLU A C 1
ATOM 1078 O O . GLU A 1 149 ? 3.337 -4.800 -14.559 1.00 95.94 149 GLU A O 1
ATOM 1083 N N . MET A 1 150 ? 1.140 -5.222 -14.347 1.00 93.50 150 MET A N 1
ATOM 1084 C CA . MET A 1 150 ? 1.166 -5.613 -12.937 1.00 93.50 150 MET A CA 1
ATOM 1085 C C . MET A 1 150 ? 1.126 -7.132 -12.790 1.00 93.50 150 MET A C 1
ATOM 1087 O O . MET A 1 150 ? 0.483 -7.827 -13.571 1.00 93.50 150 MET A O 1
ATOM 1091 N N . GLY A 1 151 ? 1.719 -7.653 -11.717 1.00 93.31 151 GLY A N 1
ATOM 1092 C CA . GLY A 1 151 ? 1.570 -9.065 -11.364 1.00 93.31 151 GLY A CA 1
ATOM 1093 C C . GLY A 1 151 ? 2.456 -10.014 -12.171 1.00 93.31 151 GLY A C 1
ATOM 1094 O O . GLY A 1 151 ? 2.163 -11.207 -12.234 1.00 93.31 151 GLY A O 1
ATOM 1095 N N . VAL A 1 152 ? 3.553 -9.515 -12.745 1.00 96.44 152 VAL A N 1
ATOM 1096 C CA . VAL A 1 152 ? 4.522 -10.335 -13.482 1.00 96.44 152 VAL A CA 1
ATOM 1097 C C . VAL A 1 152 ? 5.144 -11.369 -12.540 1.00 96.44 152 VAL A C 1
ATOM 1099 O O . VAL A 1 152 ? 5.684 -11.027 -11.486 1.00 96.44 152 VAL A O 1
ATOM 1102 N N . ALA A 1 153 ? 5.055 -12.650 -12.895 1.00 94.62 153 ALA A N 1
ATOM 1103 C CA . ALA A 1 153 ? 5.564 -13.732 -12.055 1.00 94.62 153 ALA A CA 1
ATOM 1104 C C . ALA A 1 153 ? 7.087 -13.634 -11.848 1.00 94.62 153 ALA A C 1
ATOM 1106 O O . ALA A 1 153 ? 7.817 -13.156 -12.709 1.00 94.62 153 ALA A O 1
ATOM 1107 N N . VAL A 1 154 ? 7.570 -14.111 -10.700 1.00 91.81 154 VAL A N 1
ATOM 1108 C CA . VAL A 1 154 ? 9.004 -14.193 -10.387 1.00 91.81 154 VAL A CA 1
ATOM 1109 C C . VAL A 1 154 ? 9.424 -15.671 -10.363 1.00 91.81 154 VAL A C 1
ATOM 1111 O O . VAL A 1 154 ? 8.764 -16.449 -9.670 1.00 91.81 154 VAL A O 1
ATOM 1114 N N . PRO A 1 155 ? 10.506 -16.079 -11.064 1.00 93.75 155 PRO A N 1
ATOM 1115 C CA . PRO A 1 155 ? 11.352 -15.268 -11.951 1.00 93.75 155 PRO A CA 1
ATOM 1116 C C . PRO A 1 155 ? 10.666 -14.927 -13.287 1.00 93.75 155 PRO A C 1
ATOM 1118 O O . PRO A 1 155 ? 9.719 -15.600 -13.689 1.00 93.75 155 PRO A O 1
ATOM 1121 N N . PHE A 1 156 ? 11.179 -13.911 -13.989 1.00 96.38 156 PHE A N 1
ATOM 1122 C CA . PHE A 1 156 ? 10.685 -13.466 -15.298 1.00 96.38 156 PHE A CA 1
ATOM 1123 C C . PHE A 1 156 ? 11.807 -13.362 -16.338 1.00 96.38 156 PHE A C 1
ATOM 1125 O O . PHE A 1 156 ? 12.986 -13.246 -16.001 1.00 96.38 156 PHE A O 1
ATOM 1132 N N . VAL A 1 157 ? 11.405 -13.342 -17.609 1.00 98.06 157 VAL A N 1
ATOM 1133 C CA . VAL A 1 157 ? 12.236 -12.976 -18.762 1.00 98.06 157 VAL A CA 1
ATOM 1134 C C . VAL A 1 157 ? 11.522 -11.843 -19.485 1.00 98.06 157 VAL A C 1
ATOM 1136 O O . VAL A 1 157 ? 10.317 -11.932 -19.722 1.00 98.06 157 VAL A O 1
ATOM 1139 N N . VAL A 1 158 ? 12.252 -10.784 -19.830 1.00 98.69 158 VAL A N 1
ATOM 1140 C CA . VAL A 1 158 ? 11.705 -9.682 -20.628 1.00 98.69 158 VAL A CA 1
ATOM 1141 C C . VAL A 1 158 ? 11.941 -9.979 -22.102 1.00 98.69 158 VAL A C 1
ATOM 1143 O O . VAL A 1 158 ? 13.075 -10.201 -22.513 1.00 98.69 158 VAL A O 1
ATOM 1146 N N . LYS A 1 159 ? 10.881 -9.954 -22.902 1.00 98.69 159 LYS A N 1
ATOM 1147 C CA . LYS A 1 159 ? 10.908 -10.091 -24.357 1.00 98.69 159 LYS A CA 1
ATOM 1148 C C . LYS A 1 159 ? 10.653 -8.740 -25.011 1.00 98.69 159 LYS A C 1
ATOM 1150 O O . LYS A 1 159 ? 9.697 -8.055 -24.655 1.00 98.69 159 LYS A O 1
ATOM 1155 N N . ILE A 1 160 ? 11.483 -8.388 -25.986 1.00 98.81 160 ILE A N 1
ATOM 1156 C CA . ILE A 1 160 ? 11.372 -7.169 -26.789 1.00 98.81 160 ILE A CA 1
ATOM 1157 C C . ILE A 1 160 ? 11.380 -7.573 -28.259 1.00 98.81 160 ILE A C 1
ATOM 1159 O O . ILE A 1 160 ? 12.363 -8.127 -28.746 1.00 98.81 160 ILE A O 1
ATOM 1163 N N . GLU A 1 161 ? 10.284 -7.305 -28.961 1.00 98.56 161 GLU A N 1
ATOM 1164 C CA . GLU A 1 161 ? 10.171 -7.515 -30.404 1.00 98.56 161 GLU A CA 1
ATOM 1165 C C . GLU A 1 161 ? 10.418 -6.189 -31.122 1.00 98.56 161 GLU A C 1
ATOM 1167 O O . GLU A 1 161 ? 9.731 -5.200 -30.865 1.00 98.56 161 GLU A O 1
ATOM 1172 N N . PHE A 1 162 ? 11.396 -6.169 -32.021 1.00 98.62 162 PHE A N 1
ATOM 1173 C CA . PHE A 1 162 ? 11.683 -5.052 -32.913 1.00 98.62 162 PHE A CA 1
ATOM 1174 C C . PHE A 1 162 ? 10.941 -5.223 -34.242 1.00 98.62 162 PHE A C 1
ATOM 1176 O O . PHE A 1 162 ? 10.508 -6.318 -34.605 1.00 98.62 162 PHE A O 1
ATOM 1183 N N . THR A 1 163 ? 10.792 -4.141 -35.001 1.00 97.94 163 THR A N 1
ATOM 1184 C CA . THR A 1 163 ? 10.177 -4.196 -36.336 1.00 97.94 163 THR A CA 1
ATOM 1185 C C . THR A 1 163 ? 10.990 -4.921 -37.389 1.00 97.94 163 THR A C 1
ATOM 1187 O O . THR A 1 163 ? 10.436 -5.320 -38.414 1.00 97.94 163 THR A O 1
ATOM 1190 N N . GLU A 1 164 ? 12.280 -5.099 -37.142 1.00 97.12 164 GLU A N 1
ATOM 1191 C CA . GLU A 1 164 ? 13.229 -5.631 -38.104 1.00 97.12 164 GLU A CA 1
ATOM 1192 C C . GLU A 1 164 ? 14.437 -6.290 -37.413 1.00 97.12 164 GLU A C 1
ATOM 1194 O O . GLU A 1 164 ? 14.610 -6.154 -36.198 1.00 97.12 164 GLU A O 1
ATOM 1199 N N . PRO A 1 165 ? 15.259 -7.048 -38.162 1.00 98.00 165 PRO A N 1
ATOM 1200 C CA . PRO A 1 165 ? 16.516 -7.611 -37.675 1.00 98.00 165 PRO A CA 1
ATOM 1201 C C . PRO A 1 165 ? 17.506 -6.570 -37.133 1.00 98.00 165 PRO A C 1
ATOM 1203 O O . PRO A 1 165 ? 17.838 -5.593 -37.804 1.00 98.00 165 PRO A O 1
ATOM 1206 N N . MET A 1 166 ? 18.075 -6.843 -35.959 1.00 98.38 166 MET A N 1
ATOM 1207 C CA . MET A 1 166 ? 18.976 -5.919 -35.268 1.00 98.38 166 MET A CA 1
ATOM 1208 C C . MET A 1 166 ? 20.460 -6.231 -35.504 1.00 98.38 166 MET A C 1
ATOM 1210 O O . MET A 1 166 ? 20.893 -7.390 -35.541 1.00 98.38 166 MET A O 1
ATOM 1214 N N . HIS A 1 167 ? 21.293 -5.189 -35.560 1.00 98.00 167 HIS A N 1
ATOM 1215 C CA . HIS A 1 167 ? 22.748 -5.325 -35.558 1.00 98.00 167 HIS A CA 1
ATOM 1216 C C . HIS A 1 167 ? 23.265 -5.563 -34.132 1.00 98.00 167 HIS A C 1
ATOM 1218 O O . HIS A 1 167 ? 23.559 -4.634 -33.375 1.00 98.00 167 HIS A O 1
ATOM 1224 N N . VAL A 1 168 ? 23.393 -6.848 -33.783 1.00 97.50 168 VAL A N 1
ATOM 1225 C CA . VAL A 1 168 ? 23.718 -7.362 -32.434 1.00 97.50 168 VAL A CA 1
ATOM 1226 C C . VAL A 1 168 ? 24.867 -6.644 -31.718 1.00 97.50 168 VAL A C 1
ATOM 1228 O O . VAL A 1 168 ? 24.699 -6.367 -30.537 1.00 97.50 168 VAL A O 1
ATOM 1231 N N . PRO A 1 169 ? 25.997 -6.272 -32.355 1.00 97.06 169 PRO A N 1
ATOM 1232 C CA . PRO A 1 169 ? 27.068 -5.542 -31.668 1.00 97.06 169 PRO A CA 1
ATOM 1233 C C . PRO A 1 169 ? 26.653 -4.191 -31.060 1.00 97.06 169 PRO A C 1
ATOM 1235 O O . PRO A 1 169 ? 27.385 -3.643 -30.241 1.00 97.06 169 PRO A O 1
ATOM 1238 N N . THR A 1 170 ? 25.504 -3.633 -31.458 1.00 97.62 170 THR A N 1
ATOM 1239 C CA . THR A 1 170 ? 24.942 -2.399 -30.877 1.00 97.62 170 THR A CA 1
ATOM 1240 C C . THR A 1 170 ? 23.982 -2.651 -29.712 1.00 97.62 170 THR A C 1
ATOM 1242 O O . THR A 1 170 ? 23.549 -1.700 -29.064 1.00 97.62 170 THR A O 1
ATOM 1245 N N . VAL A 1 171 ? 23.673 -3.916 -29.412 1.00 98.00 171 VAL A N 1
ATOM 1246 C CA . VAL A 1 171 ? 22.801 -4.352 -28.317 1.00 98.00 171 VAL A CA 1
ATOM 1247 C C . VAL A 1 171 ? 23.668 -4.919 -27.193 1.00 98.00 171 VAL A C 1
ATOM 1249 O O . VAL A 1 171 ? 24.310 -5.954 -27.355 1.00 98.00 171 VAL A O 1
ATOM 1252 N N . GLY A 1 172 ? 23.697 -4.244 -26.045 1.00 96.00 172 GLY A N 1
ATOM 1253 C CA . GLY A 1 172 ? 24.431 -4.705 -24.866 1.00 96.00 172 GLY A CA 1
ATOM 1254 C C . GLY A 1 172 ? 24.206 -3.810 -23.650 1.00 96.00 172 GLY A C 1
ATOM 1255 O O . GLY A 1 172 ? 23.381 -2.903 -23.691 1.00 96.00 172 GLY A O 1
ATOM 1256 N N . ASP A 1 173 ? 24.986 -4.013 -22.587 1.00 95.62 173 ASP A N 1
ATOM 1257 C CA . ASP A 1 173 ? 24.767 -3.413 -21.253 1.00 95.62 173 ASP A CA 1
ATOM 1258 C C . ASP A 1 173 ? 24.677 -1.876 -21.208 1.00 95.62 173 ASP A C 1
ATOM 1260 O O . ASP A 1 173 ? 24.184 -1.300 -20.239 1.00 95.62 173 ASP A O 1
ATOM 1264 N N . LYS A 1 174 ? 25.217 -1.186 -22.219 1.00 95.69 174 LYS A N 1
ATOM 1265 C CA . LYS A 1 174 ? 25.175 0.283 -22.312 1.00 95.69 174 LYS A CA 1
ATOM 1266 C C . LYS A 1 174 ? 23.988 0.807 -23.108 1.00 95.69 174 LYS A C 1
ATOM 1268 O O . LYS A 1 174 ? 23.683 1.985 -22.992 1.00 95.69 174 LYS A O 1
ATOM 1273 N N . THR A 1 175 ? 23.384 -0.029 -23.944 1.00 97.75 175 THR A N 1
ATOM 1274 C CA . THR A 1 175 ? 22.287 0.358 -24.834 1.00 97.75 175 THR A CA 1
ATOM 1275 C C . THR A 1 175 ? 20.964 -0.266 -24.430 1.00 97.75 175 THR A C 1
ATOM 1277 O O . THR A 1 175 ? 19.926 0.261 -24.803 1.00 97.75 175 THR A O 1
ATOM 1280 N N . VAL A 1 176 ? 20.990 -1.342 -23.645 1.00 98.50 176 VAL A N 1
ATOM 1281 C CA . VAL A 1 176 ? 19.817 -1.982 -23.056 1.00 98.50 176 VAL A CA 1
ATOM 1282 C C . VAL A 1 176 ? 20.079 -2.182 -21.570 1.00 98.50 176 VAL A C 1
ATOM 1284 O O . VAL A 1 176 ? 20.986 -2.916 -21.181 1.00 98.50 176 VAL A O 1
ATOM 1287 N N . GLN A 1 177 ? 19.294 -1.505 -20.741 1.00 98.12 177 GLN A N 1
ATOM 1288 C CA . GLN A 1 177 ? 19.473 -1.454 -19.293 1.00 98.12 177 GLN A CA 1
ATOM 1289 C C . GLN A 1 177 ? 18.160 -1.761 -18.587 1.00 98.12 177 GLN A C 1
ATOM 1291 O O . GLN A 1 177 ? 17.090 -1.450 -19.107 1.00 98.12 177 GLN A O 1
ATOM 1296 N N . MET A 1 178 ? 18.237 -2.334 -17.389 1.00 98.06 178 MET A N 1
ATOM 1297 C CA . MET A 1 178 ? 17.075 -2.535 -16.531 1.00 98.06 178 MET A CA 1
ATOM 1298 C C . MET A 1 178 ? 17.389 -2.034 -15.129 1.00 98.06 178 MET A C 1
ATOM 1300 O O . MET A 1 178 ? 18.415 -2.390 -14.567 1.00 98.06 178 MET A O 1
ATOM 1304 N N . PHE A 1 179 ? 16.508 -1.229 -14.553 1.00 95.69 179 PHE A N 1
ATOM 1305 C CA . PHE A 1 179 ? 16.684 -0.626 -13.236 1.00 95.69 179 PHE A CA 1
ATOM 1306 C C . PHE A 1 179 ? 15.636 -1.157 -12.260 1.00 95.69 179 PHE A C 1
ATOM 1308 O O . PHE A 1 179 ? 14.475 -1.320 -12.637 1.00 95.69 179 PHE A O 1
ATOM 1315 N N . ASP A 1 180 ? 16.045 -1.427 -11.021 1.00 93.50 180 ASP A N 1
ATOM 1316 C CA . ASP A 1 180 ? 15.136 -1.775 -9.923 1.00 93.50 180 ASP A CA 1
ATOM 1317 C C . ASP A 1 180 ? 14.503 -0.528 -9.268 1.00 93.50 180 ASP A C 1
ATOM 1319 O O . ASP A 1 180 ? 14.724 0.607 -9.698 1.00 93.50 180 ASP A O 1
ATOM 1323 N N . SER A 1 181 ? 13.728 -0.724 -8.191 1.00 88.06 181 SER A N 1
ATOM 1324 C CA . SER A 1 181 ? 13.079 0.377 -7.461 1.00 88.06 181 SER A CA 1
ATOM 1325 C C . SER A 1 181 ? 14.032 1.405 -6.856 1.00 88.06 181 SER A C 1
ATOM 1327 O O . SER A 1 181 ? 13.597 2.509 -6.560 1.00 88.06 181 SER A O 1
ATOM 1329 N N . GLY A 1 182 ? 15.298 1.052 -6.625 1.00 85.44 182 GLY A N 1
ATOM 1330 C CA . GLY A 1 182 ? 16.311 1.968 -6.103 1.00 85.44 182 GLY A CA 1
ATOM 1331 C C . GLY A 1 182 ? 17.080 2.707 -7.198 1.00 85.44 182 GLY A C 1
ATOM 1332 O O . GLY A 1 182 ? 18.060 3.384 -6.896 1.00 85.44 182 GLY A O 1
ATOM 1333 N N . GLY A 1 183 ? 16.700 2.533 -8.469 1.00 88.56 183 GLY A N 1
ATOM 1334 C CA . GLY A 1 183 ? 17.447 3.055 -9.611 1.00 88.56 183 GLY A CA 1
ATOM 1335 C C . GLY A 1 183 ? 18.768 2.320 -9.858 1.00 88.56 183 GLY A C 1
ATOM 1336 O O . GLY A 1 183 ? 19.614 2.810 -10.608 1.00 88.56 183 GLY A O 1
ATOM 1337 N N . LYS A 1 184 ? 18.980 1.150 -9.240 1.00 91.12 184 LYS A N 1
ATOM 1338 C CA . LYS A 1 184 ? 20.189 0.352 -9.439 1.00 91.12 184 LYS A CA 1
ATOM 1339 C C . LYS A 1 184 ? 20.044 -0.490 -10.703 1.00 91.12 184 LYS A C 1
ATOM 1341 O O . LYS A 1 184 ? 19.021 -1.133 -10.920 1.00 91.12 184 LYS A O 1
ATOM 1346 N N . ASN A 1 185 ? 21.095 -0.509 -11.522 1.00 94.69 185 ASN A N 1
ATOM 1347 C CA . ASN A 1 185 ? 21.133 -1.336 -12.724 1.00 94.69 185 ASN A CA 1
ATOM 1348 C C . ASN A 1 185 ? 21.168 -2.831 -12.356 1.00 94.69 185 ASN A C 1
ATOM 1350 O O . ASN A 1 185 ? 21.996 -3.268 -11.550 1.00 94.69 185 ASN A O 1
ATOM 1354 N N . VAL A 1 186 ? 20.285 -3.606 -12.972 1.00 96.38 186 VAL A N 1
ATOM 1355 C CA . VAL A 1 186 ? 20.180 -5.057 -12.861 1.00 96.38 186 VAL A CA 1
ATOM 1356 C C . VAL A 1 186 ? 21.004 -5.674 -13.982 1.00 96.38 186 VAL A C 1
ATOM 1358 O O . VAL A 1 186 ? 20.794 -5.379 -15.153 1.00 96.38 186 VAL A O 1
ATOM 1361 N N . THR A 1 187 ? 21.948 -6.548 -13.638 1.00 97.00 187 THR A N 1
ATOM 1362 C CA . THR A 1 187 ? 22.757 -7.255 -14.638 1.00 97.00 187 THR A CA 1
ATOM 1363 C C . THR A 1 187 ? 21.887 -8.208 -15.455 1.00 97.00 187 THR A C 1
ATOM 1365 O O . THR A 1 187 ? 21.183 -9.047 -14.884 1.00 97.00 187 THR A O 1
ATOM 1368 N N . LEU A 1 188 ? 21.974 -8.100 -16.781 1.00 98.06 188 LEU A N 1
ATOM 1369 C CA . LEU A 1 188 ? 21.177 -8.869 -17.731 1.00 98.06 188 LEU A CA 1
ATOM 1370 C C . LEU A 1 188 ? 22.032 -9.879 -18.501 1.00 98.06 188 LEU A C 1
ATOM 1372 O O . LEU A 1 188 ? 23.212 -9.672 -18.772 1.00 98.06 188 LEU A O 1
ATOM 1376 N N . GLU A 1 189 ? 21.403 -10.981 -18.880 1.00 97.94 189 GLU A N 1
ATOM 1377 C CA . GLU A 1 189 ? 21.843 -11.860 -19.952 1.00 97.94 189 GLU A CA 1
ATOM 1378 C C . GLU A 1 189 ? 21.008 -11.589 -21.199 1.00 97.94 189 GLU A C 1
ATOM 1380 O O . GLU A 1 189 ? 19.777 -11.583 -21.126 1.00 97.94 189 GLU A O 1
ATOM 1385 N N . PHE A 1 190 ? 21.680 -11.388 -22.331 1.00 98.31 190 PHE A N 1
ATOM 1386 C CA . PHE A 1 190 ? 21.042 -11.152 -23.621 1.00 98.31 190 PHE A CA 1
ATOM 1387 C C . PHE A 1 190 ? 21.032 -12.436 -24.443 1.00 98.31 190 PHE A C 1
ATOM 1389 O O . PHE A 1 190 ? 22.073 -13.061 -24.648 1.00 98.31 190 PHE A O 1
ATOM 1396 N N . SER A 1 191 ? 19.868 -12.796 -24.969 1.00 98.12 191 SER A N 1
ATOM 1397 C CA . SER A 1 191 ? 19.728 -13.853 -25.972 1.00 98.12 191 SER A CA 1
ATOM 1398 C C . SER A 1 191 ? 18.685 -13.457 -27.014 1.00 98.12 191 SER A C 1
ATOM 1400 O O . SER A 1 191 ? 17.924 -12.518 -26.804 1.00 98.12 191 SER A O 1
ATOM 1402 N N . TRP A 1 192 ? 18.673 -14.135 -28.158 1.00 98.19 192 TRP A N 1
ATOM 1403 C CA . TRP A 1 192 ? 17.708 -13.884 -29.228 1.00 98.19 192 TRP A CA 1
ATOM 1404 C C . TRP A 1 192 ? 16.813 -15.106 -29.387 1.00 98.19 192 TRP A C 1
ATOM 1406 O O . TRP A 1 192 ? 17.317 -16.227 -29.446 1.00 98.19 192 TRP A O 1
ATOM 1416 N N . GLU A 1 193 ? 15.499 -14.893 -29.424 1.00 97.50 193 GLU A N 1
ATOM 1417 C CA . GLU A 1 193 ? 14.521 -15.978 -29.588 1.00 97.50 193 GLU A CA 1
ATOM 1418 C C . GLU A 1 193 ? 14.485 -16.486 -31.036 1.00 97.50 193 GLU A C 1
ATOM 1420 O O . GLU A 1 193 ? 14.255 -17.669 -31.279 1.00 97.50 193 GLU A O 1
ATOM 1425 N N . ASP A 1 194 ? 14.724 -15.599 -32.002 1.00 95.81 194 ASP A N 1
ATOM 1426 C CA . ASP A 1 194 ? 14.626 -15.879 -33.427 1.00 95.81 194 ASP A CA 1
ATOM 1427 C C . ASP A 1 194 ? 15.984 -15.794 -34.143 1.00 95.81 194 ASP A C 1
ATOM 1429 O O . ASP A 1 194 ? 16.853 -14.983 -33.823 1.00 95.81 194 ASP A O 1
ATOM 1433 N N . GLU A 1 195 ? 16.151 -16.595 -35.198 1.00 94.56 195 GLU A N 1
ATOM 1434 C CA . GLU A 1 195 ? 17.381 -16.598 -36.006 1.00 94.56 195 GLU A CA 1
ATOM 1435 C C . GLU A 1 195 ? 17.640 -15.252 -36.701 1.00 94.56 195 GLU A C 1
ATOM 1437 O O . GLU A 1 195 ? 18.791 -14.883 -36.946 1.00 94.56 195 GLU A O 1
ATOM 1442 N N . LYS A 1 196 ? 16.569 -14.502 -37.000 1.00 94.62 196 LYS A N 1
ATOM 1443 C CA . LYS A 1 196 ? 16.650 -13.178 -37.627 1.00 94.62 196 LYS A CA 1
ATOM 1444 C C . LYS A 1 196 ? 17.061 -12.082 -36.647 1.00 94.62 196 LYS A C 1
ATOM 1446 O O . LYS A 1 196 ? 17.343 -10.982 -37.109 1.00 94.62 196 LYS A O 1
ATOM 1451 N N . LYS A 1 197 ? 17.145 -12.367 -35.342 1.00 97.69 197 LYS A N 1
ATOM 1452 C CA . LYS A 1 197 ? 17.531 -11.403 -34.304 1.00 97.69 197 LYS A CA 1
ATOM 1453 C C . LYS A 1 197 ? 16.618 -10.173 -34.303 1.00 97.69 197 LYS A C 1
ATOM 1455 O O . LYS A 1 197 ? 17.087 -9.038 -34.313 1.00 97.69 197 LYS A O 1
ATOM 1460 N N . SER A 1 198 ? 15.312 -10.415 -34.335 1.00 98.06 198 SER A N 1
ATOM 1461 C CA . SER A 1 198 ? 14.269 -9.396 -34.177 1.00 98.06 198 SER A CA 1
ATOM 1462 C C . SER A 1 198 ? 13.583 -9.473 -32.808 1.00 98.06 198 SER A C 1
ATOM 1464 O O . SER A 1 198 ? 12.885 -8.541 -32.421 1.00 98.06 198 SER A O 1
ATOM 1466 N N . ILE A 1 199 ? 13.813 -10.542 -32.038 1.00 98.62 199 ILE A N 1
ATOM 1467 C CA . ILE A 1 199 ? 13.230 -10.769 -30.714 1.00 98.62 199 ILE A CA 1
ATOM 1468 C C . ILE A 1 199 ? 14.343 -10.952 -29.677 1.00 98.62 199 ILE A C 1
ATOM 1470 O O . ILE A 1 199 ? 14.973 -12.009 -29.599 1.00 98.62 199 ILE A O 1
ATOM 1474 N N . LEU A 1 200 ? 14.566 -9.923 -28.863 1.00 98.75 200 LEU A N 1
ATOM 1475 C CA . LEU A 1 200 ? 15.555 -9.903 -27.788 1.00 98.75 200 LEU A CA 1
ATOM 1476 C C . LEU A 1 200 ? 14.938 -10.393 -26.473 1.00 98.75 200 LEU A C 1
ATOM 1478 O O . LEU A 1 200 ? 13.866 -9.939 -26.075 1.00 98.75 200 LEU A O 1
ATOM 1482 N N . LEU A 1 201 ? 15.647 -11.277 -25.777 1.00 98.75 201 LEU A N 1
ATOM 1483 C CA . LEU A 1 201 ? 15.309 -11.776 -24.449 1.00 98.75 201 LEU A CA 1
ATOM 1484 C C . LEU A 1 201 ? 16.323 -11.259 -23.425 1.00 98.75 201 LEU A C 1
ATOM 1486 O O . LEU A 1 201 ? 17.533 -11.419 -23.608 1.00 98.75 201 LEU A O 1
ATOM 1490 N N . LEU A 1 202 ? 15.821 -10.677 -22.336 1.00 98.69 202 LEU A N 1
ATOM 1491 C CA . LEU A 1 202 ? 16.603 -10.187 -21.204 1.00 98.69 202 LEU A CA 1
ATOM 1492 C C . LEU A 1 202 ? 16.315 -11.060 -19.983 1.00 98.69 202 LEU A C 1
ATOM 1494 O O . LEU A 1 202 ? 15.188 -11.086 -19.480 1.00 98.69 202 LEU A O 1
ATOM 1498 N N . THR A 1 203 ? 17.339 -11.756 -19.493 1.00 98.12 203 THR A N 1
ATOM 1499 C CA . THR A 1 203 ? 17.241 -12.585 -18.282 1.00 98.12 203 THR A CA 1
ATOM 1500 C C . THR A 1 203 ? 18.060 -11.957 -17.155 1.00 98.12 203 THR A C 1
ATOM 1502 O O . THR A 1 203 ? 19.269 -11.790 -17.314 1.00 98.12 203 THR A O 1
ATOM 1505 N N . PRO A 1 204 ? 17.461 -11.593 -16.011 1.00 97.69 204 PRO A N 1
ATOM 1506 C CA . PRO A 1 204 ? 18.213 -11.060 -14.875 1.00 97.69 204 PRO A CA 1
ATOM 1507 C C . PRO A 1 204 ? 19.188 -12.102 -14.297 1.00 97.69 204 PRO A C 1
ATOM 1509 O O . PRO A 1 204 ? 18.787 -13.229 -14.017 1.00 97.69 204 PRO A O 1
ATOM 1512 N N . LYS A 1 205 ? 20.456 -11.730 -14.063 1.00 93.69 205 LYS A N 1
ATOM 1513 C CA . LYS A 1 205 ? 21.476 -12.612 -13.441 1.00 93.69 205 LYS A CA 1
ATOM 1514 C C . LYS A 1 205 ? 21.531 -12.534 -11.908 1.00 93.69 205 LYS A C 1
ATOM 1516 O O . LYS A 1 205 ? 22.298 -13.261 -11.283 1.00 93.69 205 LYS A O 1
ATOM 1521 N N . GLY A 1 206 ? 20.760 -11.633 -11.300 1.00 87.69 206 GLY A N 1
ATOM 1522 C CA . GLY A 1 206 ? 20.734 -11.387 -9.856 1.00 87.69 206 GLY A CA 1
ATOM 1523 C C . GLY A 1 206 ? 19.368 -11.643 -9.225 1.00 87.69 206 GLY A C 1
ATOM 1524 O O . GLY A 1 206 ? 18.408 -12.006 -9.903 1.00 87.69 206 GLY A O 1
ATOM 1525 N N . ALA A 1 207 ? 19.280 -11.423 -7.912 1.00 88.31 207 ALA A N 1
ATOM 1526 C CA . ALA A 1 207 ? 18.012 -11.499 -7.200 1.00 88.31 207 ALA A CA 1
ATOM 1527 C C . ALA A 1 207 ? 17.023 -10.458 -7.745 1.00 88.31 207 ALA A C 1
ATOM 1529 O O . ALA A 1 207 ? 17.350 -9.276 -7.872 1.00 88.31 207 ALA A O 1
ATOM 1530 N N . VAL A 1 208 ? 15.809 -10.917 -8.029 1.00 92.06 208 VAL A N 1
ATOM 1531 C CA . VAL A 1 208 ? 14.654 -10.074 -8.328 1.00 92.06 208 VAL A CA 1
ATOM 1532 C C . VAL A 1 208 ? 13.630 -10.230 -7.215 1.00 92.06 208 VAL A C 1
ATOM 1534 O O . VAL A 1 208 ? 13.485 -11.312 -6.643 1.00 92.06 208 VAL A O 1
ATOM 1537 N N . PHE A 1 209 ? 12.948 -9.143 -6.880 1.00 89.62 209 PHE A N 1
ATOM 1538 C CA . PHE A 1 209 ? 12.084 -9.083 -5.711 1.00 89.62 209 PHE A CA 1
ATOM 1539 C C . PHE A 1 209 ? 10.608 -9.056 -6.123 1.00 89.62 209 PHE A C 1
ATOM 1541 O O . PHE A 1 209 ? 10.269 -8.495 -7.170 1.00 89.62 209 PHE A O 1
ATOM 1548 N N . PRO A 1 210 ? 9.717 -9.660 -5.322 1.00 91.50 210 PRO A N 1
ATOM 1549 C CA . PRO A 1 210 ? 8.275 -9.562 -5.517 1.00 91.50 210 PRO A CA 1
ATOM 1550 C C . PRO A 1 210 ? 7.776 -8.131 -5.272 1.00 91.50 210 PRO A C 1
ATOM 1552 O O . PRO A 1 210 ? 8.483 -7.308 -4.684 1.00 91.50 210 PRO A O 1
ATOM 1555 N N . ALA A 1 211 ? 6.556 -7.836 -5.726 1.00 92.19 211 ALA A N 1
ATOM 1556 C CA . ALA A 1 211 ? 5.887 -6.541 -5.569 1.00 92.19 211 ALA A CA 1
ATOM 1557 C C . ALA A 1 211 ? 6.795 -5.343 -5.903 1.00 92.19 211 ALA A C 1
ATOM 1559 O O . ALA A 1 211 ? 6.825 -4.362 -5.160 1.00 92.19 211 ALA A O 1
ATOM 1560 N N . SER A 1 212 ? 7.601 -5.439 -6.963 1.00 93.00 212 SER A N 1
ATOM 1561 C CA . SER A 1 212 ? 8.679 -4.494 -7.269 1.00 93.00 212 SER A CA 1
ATOM 1562 C C . SER A 1 212 ? 8.625 -3.996 -8.715 1.00 93.00 212 SER A C 1
ATOM 1564 O O . SER A 1 212 ? 8.366 -4.796 -9.615 1.00 93.00 212 SER A O 1
ATOM 1566 N N . PRO A 1 213 ? 8.884 -2.698 -8.946 1.00 95.06 213 PRO A N 1
ATOM 1567 C CA . PRO A 1 213 ? 9.000 -2.130 -10.279 1.00 95.06 213 PRO A CA 1
ATOM 1568 C C . PRO A 1 213 ? 10.349 -2.484 -10.913 1.00 95.06 213 PRO A C 1
ATOM 1570 O O . PRO A 1 213 ? 11.387 -2.463 -10.244 1.00 95.06 213 PRO A O 1
ATOM 1573 N N . TYR A 1 214 ? 10.327 -2.733 -12.219 1.00 97.06 214 TYR A N 1
ATOM 1574 C CA . TYR A 1 214 ? 11.504 -2.848 -13.071 1.00 97.06 214 TYR A CA 1
ATOM 1575 C C . TYR A 1 214 ? 11.325 -1.973 -14.305 1.00 97.06 214 TYR A C 1
ATOM 1577 O O . TYR A 1 214 ? 10.358 -2.128 -15.049 1.00 97.06 214 TYR A O 1
ATOM 1585 N N . THR A 1 215 ? 12.264 -1.055 -14.519 1.00 97.06 215 THR A N 1
ATOM 1586 C CA . THR A 1 215 ? 12.248 -0.120 -15.648 1.00 97.06 215 THR A CA 1
ATOM 1587 C C . THR A 1 215 ? 13.299 -0.524 -16.661 1.00 97.06 215 THR A C 1
ATOM 1589 O O . THR A 1 215 ? 14.486 -0.516 -16.345 1.00 97.06 215 THR A O 1
ATOM 1592 N N . VAL A 1 216 ? 12.885 -0.843 -17.881 1.00 98.44 216 VAL A N 1
ATOM 1593 C CA . VAL A 1 216 ? 13.784 -1.193 -18.982 1.00 98.44 216 VAL A CA 1
ATOM 1594 C C . VAL A 1 216 ? 13.969 0.023 -19.880 1.00 98.44 216 VAL A C 1
ATOM 1596 O O . VAL A 1 216 ? 12.993 0.667 -20.257 1.00 98.44 216 VAL A O 1
ATOM 1599 N N . ARG A 1 217 ? 15.219 0.338 -20.228 1.00 98.31 217 ARG A N 1
ATOM 1600 C CA . ARG A 1 217 ? 15.596 1.452 -21.102 1.00 98.31 217 ARG A CA 1
ATOM 1601 C C . ARG A 1 217 ? 16.433 0.961 -22.271 1.00 98.31 217 ARG A C 1
ATOM 1603 O O . ARG A 1 217 ? 17.425 0.261 -22.077 1.00 98.31 217 ARG A O 1
ATOM 1610 N N . LEU A 1 218 ? 16.034 1.369 -23.469 1.00 98.56 218 LEU A N 1
ATOM 1611 C CA . LEU A 1 218 ? 16.748 1.160 -24.719 1.00 98.56 218 LEU A CA 1
ATOM 1612 C C . LEU A 1 218 ? 17.233 2.511 -25.249 1.00 98.56 218 LEU A C 1
ATOM 1614 O O . LEU A 1 218 ? 16.453 3.459 -25.380 1.00 98.56 218 LEU A O 1
ATOM 1618 N N . GLU A 1 219 ? 18.521 2.590 -25.557 1.00 98.06 219 GLU A N 1
ATOM 1619 C CA . GLU A 1 219 ? 19.181 3.812 -26.006 1.00 98.06 219 GLU A CA 1
ATOM 1620 C C . GLU A 1 219 ? 19.033 4.034 -27.524 1.00 98.06 219 GLU A C 1
ATOM 1622 O O . GLU A 1 219 ? 19.036 3.070 -28.295 1.00 98.06 219 GLU A O 1
ATOM 1627 N N . PRO A 1 220 ? 19.007 5.296 -27.999 1.00 97.19 220 PRO A N 1
ATOM 1628 C CA . PRO A 1 220 ? 18.795 5.629 -29.415 1.00 97.19 220 PRO A CA 1
ATOM 1629 C C . PRO A 1 220 ? 19.807 5.020 -30.394 1.00 97.19 220 PRO A C 1
ATOM 1631 O O . PRO A 1 220 ? 19.533 4.914 -31.586 1.00 97.19 220 PRO A O 1
ATOM 1634 N N . MET A 1 221 ? 21.001 4.675 -29.906 1.00 96.31 221 MET A N 1
ATOM 1635 C CA . MET A 1 221 ? 22.146 4.233 -30.710 1.00 96.31 221 MET A CA 1
ATOM 1636 C C . MET A 1 221 ? 22.106 2.755 -31.125 1.00 96.31 221 MET A C 1
ATOM 1638 O O . MET A 1 221 ? 23.017 2.312 -31.828 1.00 96.31 221 MET A O 1
ATOM 1642 N N . ILE A 1 222 ? 21.089 1.999 -30.697 1.00 98.12 222 ILE A N 1
ATOM 1643 C CA . ILE A 1 222 ? 20.809 0.648 -31.203 1.00 98.12 222 ILE A CA 1
ATOM 1644 C C . ILE A 1 222 ? 20.501 0.737 -32.706 1.00 98.12 222 ILE A C 1
ATOM 1646 O O . ILE A 1 222 ? 19.787 1.649 -33.128 1.00 98.12 222 ILE A O 1
ATOM 1650 N N . LYS A 1 223 ? 21.041 -0.189 -33.510 1.00 98.12 223 LYS A N 1
ATOM 1651 C CA . LYS A 1 223 ? 20.908 -0.174 -34.975 1.00 98.12 223 LYS A CA 1
ATOM 1652 C C . LYS A 1 223 ? 20.301 -1.444 -35.552 1.00 98.12 223 LYS A C 1
ATOM 1654 O O . LYS A 1 223 ? 20.477 -2.528 -34.994 1.00 98.12 223 LYS A O 1
ATOM 1659 N N . ASP A 1 224 ? 19.675 -1.302 -36.712 1.00 98.00 224 ASP A N 1
ATOM 1660 C CA . ASP A 1 224 ? 19.344 -2.408 -37.611 1.00 98.00 224 ASP A CA 1
ATOM 1661 C C . ASP A 1 224 ? 20.581 -2.883 -38.406 1.00 98.00 224 ASP A C 1
ATOM 1663 O O . ASP A 1 224 ? 21.697 -2.374 -38.235 1.00 98.00 224 ASP A O 1
ATOM 1667 N N . LEU A 1 225 ? 20.386 -3.864 -39.293 1.00 96.50 225 LEU A N 1
ATOM 1668 C CA . LEU A 1 225 ? 21.435 -4.377 -40.184 1.00 96.50 225 LEU A CA 1
ATOM 1669 C C . LEU A 1 225 ? 21.869 -3.393 -41.287 1.00 96.50 225 LEU A C 1
ATOM 1671 O O . LEU A 1 225 ? 22.975 -3.539 -41.809 1.00 96.50 225 LEU A O 1
ATOM 1675 N N . ALA A 1 226 ? 21.037 -2.413 -41.640 1.00 96.31 226 ALA A N 1
ATOM 1676 C CA . ALA A 1 226 ? 21.344 -1.370 -42.620 1.00 96.31 226 ALA A CA 1
ATOM 1677 C C . ALA A 1 226 ? 22.137 -0.192 -42.016 1.00 96.31 226 ALA A C 1
ATOM 1679 O O . ALA A 1 226 ? 22.707 0.625 -42.740 1.00 96.31 226 ALA A O 1
ATOM 1680 N N . GLY A 1 227 ? 22.245 -0.140 -40.686 1.00 96.38 227 GLY A N 1
ATOM 1681 C CA . GLY A 1 227 ? 22.941 0.888 -39.929 1.00 96.38 227 GLY A CA 1
ATOM 1682 C C . GLY A 1 227 ? 22.055 2.049 -39.471 1.00 96.38 227 GLY A C 1
ATOM 1683 O O . GLY A 1 227 ? 22.608 2.997 -38.893 1.00 96.38 227 GLY A O 1
ATOM 1684 N N . ASN A 1 228 ? 20.732 1.993 -39.671 1.00 97.62 228 ASN A N 1
ATOM 1685 C CA . ASN A 1 228 ? 19.823 3.020 -39.166 1.00 97.62 228 ASN A CA 1
ATOM 1686 C C . ASN A 1 228 ? 19.702 2.891 -37.646 1.00 97.62 228 ASN A C 1
ATOM 1688 O O . ASN A 1 228 ? 19.576 1.801 -37.094 1.00 97.62 228 ASN A O 1
ATOM 1692 N N . MET A 1 229 ? 19.785 4.024 -36.953 1.00 97.69 229 MET A N 1
ATOM 1693 C CA . MET A 1 229 ? 19.651 4.095 -35.497 1.00 97.69 229 MET A CA 1
ATOM 1694 C C . MET A 1 229 ? 18.179 4.184 -35.105 1.00 97.69 229 MET A C 1
ATOM 1696 O O . MET A 1 229 ? 17.454 4.939 -35.743 1.00 97.69 229 MET A O 1
ATOM 1700 N N . MET A 1 230 ? 17.778 3.540 -34.004 1.00 97.44 230 MET A N 1
ATOM 1701 C CA . MET A 1 230 ? 16.424 3.637 -33.427 1.00 97.44 230 MET A CA 1
ATOM 1702 C C . MET A 1 230 ? 15.972 5.094 -33.200 1.00 97.44 230 MET A C 1
ATOM 1704 O O . MET A 1 230 ? 14.787 5.412 -33.268 1.00 97.44 230 MET A O 1
ATOM 1708 N N . GLY A 1 231 ? 16.921 6.006 -32.961 1.00 91.31 231 GLY A N 1
ATOM 1709 C CA . GLY A 1 231 ? 16.722 7.455 -33.077 1.00 91.31 231 GLY A CA 1
ATOM 1710 C C . GLY A 1 231 ? 16.079 8.121 -31.859 1.00 91.31 231 GLY A C 1
ATOM 1711 O O . GLY A 1 231 ? 16.464 9.236 -31.519 1.00 91.31 231 GLY A O 1
ATOM 1712 N N . ASN A 1 232 ? 15.192 7.424 -31.150 1.00 94.12 232 ASN A N 1
ATOM 1713 C CA . ASN A 1 232 ? 14.634 7.842 -29.862 1.00 94.12 232 ASN A CA 1
ATOM 1714 C C . ASN A 1 232 ? 14.945 6.811 -28.780 1.00 94.12 232 ASN A C 1
ATOM 1716 O O . ASN A 1 232 ? 15.200 5.650 -29.086 1.00 94.12 232 ASN A O 1
ATOM 1720 N N . ASN A 1 233 ? 14.915 7.226 -27.515 1.00 95.56 233 ASN A N 1
ATOM 1721 C CA . ASN A 1 233 ? 14.932 6.278 -26.410 1.00 95.56 233 ASN A CA 1
ATOM 1722 C C . ASN A 1 233 ? 13.586 5.545 -26.336 1.00 95.56 233 ASN A C 1
ATOM 1724 O O . ASN A 1 233 ? 12.539 6.089 -26.684 1.00 95.56 233 ASN A O 1
ATOM 1728 N N . TYR A 1 234 ? 13.617 4.309 -25.853 1.00 97.88 234 TYR A N 1
ATOM 1729 C CA . TYR A 1 234 ? 12.409 3.567 -25.513 1.00 97.88 234 TYR A CA 1
ATOM 1730 C C . TYR A 1 234 ? 12.501 3.126 -24.058 1.00 97.88 234 TYR A C 1
ATOM 1732 O O . TYR A 1 234 ? 13.524 2.587 -23.636 1.00 97.88 234 TYR A O 1
ATOM 1740 N N . GLN A 1 235 ? 11.458 3.387 -23.277 1.00 97.19 235 GLN A N 1
ATOM 1741 C CA . GLN A 1 235 ? 11.412 3.026 -21.868 1.00 97.19 235 GLN A CA 1
ATOM 1742 C C . GLN A 1 235 ? 10.030 2.490 -21.518 1.00 97.19 235 GLN A C 1
ATOM 1744 O O . GLN A 1 235 ? 9.028 3.049 -21.952 1.00 97.19 235 GLN A O 1
ATOM 1749 N N . PHE A 1 236 ? 10.001 1.438 -20.707 1.00 97.38 236 PHE A N 1
ATOM 1750 C CA . PHE A 1 236 ? 8.780 0.909 -20.110 1.00 97.38 236 PHE A CA 1
ATOM 1751 C C . PHE A 1 236 ? 9.067 0.389 -18.704 1.00 97.38 236 PHE A C 1
ATOM 1753 O O . PHE A 1 236 ? 10.208 0.039 -18.379 1.00 97.38 236 PHE A O 1
ATOM 1760 N N . THR A 1 237 ? 8.032 0.332 -17.878 1.00 96.69 237 THR A N 1
ATOM 1761 C CA . THR A 1 237 ? 8.108 -0.160 -16.502 1.00 96.69 237 THR A CA 1
ATOM 1762 C C . THR A 1 237 ? 7.054 -1.233 -16.292 1.00 96.69 237 THR A C 1
ATOM 1764 O O . THR A 1 237 ? 5.905 -1.047 -16.664 1.00 96.69 237 THR A O 1
ATOM 1767 N N . PHE A 1 238 ? 7.422 -2.345 -15.664 1.00 97.62 238 PHE A N 1
ATOM 1768 C CA . PHE A 1 238 ? 6.477 -3.378 -15.234 1.00 97.62 238 PHE A CA 1
ATOM 1769 C C . PHE A 1 238 ? 6.699 -3.724 -13.764 1.00 97.62 238 PHE A C 1
ATOM 1771 O O . PHE A 1 238 ? 7.724 -3.375 -13.175 1.00 97.62 238 PHE A O 1
ATOM 1778 N N . TYR A 1 239 ? 5.741 -4.429 -13.172 1.00 96.38 239 TYR A N 1
ATOM 1779 C CA . TYR A 1 239 ? 5.693 -4.680 -11.741 1.00 96.38 239 TYR A CA 1
ATOM 1780 C C . TYR A 1 239 ? 5.523 -6.170 -11.449 1.00 96.38 239 TYR A C 1
ATOM 1782 O O . TYR A 1 239 ? 4.592 -6.825 -11.928 1.00 96.38 239 TYR A O 1
ATOM 1790 N N . THR A 1 240 ? 6.410 -6.717 -10.622 1.00 95.44 240 THR A N 1
ATOM 1791 C CA . THR A 1 240 ? 6.343 -8.124 -10.223 1.00 95.44 240 THR A CA 1
ATOM 1792 C C . THR A 1 240 ? 5.183 -8.402 -9.270 1.00 95.44 240 THR A C 1
ATOM 1794 O O . THR A 1 240 ? 4.754 -7.545 -8.495 1.00 95.44 240 THR A O 1
ATOM 1797 N N . ALA A 1 241 ? 4.675 -9.631 -9.298 1.00 92.38 241 ALA A N 1
ATOM 1798 C CA . ALA A 1 241 ? 3.664 -10.110 -8.368 1.00 92.38 241 ALA A CA 1
ATOM 1799 C C . ALA A 1 241 ? 4.173 -10.097 -6.920 1.00 92.38 241 ALA A C 1
ATOM 1801 O O . ALA A 1 241 ? 5.357 -10.307 -6.655 1.00 92.38 241 ALA A O 1
ATOM 1802 N N . ALA A 1 242 ? 3.263 -9.878 -5.971 1.00 87.31 242 ALA A N 1
ATOM 1803 C CA . ALA A 1 242 ? 3.545 -10.034 -4.548 1.00 87.31 242 ALA A CA 1
ATOM 1804 C C . ALA A 1 242 ? 3.743 -11.512 -4.157 1.00 87.31 242 ALA A C 1
ATOM 1806 O O . ALA A 1 242 ? 3.219 -12.418 -4.814 1.00 87.31 242 ALA A O 1
ATOM 1807 N N . THR A 1 243 ? 4.475 -11.752 -3.064 1.00 78.81 243 THR A N 1
ATOM 1808 C CA . THR A 1 243 ? 4.717 -13.095 -2.512 1.00 78.81 243 THR A CA 1
ATOM 1809 C C . THR A 1 243 ? 3.403 -13.776 -2.123 1.00 78.81 243 THR A C 1
ATOM 1811 O O . THR A 1 243 ? 2.566 -13.181 -1.445 1.00 78.81 243 THR A O 1
ATOM 1814 N N . GLN A 1 244 ? 3.218 -15.032 -2.532 1.00 72.31 244 GLN A N 1
ATOM 1815 C CA . GLN A 1 244 ? 2.034 -15.831 -2.199 1.00 72.31 244 GLN A CA 1
ATOM 1816 C C . GLN A 1 244 ? 2.170 -16.535 -0.831 1.00 72.31 244 GLN A C 1
ATOM 1818 O O . GLN A 1 244 ? 3.292 -16.826 -0.426 1.00 72.31 244 GLN A O 1
ATOM 1823 N N . PRO A 1 245 ? 1.053 -16.857 -0.141 1.00 68.81 245 PRO A N 1
ATOM 1824 C CA . PRO A 1 245 ? -0.324 -16.599 -0.560 1.00 68.81 245 PRO A CA 1
ATOM 1825 C C . PRO A 1 245 ? -0.818 -15.206 -0.137 1.00 68.81 245 PRO A C 1
ATOM 1827 O O . PRO A 1 245 ? -1.041 -14.946 1.043 1.00 68.81 245 PRO A O 1
ATOM 1830 N N . VAL A 1 246 ? -1.066 -14.324 -1.112 1.00 75.44 246 VAL A N 1
ATOM 1831 C CA . VAL A 1 246 ? -1.767 -13.041 -0.891 1.00 75.44 246 VAL A CA 1
ATOM 1832 C C . VAL A 1 246 ? -3.238 -13.291 -0.539 1.00 75.44 246 VAL A C 1
ATOM 1834 O O . VAL A 1 246 ? -3.866 -12.505 0.172 1.00 75.44 246 VAL A O 1
ATOM 1837 N N . GLN A 1 247 ? -3.784 -14.417 -1.008 1.00 85.12 247 GLN A N 1
ATOM 1838 C CA . GLN A 1 247 ? -5.172 -14.793 -0.765 1.00 85.12 247 GLN A CA 1
ATOM 1839 C C . GLN A 1 247 ? -5.468 -14.955 0.724 1.00 85.12 247 GLN A C 1
ATOM 1841 O O . GLN A 1 247 ? -6.450 -14.409 1.202 1.00 85.12 247 GLN A O 1
ATOM 1846 N N . LEU A 1 248 ? -4.573 -15.604 1.468 1.00 86.62 248 LEU A N 1
ATOM 1847 C CA . LEU A 1 248 ? -4.740 -15.793 2.905 1.00 86.62 248 LEU A CA 1
ATOM 1848 C C . LEU A 1 248 ? -4.909 -14.457 3.644 1.00 86.62 248 LEU A C 1
ATOM 1850 O O . LEU A 1 248 ? -5.787 -14.297 4.483 1.00 86.62 248 LEU A O 1
ATOM 1854 N N . HIS A 1 249 ? -4.083 -13.469 3.304 1.00 90.06 249 HIS A N 1
ATOM 1855 C CA . HIS A 1 249 ? -4.174 -12.133 3.890 1.00 90.06 249 HIS A CA 1
ATOM 1856 C C . HIS A 1 249 ? -5.437 -11.395 3.467 1.00 90.06 249 HIS A C 1
ATOM 1858 O O . HIS A 1 249 ? -5.988 -10.624 4.248 1.00 90.06 249 HIS A O 1
ATOM 1864 N N . THR A 1 250 ? -5.899 -11.642 2.244 1.00 92.62 250 THR A N 1
ATOM 1865 C CA . THR A 1 250 ? -7.166 -11.104 1.750 1.00 92.62 250 THR A CA 1
ATOM 1866 C C . THR A 1 250 ? -8.339 -11.693 2.528 1.00 92.62 250 THR A C 1
ATOM 1868 O O . THR A 1 250 ? -9.209 -10.942 2.955 1.00 92.62 250 THR A O 1
ATOM 1871 N N . ASP A 1 251 ? -8.331 -13.001 2.792 1.00 94.25 251 ASP A N 1
ATOM 1872 C CA . ASP A 1 251 ? -9.362 -13.691 3.573 1.00 94.25 251 ASP A CA 1
ATOM 1873 C C . ASP A 1 251 ? -9.350 -13.237 5.043 1.00 94.25 251 ASP A C 1
ATOM 1875 O O . ASP A 1 251 ? -10.401 -13.016 5.653 1.00 94.25 251 ASP A O 1
ATOM 1879 N N . LEU A 1 252 ? -8.157 -13.025 5.605 1.00 94.62 252 LEU A N 1
ATOM 1880 C CA . LEU A 1 252 ? -7.988 -12.496 6.954 1.00 94.62 252 LEU A CA 1
ATOM 1881 C C . LEU A 1 252 ? -8.509 -11.055 7.063 1.00 94.62 252 LEU A C 1
ATOM 1883 O O . LEU A 1 252 ? -9.302 -10.752 7.953 1.00 94.62 252 LEU A O 1
ATOM 1887 N N . ALA A 1 253 ? -8.122 -10.176 6.134 1.00 97.31 253 ALA A N 1
ATOM 1888 C CA . ALA A 1 253 ? -8.623 -8.804 6.087 1.00 97.31 253 ALA A CA 1
ATOM 1889 C C . ALA A 1 253 ? -10.138 -8.758 5.834 1.00 97.31 253 ALA A C 1
ATOM 1891 O O . ALA A 1 253 ? -10.844 -7.972 6.449 1.00 97.31 253 ALA A O 1
ATOM 1892 N N . ALA A 1 254 ? -10.683 -9.638 4.997 1.00 97.62 254 ALA A N 1
ATOM 1893 C CA . ALA A 1 254 ? -12.125 -9.768 4.809 1.00 97.62 254 ALA A CA 1
ATOM 1894 C C . ALA A 1 254 ? -12.857 -10.140 6.112 1.00 97.62 254 ALA A C 1
ATOM 1896 O O . ALA A 1 254 ? -13.915 -9.583 6.408 1.00 97.62 254 ALA A O 1
ATOM 1897 N N . SER A 1 255 ? -12.282 -11.051 6.905 1.00 97.25 255 SER A N 1
ATOM 1898 C CA . SER A 1 255 ? -12.876 -11.541 8.158 1.00 97.25 255 SER A CA 1
ATOM 1899 C C . SER A 1 255 ? -12.959 -10.467 9.246 1.00 97.25 255 SER A C 1
ATOM 1901 O O . SER A 1 255 ? -13.880 -10.490 10.056 1.00 97.25 255 SER A O 1
ATOM 1903 N N . PHE A 1 256 ? -12.034 -9.504 9.237 1.00 98.38 256 PHE A N 1
ATOM 1904 C CA . PHE A 1 256 ? -11.966 -8.408 10.212 1.00 98.38 256 PHE A CA 1
ATOM 1905 C C . PHE A 1 256 ? -12.259 -7.035 9.595 1.00 98.38 256 PHE A C 1
ATOM 1907 O O . PHE A 1 256 ? -11.927 -6.006 10.188 1.00 98.38 256 PHE A O 1
ATOM 1914 N N . ALA A 1 257 ? -12.836 -7.004 8.390 1.00 98.44 257 ALA A N 1
ATOM 1915 C CA . ALA A 1 257 ? -13.050 -5.778 7.632 1.00 98.44 257 ALA A CA 1
ATOM 1916 C C . ALA A 1 257 ? -13.986 -4.825 8.401 1.00 98.44 257 ALA A C 1
ATOM 1918 O O . ALA A 1 257 ? -14.996 -5.284 8.936 1.00 98.44 257 ALA A O 1
ATOM 1919 N N . PRO A 1 258 ? -13.706 -3.517 8.485 1.00 98.38 258 PRO A N 1
ATOM 1920 C CA . PRO A 1 258 ? -14.507 -2.605 9.298 1.00 98.38 258 PRO A CA 1
ATOM 1921 C C . PRO A 1 258 ? -15.958 -2.465 8.829 1.00 98.38 258 PRO A C 1
ATOM 1923 O O . PRO A 1 258 ? -16.256 -2.482 7.629 1.00 98.38 258 PRO A O 1
ATOM 1926 N N . LEU A 1 259 ? -16.843 -2.207 9.792 1.00 98.31 259 LEU A N 1
ATOM 1927 C CA . LEU A 1 259 ? -18.105 -1.513 9.542 1.00 98.31 259 LEU A CA 1
ATOM 1928 C C . LEU A 1 259 ? -17.813 -0.015 9.588 1.00 98.31 259 LEU A C 1
ATOM 1930 O O . LEU A 1 259 ? -17.240 0.457 10.567 1.00 98.31 259 LEU A O 1
ATOM 1934 N N . ILE A 1 260 ? -18.167 0.741 8.551 1.00 98.69 260 ILE A N 1
ATOM 1935 C CA . ILE A 1 260 ? -17.744 2.143 8.444 1.00 98.69 260 ILE A CA 1
ATOM 1936 C C . ILE A 1 260 ? -18.960 3.053 8.371 1.00 98.69 260 ILE A C 1
ATOM 1938 O O . ILE A 1 260 ? -19.754 2.975 7.438 1.00 98.69 260 ILE A O 1
ATOM 1942 N N . PHE A 1 261 ? -19.061 3.973 9.323 1.00 98.06 261 PHE A N 1
ATOM 1943 C CA . PHE A 1 261 ? -19.991 5.091 9.295 1.00 98.06 261 PHE A CA 1
ATOM 1944 C C . PHE A 1 261 ? -19.252 6.350 8.854 1.00 98.06 261 PHE A C 1
ATOM 1946 O O . PHE A 1 261 ? -18.613 7.038 9.651 1.00 98.06 261 PHE A O 1
ATOM 1953 N N . GLN A 1 262 ? -19.356 6.644 7.562 1.00 98.00 262 GLN A N 1
ATOM 1954 C CA . GLN A 1 262 ? -18.756 7.811 6.933 1.00 98.00 262 GLN A CA 1
ATOM 1955 C C . GLN A 1 262 ? -19.733 8.981 6.962 1.00 98.00 262 GLN A C 1
ATOM 1957 O O . GLN A 1 262 ? -20.697 8.991 6.198 1.00 98.00 262 GLN A O 1
ATOM 1962 N N . ALA A 1 263 ? -19.488 9.986 7.801 1.00 97.31 263 ALA A N 1
ATOM 1963 C CA . ALA A 1 263 ? -20.266 11.219 7.752 1.00 97.31 263 ALA A CA 1
ATOM 1964 C C . ALA A 1 263 ? -20.035 11.950 6.424 1.00 97.31 263 ALA A C 1
ATOM 1966 O O . ALA A 1 263 ? -18.915 11.994 5.917 1.00 97.31 263 ALA A O 1
ATOM 1967 N N . THR A 1 264 ? -21.083 12.572 5.888 1.00 96.88 264 THR A N 1
ATOM 1968 C CA . THR A 1 264 ? -21.008 13.319 4.624 1.00 96.88 264 THR A CA 1
ATOM 1969 C C . THR A 1 264 ? -21.298 14.801 4.814 1.00 96.88 264 THR A C 1
ATOM 1971 O O . THR A 1 264 ? -22.172 15.187 5.594 1.00 96.88 264 THR A O 1
ATOM 1974 N N . ASN A 1 265 ? -20.629 15.636 4.033 1.00 94.06 265 ASN A N 1
ATOM 1975 C CA . ASN A 1 265 ? -20.911 17.048 3.887 1.00 94.06 265 ASN A CA 1
ATOM 1976 C C . ASN A 1 265 ? -22.167 17.285 3.028 1.00 94.06 265 ASN A C 1
ATOM 1978 O O . ASN A 1 265 ? -22.345 16.687 1.973 1.00 94.06 265 ASN A O 1
ATOM 1982 N N . ASP A 1 266 ? -23.013 18.229 3.444 1.00 92.38 266 ASP A N 1
ATOM 1983 C CA . ASP A 1 266 ? -24.281 18.543 2.768 1.00 92.38 266 ASP A CA 1
ATOM 1984 C C . ASP A 1 266 ? -24.136 19.162 1.370 1.00 92.38 266 ASP A C 1
ATOM 1986 O O . ASP A 1 266 ? -25.064 19.088 0.559 1.00 92.38 266 ASP A O 1
ATOM 1990 N N . GLN A 1 267 ? -23.012 19.820 1.098 1.00 90.62 267 GLN A N 1
ATOM 1991 C CA . GLN A 1 267 ? -22.757 20.517 -0.161 1.00 90.62 267 GLN A CA 1
ATOM 1992 C C . GLN A 1 267 ? -21.942 19.661 -1.127 1.00 90.62 267 GLN A C 1
ATOM 1994 O O . GLN A 1 267 ? -22.242 19.644 -2.321 1.00 90.62 267 GLN A O 1
ATOM 1999 N N . PHE A 1 268 ? -20.933 18.955 -0.613 1.00 92.12 268 PHE A N 1
ATOM 2000 C CA . PHE A 1 268 ? -19.962 18.216 -1.418 1.00 92.12 268 PHE A CA 1
ATOM 2001 C C . PHE A 1 268 ? -19.680 16.818 -0.843 1.00 92.12 268 PHE A C 1
ATOM 2003 O O . PHE A 1 268 ? -18.536 16.527 -0.493 1.00 92.12 268 PHE A O 1
ATOM 2010 N N . PRO A 1 269 ? -20.696 15.942 -0.741 1.00 94.81 269 PRO A N 1
ATOM 2011 C CA . PRO A 1 269 ? -20.527 14.613 -0.149 1.00 94.81 269 PRO A CA 1
ATOM 2012 C C . PRO A 1 269 ? -19.542 13.730 -0.925 1.00 94.81 269 PRO A C 1
ATOM 2014 O O . PRO A 1 269 ? -19.002 12.787 -0.365 1.00 94.81 269 PRO A O 1
ATOM 2017 N N . GLN A 1 270 ? -19.282 14.032 -2.202 1.00 94.25 270 GLN A N 1
ATOM 2018 C CA . GLN A 1 270 ? -18.364 13.258 -3.033 1.00 94.25 270 GLN A CA 1
ATOM 2019 C C . GLN A 1 270 ? -16.907 13.290 -2.563 1.00 94.25 270 GLN A C 1
ATOM 2021 O O . GLN A 1 270 ? -16.151 12.393 -2.915 1.00 94.25 270 GLN A O 1
ATOM 2026 N N . TYR A 1 271 ? -16.509 14.299 -1.784 1.00 95.00 271 TYR A N 1
ATOM 2027 C CA . TYR A 1 271 ? -15.168 14.334 -1.196 1.00 95.00 271 TYR A CA 1
ATOM 2028 C C . TYR A 1 271 ? -15.036 13.399 0.007 1.00 95.00 271 TYR A C 1
ATOM 2030 O O . TYR A 1 271 ? -13.926 13.012 0.337 1.00 95.00 271 TYR A O 1
ATOM 2038 N N . ASP A 1 272 ? -16.162 13.008 0.608 1.00 97.00 272 ASP A N 1
ATOM 2039 C CA . ASP A 1 272 ? -16.212 12.146 1.787 1.00 97.00 272 ASP A CA 1
ATOM 2040 C C . ASP A 1 272 ? -16.386 10.665 1.424 1.00 97.00 272 ASP A C 1
ATOM 2042 O O . ASP A 1 272 ? -16.561 9.833 2.307 1.00 97.00 272 ASP A O 1
ATOM 2046 N N . TYR A 1 273 ? -16.427 10.296 0.143 1.00 97.31 273 TYR A N 1
ATOM 2047 C CA . TYR A 1 273 ? -16.578 8.894 -0.240 1.00 97.31 273 TYR A CA 1
ATOM 2048 C C . TYR A 1 273 ? -15.235 8.177 -0.258 1.00 97.31 273 TYR A C 1
ATOM 2050 O O . TYR A 1 273 ? -14.226 8.725 -0.693 1.00 97.31 273 TYR A O 1
ATOM 2058 N N . LEU A 1 274 ? -15.253 6.915 0.168 1.00 97.56 274 LEU A N 1
ATOM 2059 C CA . LEU A 1 274 ? -14.105 6.030 0.039 1.00 97.56 274 LEU A CA 1
ATOM 2060 C C . LEU A 1 274 ? -13.880 5.728 -1.439 1.00 97.56 274 LEU A C 1
ATOM 2062 O O . LEU A 1 274 ? -14.829 5.387 -2.147 1.00 97.56 274 LEU A O 1
ATOM 2066 N N . THR A 1 275 ? -12.638 5.823 -1.901 1.00 96.25 275 THR A N 1
ATOM 2067 C CA . THR A 1 275 ? -12.304 5.595 -3.311 1.00 96.25 275 THR A CA 1
ATOM 2068 C C . THR A 1 275 ? -11.013 4.802 -3.468 1.00 96.25 275 THR A C 1
ATOM 2070 O O . THR A 1 275 ? -10.240 4.621 -2.524 1.00 96.25 275 THR A O 1
ATOM 2073 N N . ARG A 1 276 ? -10.780 4.309 -4.686 1.00 95.44 276 ARG A N 1
ATOM 2074 C CA . ARG A 1 276 ? -9.438 3.912 -5.113 1.00 95.44 276 ARG A CA 1
ATOM 2075 C C . ARG A 1 276 ? -8.607 5.150 -5.413 1.00 95.44 276 ARG A C 1
ATOM 2077 O O . ARG A 1 276 ? -9.162 6.199 -5.713 1.00 95.44 276 ARG A O 1
ATOM 2084 N N . PHE A 1 277 ? -7.289 4.983 -5.376 1.00 94.88 277 PHE A N 1
ATOM 2085 C CA . PHE A 1 277 ? -6.386 6.013 -5.875 1.00 94.88 277 PHE A CA 1
ATOM 2086 C C . PHE A 1 277 ? -6.605 6.279 -7.371 1.00 94.88 277 PHE A C 1
ATOM 2088 O O . PHE A 1 277 ? -6.703 7.428 -7.757 1.00 94.88 277 PHE A O 1
ATOM 2095 N N . ASP A 1 278 ? -6.758 5.224 -8.174 1.00 94.44 278 ASP A N 1
ATOM 2096 C CA . ASP A 1 278 ? -6.934 5.270 -9.633 1.00 94.44 278 ASP A CA 1
ATOM 2097 C C . ASP A 1 278 ? -8.411 5.361 -10.057 1.00 94.44 278 ASP A C 1
ATOM 2099 O O . ASP A 1 278 ? -8.880 4.637 -10.940 1.00 94.44 278 ASP A O 1
ATOM 2103 N N . LEU A 1 279 ? -9.198 6.187 -9.364 1.00 93.62 279 LEU A N 1
ATOM 2104 C CA . LEU A 1 279 ? -10.648 6.293 -9.585 1.00 93.62 279 LEU A CA 1
ATOM 2105 C C . LEU A 1 279 ? -11.046 6.876 -10.954 1.00 93.62 279 LEU A C 1
ATOM 2107 O O . LEU A 1 279 ? -12.193 6.706 -11.386 1.00 93.62 279 LEU A O 1
ATOM 2111 N N . ASP A 1 280 ? -10.128 7.576 -11.606 1.00 93.44 280 ASP A N 1
ATOM 2112 C CA . ASP A 1 280 ? -10.230 8.155 -12.948 1.00 93.44 280 ASP A CA 1
ATOM 2113 C C . ASP A 1 280 ? -9.602 7.280 -14.042 1.00 93.44 280 ASP A C 1
ATOM 2115 O O . ASP A 1 280 ? -9.846 7.513 -15.228 1.00 93.44 280 ASP A O 1
ATOM 2119 N N . GLY A 1 281 ? -8.919 6.201 -13.656 1.00 92.94 281 GLY A N 1
ATOM 2120 C CA . GLY A 1 281 ? -8.376 5.195 -14.563 1.00 92.94 281 GLY A CA 1
ATOM 2121 C C . GLY A 1 281 ? -6.875 5.299 -14.805 1.00 92.94 281 GLY A C 1
ATOM 2122 O O . GLY A 1 281 ? -6.359 4.522 -15.613 1.00 92.94 281 GLY A O 1
ATOM 2123 N N . ASP A 1 282 ? -6.172 6.189 -14.108 1.00 93.38 282 ASP A N 1
ATOM 2124 C CA . ASP A 1 282 ? -4.716 6.260 -14.147 1.00 93.38 282 ASP A CA 1
ATOM 2125 C C . ASP A 1 282 ? -4.093 6.402 -12.744 1.00 93.38 282 ASP A C 1
ATOM 2127 O O . ASP A 1 282 ? -4.718 6.091 -11.737 1.00 93.38 282 ASP A O 1
ATOM 2131 N N . TRP A 1 283 ? -2.795 6.699 -12.679 1.00 93.44 283 TRP A N 1
ATOM 2132 C CA . TRP A 1 283 ? -2.036 6.775 -11.426 1.00 93.44 283 TRP A CA 1
ATOM 2133 C C . TRP A 1 283 ? -1.388 8.149 -11.231 1.00 93.44 283 TRP A C 1
ATOM 2135 O O . TRP A 1 283 ? -0.352 8.266 -10.565 1.00 93.44 283 TRP A O 1
ATOM 2145 N N . VAL A 1 284 ? -1.982 9.182 -11.825 1.00 94.12 284 VAL A N 1
ATOM 2146 C CA . VAL A 1 284 ? -1.568 10.572 -11.679 1.00 94.12 284 VAL A CA 1
ATOM 2147 C C . VAL A 1 284 ? -2.296 11.159 -10.470 1.00 94.12 284 VAL A C 1
ATOM 2149 O O . VAL A 1 284 ? -3.509 11.102 -10.350 1.00 94.12 284 VAL A O 1
ATOM 2152 N N . ALA A 1 285 ? -1.556 11.678 -9.488 1.00 92.12 285 ALA A N 1
ATOM 2153 C CA . ALA A 1 285 ? -2.196 12.181 -8.266 1.00 92.12 285 ALA A CA 1
ATOM 2154 C C . ALA A 1 285 ? -2.786 13.598 -8.429 1.00 92.12 285 ALA A C 1
ATOM 2156 O O . ALA A 1 285 ? -3.573 14.035 -7.583 1.00 92.12 285 ALA A O 1
ATOM 2157 N N . GLU A 1 286 ? -2.352 14.328 -9.463 1.00 91.12 286 GLU A N 1
ATOM 2158 C CA . GLU A 1 286 ? -2.627 15.756 -9.677 1.00 91.12 286 GLU A CA 1
ATOM 2159 C C . GLU A 1 286 ? -4.049 16.042 -10.189 1.00 91.12 286 GLU A C 1
ATOM 2161 O O . GLU A 1 286 ? -4.568 17.135 -9.968 1.00 91.12 286 GLU A O 1
ATOM 2166 N N . ASP A 1 287 ? -4.712 15.084 -10.832 1.00 92.62 287 ASP A N 1
ATOM 2167 C CA . ASP A 1 287 ? -6.018 15.265 -11.477 1.00 92.62 287 ASP A CA 1
ATOM 2168 C C . ASP A 1 287 ? -7.179 14.550 -10.773 1.00 92.62 287 ASP A C 1
ATOM 2170 O O . ASP A 1 287 ? -8.337 14.919 -10.996 1.00 92.62 287 ASP A O 1
ATOM 2174 N N . ASN A 1 288 ? -6.897 13.667 -9.811 1.00 92.94 288 ASN A N 1
ATOM 2175 C CA . ASN A 1 288 ? -7.885 13.030 -8.929 1.00 92.94 288 ASN A CA 1
ATOM 2176 C C . ASN A 1 288 ? -8.964 14.000 -8.403 1.00 92.94 288 ASN A C 1
ATOM 2178 O O . ASN A 1 288 ? -10.166 13.714 -8.404 1.00 92.94 288 ASN A O 1
ATOM 2182 N N . VAL A 1 289 ? -8.555 15.184 -7.933 1.00 91.94 289 VAL A N 1
ATOM 2183 C CA . VAL A 1 289 ? -9.477 16.188 -7.373 1.00 91.94 289 VAL A CA 1
ATOM 2184 C C . VAL A 1 289 ? -10.356 16.819 -8.445 1.00 91.94 289 VAL A C 1
ATOM 2186 O O . VAL A 1 289 ? -11.542 17.075 -8.202 1.00 91.94 289 VAL A O 1
ATOM 2189 N N . ASP A 1 290 ? -9.790 17.084 -9.616 1.00 92.62 290 ASP A N 1
ATOM 2190 C CA . ASP A 1 290 ? -10.521 17.661 -10.735 1.00 92.62 290 ASP A CA 1
ATOM 2191 C C . ASP A 1 290 ? -11.516 16.645 -11.293 1.00 92.62 290 ASP A C 1
ATOM 2193 O O . ASP A 1 290 ? -12.695 16.977 -11.449 1.00 92.62 290 ASP A O 1
ATOM 2197 N N . TYR A 1 291 ? -11.125 15.376 -11.424 1.00 94.06 291 TYR A N 1
ATOM 2198 C CA . TYR A 1 291 ? -12.033 14.300 -11.803 1.00 94.06 291 TYR A CA 1
ATOM 2199 C C . TYR A 1 291 ? -13.261 14.217 -10.882 1.00 94.06 291 TYR A C 1
ATOM 2201 O O . TYR A 1 291 ? -14.404 14.211 -11.361 1.00 94.06 291 TYR A O 1
ATOM 2209 N N . VAL A 1 292 ? -13.058 14.235 -9.558 1.00 92.62 292 VAL A N 1
ATOM 2210 C CA . VAL A 1 292 ? -14.151 14.215 -8.566 1.00 92.62 292 VAL A CA 1
ATOM 2211 C C . VAL A 1 292 ? -15.076 15.426 -8.698 1.00 92.62 292 VAL A C 1
ATOM 2213 O O . VAL A 1 292 ? -16.292 15.310 -8.505 1.00 92.62 292 VAL A O 1
ATOM 2216 N N . LYS A 1 293 ? -14.525 16.598 -9.028 1.00 89.50 293 LYS A N 1
ATOM 2217 C CA . LYS A 1 293 ? -15.286 17.843 -9.191 1.00 89.50 293 LYS A CA 1
ATOM 2218 C C . LYS A 1 293 ? -16.139 17.849 -10.452 1.00 89.50 293 LYS A C 1
ATOM 2220 O O . LYS A 1 293 ? -17.298 18.270 -10.392 1.00 89.50 293 LYS A O 1
ATOM 2225 N N . THR A 1 294 ? -15.573 17.446 -11.587 1.00 89.44 294 THR A N 1
ATOM 2226 C CA . THR A 1 294 ? -16.155 17.741 -12.904 1.00 89.44 294 THR A CA 1
ATOM 2227 C C . THR A 1 294 ? -16.692 16.519 -13.632 1.00 89.44 294 THR A C 1
ATOM 2229 O O . THR A 1 294 ? -17.723 16.627 -14.300 1.00 89.44 294 THR A O 1
ATOM 2232 N N . ASN A 1 295 ? -16.048 15.361 -13.493 1.00 91.56 295 ASN A N 1
ATOM 2233 C CA . ASN A 1 295 ? -16.282 14.207 -14.362 1.00 91.56 295 ASN A CA 1
ATOM 2234 C C . ASN A 1 295 ? -17.009 13.062 -13.655 1.00 91.56 295 ASN A C 1
ATOM 2236 O O . ASN A 1 295 ? -17.773 12.339 -14.297 1.00 91.56 295 ASN A O 1
ATOM 2240 N N . ALA A 1 296 ? -16.825 12.915 -12.342 1.00 92.81 296 ALA A N 1
ATOM 2241 C CA . ALA A 1 296 ? -17.429 11.829 -11.590 1.00 92.81 296 ALA A CA 1
ATOM 2242 C C . ALA A 1 296 ? -18.970 11.869 -11.658 1.00 92.81 296 ALA A C 1
ATOM 2244 O O . ALA A 1 296 ? -19.632 12.873 -11.361 1.00 92.81 296 ALA A O 1
ATOM 2245 N N . VAL A 1 297 ? -19.557 10.727 -12.024 1.00 93.56 297 VAL A N 1
ATOM 2246 C CA . VAL A 1 297 ? -21.015 10.492 -12.045 1.00 93.56 297 VAL A CA 1
ATOM 2247 C C . VAL A 1 297 ? -21.449 9.381 -11.088 1.00 93.56 297 VAL A C 1
ATOM 2249 O O . VAL A 1 297 ? -22.628 9.293 -10.736 1.00 93.56 297 VAL A O 1
ATOM 2252 N N . LYS A 1 298 ? -20.500 8.560 -10.636 1.00 94.75 298 LYS A N 1
ATOM 2253 C CA . LYS A 1 298 ? -20.676 7.516 -9.628 1.00 94.75 298 LYS A CA 1
ATOM 2254 C C . LYS A 1 298 ? -19.386 7.339 -8.831 1.00 94.75 298 LYS A C 1
ATOM 2256 O O . LYS A 1 298 ? -18.315 7.629 -9.353 1.00 94.75 298 LYS A O 1
ATOM 2261 N N . PHE A 1 299 ? -19.515 6.812 -7.620 1.00 95.94 299 PHE A N 1
ATOM 2262 C CA . PHE A 1 299 ? -18.397 6.364 -6.794 1.00 95.94 299 PHE A CA 1
ATOM 2263 C C . PHE A 1 299 ? -18.608 4.927 -6.355 1.00 95.94 299 PHE A C 1
ATOM 2265 O O . PHE A 1 299 ? -19.734 4.510 -6.099 1.00 95.94 299 PHE A O 1
ATOM 2272 N N . GLU A 1 300 ? -17.519 4.185 -6.264 1.00 95.81 300 GLU A N 1
ATOM 2273 C CA . GLU A 1 300 ? -17.486 2.810 -5.792 1.00 95.81 300 GLU A CA 1
ATOM 2274 C C . GLU A 1 300 ? -16.529 2.768 -4.601 1.00 95.81 300 GLU A C 1
ATOM 2276 O O . GLU A 1 300 ? -15.395 3.236 -4.705 1.00 95.81 300 GLU A O 1
ATOM 2281 N N . GLY A 1 301 ? -17.013 2.274 -3.460 1.00 96.81 301 GLY A N 1
ATOM 2282 C CA . GLY A 1 301 ? -16.253 2.264 -2.214 1.00 96.81 301 GLY A CA 1
ATOM 2283 C C . GLY A 1 301 ? -15.137 1.227 -2.238 1.00 96.81 301 GLY A C 1
ATOM 2284 O O . GLY A 1 301 ? -15.397 0.054 -2.510 1.00 96.81 301 GLY A O 1
ATOM 2285 N N . TYR A 1 302 ? -13.916 1.634 -1.893 1.00 98.19 302 TYR A N 1
ATOM 2286 C CA . TYR A 1 302 ? -12.793 0.718 -1.695 1.00 98.19 302 TYR A CA 1
ATOM 2287 C C . TYR A 1 302 ? -12.013 1.059 -0.428 1.00 98.19 302 TYR A C 1
ATOM 2289 O O . TYR A 1 302 ? -11.802 2.224 -0.099 1.00 98.19 302 TYR A O 1
ATOM 2297 N N . VAL A 1 303 ? -11.563 0.016 0.263 1.00 98.50 303 VAL A N 1
ATOM 2298 C CA . VAL A 1 303 ? -10.671 0.103 1.418 1.00 98.50 303 VAL A CA 1
ATOM 2299 C C . VAL A 1 303 ? -9.375 -0.600 1.049 1.00 98.50 303 VAL A C 1
ATOM 2301 O O . VAL A 1 303 ? -9.380 -1.756 0.617 1.00 98.50 303 VAL A O 1
ATOM 2304 N N . HIS A 1 304 ? -8.254 0.094 1.206 1.00 98.19 304 HIS A N 1
ATOM 2305 C CA . HIS A 1 304 ? -6.953 -0.515 0.972 1.00 98.19 304 HIS A CA 1
ATOM 2306 C C . HIS A 1 304 ? -6.494 -1.222 2.242 1.00 98.19 304 HIS A C 1
ATOM 2308 O O . HIS A 1 304 ? -6.842 -0.803 3.345 1.00 98.19 304 HIS A O 1
ATOM 2314 N N . PHE A 1 305 ? -5.720 -2.296 2.108 1.00 97.75 305 PHE A N 1
ATOM 2315 C CA . PHE A 1 305 ? -5.248 -3.023 3.279 1.00 97.75 305 PHE A CA 1
ATOM 2316 C C . PHE A 1 305 ? -3.846 -3.610 3.130 1.00 97.75 305 PHE A C 1
ATOM 2318 O O . PHE A 1 305 ? -3.306 -3.768 2.028 1.00 97.75 305 PHE A O 1
ATOM 2325 N N . SER A 1 306 ? -3.259 -3.946 4.274 1.00 96.56 306 SER A N 1
ATOM 2326 C CA . SER A 1 306 ? -2.039 -4.737 4.377 1.00 96.56 306 SER A CA 1
ATOM 2327 C C . SER A 1 306 ? -2.045 -5.588 5.640 1.00 96.56 306 SER A C 1
ATOM 2329 O O . SER A 1 306 ? -2.717 -5.246 6.610 1.00 96.56 306 SER A O 1
ATOM 2331 N N . VAL A 1 307 ? -1.302 -6.694 5.622 1.00 95.75 307 VAL A N 1
ATOM 2332 C CA . VAL A 1 307 ? -1.167 -7.605 6.760 1.00 95.75 307 VAL A CA 1
ATOM 2333 C C . VAL A 1 307 ? 0.309 -7.869 7.031 1.00 95.75 307 VAL A C 1
ATOM 2335 O O . VAL A 1 307 ? 1.043 -8.304 6.139 1.00 95.75 307 VAL A O 1
ATOM 2338 N N . ALA A 1 308 ? 0.718 -7.648 8.278 1.00 95.38 308 ALA A N 1
ATOM 2339 C CA . ALA A 1 308 ? 1.962 -8.165 8.835 1.00 95.38 308 ALA A CA 1
ATOM 2340 C C . ALA A 1 308 ? 1.648 -9.229 9.894 1.00 95.38 308 ALA A C 1
ATOM 2342 O O . ALA A 1 308 ? 0.657 -9.134 10.617 1.00 95.38 308 ALA A O 1
ATOM 2343 N N . GLU A 1 309 ? 2.495 -10.245 9.998 1.00 94.06 309 GLU A N 1
ATOM 2344 C CA . GLU A 1 309 ? 2.277 -11.398 10.867 1.00 94.06 309 GLU A CA 1
ATOM 2345 C C . GLU A 1 309 ? 3.503 -11.626 11.741 1.00 94.06 309 GLU A C 1
ATOM 2347 O O . GLU A 1 309 ? 4.597 -11.874 11.232 1.00 94.06 309 GLU A O 1
ATOM 2352 N N . THR A 1 310 ? 3.325 -11.603 13.059 1.00 94.75 310 THR A N 1
ATOM 2353 C CA . THR A 1 310 ? 4.323 -12.102 14.010 1.00 94.75 310 THR A CA 1
ATOM 2354 C C . THR A 1 310 ? 3.980 -13.513 14.466 1.00 94.75 310 THR A C 1
ATOM 2356 O O . THR A 1 310 ? 2.954 -14.093 14.095 1.00 94.75 310 THR A O 1
ATOM 2359 N N . LYS A 1 311 ? 4.829 -14.096 15.313 1.00 92.75 311 LYS A N 1
ATOM 2360 C CA . LYS A 1 311 ? 4.523 -15.395 15.927 1.00 92.75 311 LYS A CA 1
ATOM 2361 C C . LYS A 1 311 ? 3.244 -15.366 16.776 1.00 92.75 311 LYS A C 1
ATOM 2363 O O . LYS A 1 311 ? 2.589 -16.397 16.889 1.00 92.75 311 LYS A O 1
ATOM 2368 N N . SER A 1 312 ? 2.849 -14.202 17.308 1.00 93.31 312 SER A N 1
ATOM 2369 C CA . SER A 1 312 ? 1.704 -14.094 18.224 1.00 93.31 312 SER A CA 1
ATOM 2370 C C . SER A 1 312 ? 0.501 -13.301 17.712 1.00 93.31 312 SER A C 1
ATOM 2372 O O . SER A 1 312 ? -0.610 -13.575 18.166 1.00 93.31 312 SER A O 1
ATOM 2374 N N . HIS A 1 313 ? 0.678 -12.360 16.778 1.00 95.06 313 HIS A N 1
ATOM 2375 C CA . HIS A 1 313 ? -0.412 -11.500 16.302 1.00 95.06 313 HIS A CA 1
ATOM 2376 C C . HIS A 1 313 ? -0.365 -11.269 14.789 1.00 95.06 313 HIS A C 1
ATOM 2378 O O . HIS A 1 313 ? 0.707 -11.237 14.182 1.00 95.06 313 HIS A O 1
ATOM 2384 N N . TYR A 1 314 ? -1.537 -11.051 14.201 1.00 96.62 314 TYR A N 1
ATOM 2385 C CA . TYR A 1 314 ? -1.677 -10.383 12.913 1.00 96.62 314 TYR A CA 1
ATOM 2386 C C . TYR A 1 314 ? -1.935 -8.892 13.139 1.00 96.62 314 TYR A C 1
ATOM 2388 O O . TYR A 1 314 ? -2.689 -8.513 14.037 1.00 96.62 314 TYR A O 1
ATOM 2396 N N . PHE A 1 315 ? -1.338 -8.061 12.294 1.00 97.94 315 PHE A N 1
ATOM 2397 C CA . PHE A 1 315 ? -1.563 -6.623 12.225 1.00 97.94 315 PHE A CA 1
ATOM 2398 C C . PHE A 1 315 ? -2.194 -6.326 10.874 1.00 97.94 315 PHE A C 1
ATOM 2400 O O . PHE A 1 315 ? -1.517 -6.402 9.849 1.00 97.94 315 PHE A O 1
ATOM 2407 N N . ILE A 1 316 ? -3.494 -6.045 10.877 1.00 98.31 316 ILE A N 1
ATOM 2408 C CA . ILE A 1 316 ? -4.264 -5.770 9.667 1.00 98.31 316 ILE A CA 1
ATOM 2409 C C . ILE A 1 316 ? -4.481 -4.267 9.588 1.00 98.31 316 ILE A C 1
ATOM 2411 O O . ILE A 1 316 ? -5.294 -3.709 10.324 1.00 98.31 316 ILE A O 1
ATOM 2415 N N . THR A 1 317 ? -3.750 -3.606 8.703 1.00 98.31 317 THR A N 1
ATOM 2416 C CA . THR A 1 317 ? -3.901 -2.172 8.474 1.00 98.31 317 THR A CA 1
ATOM 2417 C C . THR A 1 317 ? -4.952 -1.941 7.405 1.00 98.31 317 THR A C 1
ATOM 2419 O O . THR A 1 317 ? -4.767 -2.390 6.277 1.00 98.31 317 THR A O 1
ATOM 2422 N N . TYR A 1 318 ? -6.008 -1.201 7.733 1.00 98.62 318 TYR A N 1
ATOM 2423 C CA . TYR A 1 318 ? -6.978 -0.654 6.789 1.00 98.62 318 TYR A CA 1
ATOM 2424 C C . TYR A 1 318 ? -6.687 0.818 6.530 1.00 98.62 318 TYR A C 1
ATOM 2426 O O . TYR A 1 318 ? -6.396 1.580 7.452 1.00 98.62 318 TYR A O 1
ATOM 2434 N N . VAL A 1 319 ? -6.794 1.206 5.265 1.00 98.44 319 VAL A N 1
ATOM 2435 C CA . VAL A 1 319 ? -6.434 2.521 4.747 1.00 98.44 319 VAL A CA 1
ATOM 2436 C C . VAL A 1 319 ? -7.609 3.052 3.927 1.00 98.44 319 VAL A C 1
ATOM 2438 O O . VAL A 1 319 ? -8.004 2.474 2.908 1.00 98.44 319 VAL A O 1
ATOM 2441 N N . PHE A 1 320 ? -8.170 4.158 4.395 1.00 98.50 320 PHE A N 1
ATOM 2442 C CA . PHE A 1 320 ? -9.246 4.917 3.775 1.00 98.50 320 PHE A CA 1
ATOM 2443 C C . PHE A 1 320 ? -8.629 6.051 2.969 1.00 98.50 320 PHE A C 1
ATOM 2445 O O . PHE A 1 320 ? -7.868 6.849 3.511 1.00 98.50 320 PHE A O 1
ATOM 2452 N N . PHE A 1 321 ? -8.921 6.085 1.671 1.00 97.81 321 PHE A N 1
ATOM 2453 C CA . PHE A 1 321 ? -8.361 7.065 0.749 1.00 97.81 321 PHE A CA 1
ATOM 2454 C C . PHE A 1 321 ? -9.444 8.016 0.246 1.00 97.81 321 PHE A C 1
ATOM 2456 O O . PHE A 1 321 ? -10.519 7.577 -0.183 1.00 97.81 321 PHE A O 1
ATOM 2463 N N . TYR A 1 322 ? -9.108 9.304 0.259 1.00 96.50 322 TYR A N 1
ATOM 2464 C CA . TYR A 1 322 ? -9.959 10.393 -0.189 1.00 96.50 322 TYR A CA 1
ATOM 2465 C C . TYR A 1 322 ? -9.186 11.275 -1.170 1.00 96.50 322 TYR A C 1
ATOM 2467 O O . TYR A 1 322 ? -8.112 11.775 -0.830 1.00 96.50 322 TYR A O 1
ATOM 2475 N N . PRO A 1 323 ? -9.740 11.568 -2.356 1.00 94.06 323 PRO A N 1
ATOM 2476 C CA . PRO A 1 323 ? -9.073 12.425 -3.330 1.00 94.06 323 PRO A CA 1
ATOM 2477 C C . PRO A 1 323 ? -8.843 13.842 -2.802 1.00 94.06 323 PRO A C 1
ATOM 2479 O O . PRO A 1 323 ? -7.897 14.505 -3.213 1.00 94.06 323 PRO A O 1
ATOM 2482 N N . TYR A 1 324 ? -9.694 14.318 -1.886 1.00 94.06 324 TYR A N 1
ATOM 2483 C CA . TYR A 1 324 ? -9.660 15.691 -1.398 1.00 94.06 324 TYR A CA 1
ATOM 2484 C C . TYR A 1 324 ? -10.100 15.818 0.053 1.00 94.06 324 TYR A C 1
ATOM 2486 O O . TYR A 1 324 ? -11.244 15.509 0.369 1.00 94.06 324 TYR A O 1
ATOM 2494 N N . ARG A 1 325 ? -9.258 16.408 0.900 1.00 92.88 325 ARG A N 1
ATOM 2495 C CA . ARG A 1 325 ? -9.614 16.841 2.249 1.00 92.88 325 ARG A CA 1
ATOM 2496 C C . ARG A 1 325 ? -10.067 18.289 2.265 1.00 92.88 325 ARG A C 1
ATOM 2498 O O . ARG A 1 325 ? -9.350 19.200 1.844 1.00 92.88 325 ARG A O 1
ATOM 2505 N N . PHE A 1 326 ? -11.231 18.529 2.857 1.00 90.44 326 PHE A N 1
ATOM 2506 C CA . PHE A 1 326 ? -11.708 19.880 3.111 1.00 90.44 326 PHE A CA 1
ATOM 2507 C C . PHE A 1 326 ? -11.427 20.315 4.555 1.00 90.44 326 PHE A C 1
ATOM 2509 O O . PHE A 1 326 ? -11.696 19.606 5.523 1.00 90.44 326 PHE A O 1
ATOM 2516 N N . ALA A 1 327 ? -10.997 21.562 4.710 1.00 86.19 327 ALA A N 1
ATOM 2517 C CA . ALA A 1 327 ? -10.970 22.267 5.982 1.00 86.19 327 ALA A CA 1
ATOM 2518 C C . ALA A 1 327 ? -11.414 23.720 5.782 1.00 86.19 327 ALA A C 1
ATOM 2520 O O . ALA A 1 327 ? -11.332 24.267 4.680 1.00 86.19 327 ALA A O 1
ATOM 2521 N N . GLU A 1 328 ? -11.883 24.361 6.853 1.00 84.94 328 GLU A N 1
ATOM 2522 C CA . GLU A 1 328 ? -12.278 25.774 6.796 1.00 84.94 328 GLU A CA 1
ATOM 2523 C C . GLU A 1 328 ? -11.074 26.671 6.474 1.00 84.94 328 GLU A C 1
ATOM 2525 O O . GLU A 1 328 ? -11.165 27.537 5.604 1.00 84.94 328 GLU A O 1
ATOM 2530 N N . SER A 1 329 ? -9.927 26.413 7.110 1.00 83.50 329 SER A N 1
ATOM 2531 C CA . SER A 1 329 ? -8.658 27.067 6.793 1.00 83.50 329 SER A CA 1
ATOM 2532 C C . SER A 1 329 ? -8.037 26.490 5.524 1.00 83.50 329 SER A C 1
ATOM 2534 O O . SER A 1 329 ? -7.976 25.273 5.357 1.00 83.50 329 SER A O 1
ATOM 2536 N N . GLU A 1 330 ? -7.495 27.358 4.670 1.00 81.81 330 GLU A N 1
ATOM 2537 C CA . GLU A 1 330 ? -6.806 26.949 3.438 1.00 81.81 330 GLU A CA 1
ATOM 2538 C C . GLU A 1 330 ? -5.628 26.011 3.716 1.00 81.81 330 GLU A C 1
ATOM 2540 O O . GLU A 1 330 ? -5.497 24.992 3.052 1.00 81.81 330 GLU A O 1
ATOM 2545 N N . SER A 1 331 ? -4.860 26.267 4.779 1.00 80.06 331 SER A N 1
ATOM 2546 C CA . SER A 1 331 ? -3.741 25.416 5.209 1.00 80.06 331 SER A CA 1
ATOM 2547 C C . SER A 1 331 ? -4.137 24.010 5.674 1.00 80.06 331 SER A C 1
ATOM 2549 O O . SER A 1 331 ? -3.264 23.185 5.911 1.00 80.06 331 SER A O 1
ATOM 2551 N N . GLY A 1 332 ? -5.432 23.736 5.866 1.00 84.06 332 GLY A N 1
ATOM 2552 C CA . GLY A 1 332 ? -5.930 22.407 6.233 1.00 84.06 332 GLY A CA 1
ATOM 2553 C C . GLY A 1 332 ? -6.506 21.619 5.056 1.00 84.06 332 GLY A C 1
ATOM 2554 O O . GLY A 1 332 ? -6.978 20.504 5.262 1.00 84.06 332 GLY A O 1
ATOM 2555 N N . ARG A 1 333 ? -6.529 22.207 3.853 1.00 90.94 333 ARG A N 1
ATOM 2556 C CA . ARG A 1 333 ? -7.004 21.565 2.622 1.00 90.94 333 ARG A CA 1
ATOM 2557 C C . ARG A 1 333 ? -5.817 20.965 1.887 1.00 90.94 333 ARG A C 1
ATOM 2559 O O . ARG A 1 333 ? -4.817 21.653 1.723 1.00 90.94 333 ARG A O 1
ATOM 2566 N N . PHE A 1 334 ? -5.950 19.729 1.437 1.00 92.19 334 PHE A N 1
ATOM 2567 C CA . PHE A 1 334 ? -4.972 19.038 0.596 1.00 92.19 334 PHE A CA 1
ATOM 2568 C C . PHE A 1 334 ? -5.667 17.881 -0.126 1.00 92.19 334 PHE A C 1
ATOM 2570 O O . PHE A 1 334 ? -6.764 17.472 0.262 1.00 92.19 334 PHE A O 1
ATOM 2577 N N . GLY A 1 335 ? -5.078 17.393 -1.206 1.00 92.75 335 GLY A N 1
ATOM 2578 C CA . GLY A 1 335 ? -5.528 16.214 -1.929 1.00 92.75 335 GLY A CA 1
ATOM 2579 C C . GLY A 1 335 ? -4.894 14.924 -1.420 1.00 92.75 335 GLY A C 1
ATOM 2580 O O . GLY A 1 335 ? -3.969 14.931 -0.610 1.00 92.75 335 GLY A O 1
ATOM 2581 N N . ASN A 1 336 ? -5.406 13.803 -1.926 1.00 93.69 336 ASN A N 1
ATOM 2582 C CA . ASN A 1 336 ? -4.864 12.465 -1.682 1.00 93.69 336 ASN A CA 1
ATOM 2583 C C . ASN A 1 336 ? -4.705 12.159 -0.175 1.00 93.69 336 ASN A C 1
ATOM 2585 O O . ASN A 1 336 ? -3.658 11.714 0.303 1.00 93.69 336 ASN A O 1
ATOM 2589 N N . ASP A 1 337 ? -5.763 12.452 0.582 1.00 94.75 337 ASP A N 1
ATOM 2590 C CA . ASP A 1 337 ? -5.828 12.284 2.028 1.00 94.75 337 ASP A CA 1
ATOM 2591 C C . ASP A 1 337 ? -6.052 10.823 2.413 1.00 94.75 337 ASP A C 1
ATOM 2593 O O . ASP A 1 337 ? -6.720 10.052 1.717 1.00 94.75 337 ASP A O 1
ATOM 2597 N N . VAL A 1 338 ? -5.474 10.449 3.549 1.00 95.50 338 VAL A N 1
ATOM 2598 C CA . VAL A 1 338 ? -5.490 9.086 4.054 1.00 95.50 338 VAL A CA 1
ATOM 2599 C C . VAL A 1 338 ? -5.772 9.092 5.550 1.00 95.50 338 VAL A C 1
ATOM 2601 O O . VAL A 1 338 ? -5.138 9.803 6.323 1.00 95.50 338 VAL A O 1
ATOM 2604 N N . SER A 1 339 ? -6.671 8.216 5.974 1.00 95.88 339 SER A N 1
ATOM 2605 C CA . SER A 1 339 ? -6.870 7.845 7.375 1.00 95.88 339 SER A CA 1
ATOM 2606 C C . SER A 1 339 ? -7.120 6.344 7.468 1.00 95.88 339 SER A C 1
ATOM 2608 O O . SER A 1 339 ? -7.099 5.649 6.452 1.00 95.88 339 SER A O 1
ATOM 2610 N N . GLY A 1 340 ? -7.304 5.793 8.664 1.00 96.94 340 GLY A N 1
ATOM 2611 C CA . GLY A 1 340 ? -7.563 4.360 8.768 1.00 96.94 340 GLY A CA 1
ATOM 2612 C C . GLY A 1 340 ? -7.453 3.799 10.168 1.00 96.94 340 GLY A C 1
ATOM 2613 O O . GLY A 1 340 ? -7.654 4.513 11.155 1.00 96.94 340 GLY A O 1
ATOM 2614 N N . ALA A 1 341 ? -7.156 2.505 10.251 1.00 97.75 341 ALA A N 1
ATOM 2615 C CA . ALA A 1 341 ? -6.867 1.836 11.510 1.00 97.75 341 ALA A CA 1
ATOM 2616 C C . ALA A 1 341 ? -6.005 0.585 11.321 1.00 97.75 341 ALA A C 1
ATOM 2618 O O . ALA A 1 341 ? -5.979 -0.007 10.245 1.00 97.75 341 ALA A O 1
ATOM 2619 N N . VAL A 1 342 ? -5.354 0.147 12.394 1.00 98.19 342 VAL A N 1
ATOM 2620 C CA . VAL A 1 342 ? -4.732 -1.174 12.512 1.00 98.19 342 VAL A CA 1
ATOM 2621 C C . VAL A 1 342 ? -5.574 -2.013 13.459 1.00 98.19 342 VAL A C 1
ATOM 2623 O O . VAL A 1 342 ? -5.760 -1.635 14.612 1.00 98.19 342 VAL A O 1
ATOM 2626 N N . VAL A 1 343 ? -6.066 -3.156 12.988 1.00 98.62 343 VAL A N 1
ATOM 2627 C CA . VAL A 1 343 ? -6.691 -4.181 13.830 1.00 98.62 343 VAL A CA 1
ATOM 2628 C C . VAL A 1 343 ? -5.627 -5.202 14.216 1.00 98.62 343 VAL A C 1
ATOM 2630 O O . VAL A 1 343 ? -4.963 -5.782 13.355 1.00 98.62 343 VAL A O 1
ATOM 2633 N N . VAL A 1 344 ? -5.472 -5.425 15.519 1.00 98.25 344 VAL A N 1
ATOM 2634 C CA . VAL A 1 344 ? -4.544 -6.408 16.082 1.00 98.25 344 VAL A CA 1
ATOM 2635 C C . VAL A 1 344 ? -5.331 -7.661 16.444 1.00 98.25 344 VAL A C 1
ATOM 2637 O O . VAL A 1 344 ? -6.233 -7.622 17.285 1.00 98.25 344 VAL A O 1
ATOM 2640 N N . VAL A 1 345 ? -4.983 -8.777 15.807 1.00 97.56 345 VAL A N 1
ATOM 2641 C CA . VAL A 1 345 ? -5.648 -10.073 15.982 1.00 97.56 345 VAL A CA 1
ATOM 2642 C C . VAL A 1 345 ? -4.684 -11.040 16.646 1.00 97.56 345 VAL A C 1
ATOM 2644 O O . VAL A 1 345 ? -3.588 -11.282 16.144 1.00 97.56 345 VAL A O 1
ATOM 2647 N N . ARG A 1 346 ? -5.087 -11.615 17.774 1.00 94.56 346 ARG A N 1
ATOM 2648 C CA . ARG A 1 346 ? -4.313 -12.627 18.490 1.00 94.56 346 ARG A CA 1
ATOM 2649 C C . ARG A 1 346 ? -4.395 -13.961 17.752 1.00 94.56 346 ARG A C 1
ATOM 2651 O O . ARG A 1 346 ? -5.482 -14.444 17.453 1.00 94.56 346 ARG A O 1
ATOM 2658 N N . LYS A 1 347 ? -3.247 -14.582 17.467 1.00 91.56 347 LYS A N 1
ATOM 2659 C CA . LYS A 1 347 ? -3.177 -15.806 16.645 1.00 91.56 347 LYS A CA 1
ATOM 2660 C C . LYS A 1 347 ? -3.656 -17.066 17.356 1.00 91.56 347 LYS A C 1
ATOM 2662 O O . LYS A 1 347 ? -4.138 -17.981 16.700 1.00 91.56 347 LYS A O 1
ATOM 2667 N N . SER A 1 348 ? -3.505 -17.145 18.678 1.00 89.00 348 SER A N 1
ATOM 2668 C CA . SER A 1 348 ? -3.800 -18.371 19.435 1.00 89.00 348 SER A CA 1
ATOM 2669 C C . SER A 1 348 ? -5.273 -18.787 19.362 1.00 89.00 348 SER A C 1
ATOM 2671 O O . SER A 1 348 ? -5.567 -19.980 19.406 1.00 89.00 348 SER A O 1
ATOM 2673 N N . ASP A 1 349 ? -6.178 -17.820 19.219 1.00 91.31 349 ASP A N 1
ATOM 2674 C CA . ASP A 1 349 ? -7.626 -18.010 19.119 1.00 91.31 349 ASP A CA 1
ATOM 2675 C C . ASP A 1 349 ? -8.277 -17.233 17.963 1.00 91.31 349 ASP A C 1
ATOM 2677 O O . ASP A 1 349 ? -9.492 -17.298 17.794 1.00 91.31 349 ASP A O 1
ATOM 2681 N N . THR A 1 350 ? -7.478 -16.546 17.139 1.00 93.50 350 THR A N 1
ATOM 2682 C CA . THR A 1 350 ? -7.932 -15.741 15.988 1.00 93.50 350 THR A CA 1
ATOM 2683 C C . THR A 1 350 ? -8.978 -14.694 16.390 1.00 93.50 350 THR A C 1
ATOM 2685 O O . THR A 1 350 ? -9.963 -14.474 15.691 1.00 93.50 350 THR A O 1
ATOM 2688 N N . GLN A 1 351 ? -8.783 -14.051 17.545 1.00 95.06 351 GLN A N 1
ATOM 2689 C CA . GLN A 1 351 ? -9.683 -13.013 18.050 1.00 95.06 351 GLN A CA 1
ATOM 2690 C C . GLN A 1 351 ? -9.081 -11.614 17.867 1.00 95.06 351 GLN A C 1
ATOM 2692 O O . GLN A 1 351 ? -7.894 -11.423 18.153 1.00 95.06 351 GLN A O 1
ATOM 2697 N N . PRO A 1 352 ? -9.872 -10.609 17.447 1.00 97.75 352 PRO A N 1
ATOM 2698 C CA . PRO A 1 352 ? -9.433 -9.226 17.472 1.00 97.75 352 PRO A CA 1
ATOM 2699 C C . PRO A 1 352 ? -9.374 -8.767 18.934 1.00 97.75 352 PRO A C 1
ATOM 2701 O O . PRO A 1 352 ? -10.287 -9.021 19.726 1.00 97.75 352 PRO A O 1
ATOM 2704 N N . VAL A 1 353 ? -8.258 -8.144 19.302 1.00 97.00 353 VAL A N 1
ATOM 2705 C CA . VAL A 1 353 ? -7.956 -7.752 20.690 1.00 97.00 353 VAL A CA 1
ATOM 2706 C C . VAL A 1 353 ? -7.638 -6.269 20.833 1.00 97.00 353 VAL A C 1
ATOM 2708 O O . VAL A 1 353 ? -7.736 -5.741 21.939 1.00 97.00 353 VAL A O 1
ATOM 2711 N N . ALA A 1 354 ? -7.284 -5.588 19.739 1.00 97.62 354 ALA A N 1
ATOM 2712 C CA . ALA A 1 354 ? -7.080 -4.145 19.732 1.00 97.62 354 ALA A CA 1
ATOM 2713 C C . ALA A 1 354 ? -7.392 -3.519 18.372 1.00 97.62 354 ALA A C 1
ATOM 2715 O O . ALA A 1 354 ? -7.287 -4.175 17.333 1.00 97.62 354 ALA A O 1
ATOM 2716 N N . VAL A 1 355 ? -7.731 -2.234 18.388 1.00 97.88 355 VAL A N 1
ATOM 2717 C CA . VAL A 1 355 ? -7.799 -1.382 17.201 1.00 97.88 355 VAL A CA 1
ATOM 2718 C C . VAL A 1 355 ? -7.120 -0.050 17.497 1.00 97.88 355 VAL A C 1
ATOM 2720 O O . VAL A 1 355 ? -7.422 0.595 18.495 1.00 97.88 355 VAL A O 1
ATOM 2723 N N . GLU A 1 356 ? -6.200 0.364 16.631 1.00 95.38 356 GLU A N 1
ATOM 2724 C CA . GLU A 1 356 ? -5.553 1.675 16.681 1.00 95.38 356 GLU A CA 1
ATOM 2725 C C . GLU A 1 356 ? -5.944 2.471 15.436 1.00 95.38 356 GLU A C 1
ATOM 2727 O O . GLU A 1 356 ? -5.514 2.142 14.332 1.00 95.38 356 GLU A O 1
ATOM 2732 N N . THR A 1 357 ? -6.778 3.500 15.589 1.00 94.38 357 THR A N 1
ATOM 2733 C CA . THR A 1 357 ? -7.145 4.392 14.480 1.00 94.38 357 THR A CA 1
ATOM 2734 C C . THR A 1 357 ? -6.039 5.402 14.223 1.00 94.38 357 THR A C 1
ATOM 2736 O O . THR A 1 357 ? -5.268 5.704 15.128 1.00 94.38 357 THR A O 1
ATOM 2739 N N . TYR A 1 358 ? -5.952 5.947 13.010 1.00 92.56 358 TYR A N 1
ATOM 2740 C CA . TYR A 1 358 ? -5.004 7.011 12.688 1.00 92.56 358 TYR A CA 1
ATOM 2741 C C . TYR A 1 358 ? -5.599 8.031 11.718 1.00 92.56 358 TYR A C 1
ATOM 2743 O O . TYR A 1 358 ? -6.375 7.686 10.822 1.00 92.56 358 TYR A O 1
ATOM 2751 N N . PHE A 1 359 ? -5.245 9.298 11.917 1.00 92.06 359 PHE A N 1
ATOM 2752 C CA . PHE A 1 359 ? -5.656 10.413 11.069 1.00 92.06 359 PHE A CA 1
ATOM 2753 C C . PHE A 1 359 ? -4.815 11.659 11.355 1.00 92.06 359 PHE A C 1
ATOM 2755 O O . PHE A 1 359 ? -4.070 11.733 12.334 1.00 92.06 359 PHE A O 1
ATOM 2762 N N . LYS A 1 360 ? -4.960 12.668 10.495 1.00 88.12 360 LYS A N 1
ATOM 2763 C CA . LYS A 1 360 ? -4.219 13.926 10.566 1.00 88.12 360 LYS A CA 1
ATOM 2764 C C . LYS A 1 360 ? -5.143 15.064 10.995 1.00 88.12 360 LYS A C 1
ATOM 2766 O O . LYS A 1 360 ? -5.898 15.551 10.159 1.00 88.12 360 LYS A O 1
ATOM 2771 N N . PRO A 1 361 ? -5.110 15.544 12.251 1.00 82.38 361 PRO A N 1
ATOM 2772 C CA . PRO A 1 361 ? -5.962 16.653 12.679 1.00 82.38 361 PRO A CA 1
ATOM 2773 C C . PRO A 1 361 ? -5.670 17.951 11.912 1.00 82.38 361 PRO A C 1
ATOM 2775 O O . PRO A 1 361 ? -6.565 18.493 11.261 1.00 82.38 361 PRO A O 1
ATOM 2778 N N . GLN A 1 362 ? -4.422 18.433 11.946 1.00 77.38 362 GLN A N 1
ATOM 2779 C CA . GLN A 1 362 ? -3.972 19.666 11.285 1.00 77.38 362 GLN A CA 1
ATOM 2780 C C . GLN A 1 362 ? -2.439 19.781 11.261 1.00 77.38 362 GLN A C 1
ATOM 2782 O O . GLN A 1 362 ? -1.766 19.313 12.177 1.00 77.38 362 GLN A O 1
ATOM 2787 N N . GLY A 1 363 ? -1.880 20.478 10.266 1.00 77.38 363 GLY A N 1
ATOM 2788 C CA . GLY A 1 363 ? -0.445 20.771 10.205 1.00 77.38 363 GLY A CA 1
ATOM 2789 C C . GLY A 1 363 ? 0.412 19.504 10.259 1.00 77.38 363 GLY A C 1
ATOM 2790 O O . GLY A 1 363 ? 0.215 18.594 9.471 1.00 77.38 363 GLY A O 1
ATOM 2791 N N . SER A 1 364 ? 1.353 19.419 11.202 1.00 78.00 364 SER A N 1
ATOM 2792 C CA . SER A 1 364 ? 2.189 18.219 11.391 1.00 78.00 364 SER A CA 1
ATOM 2793 C C . SER A 1 364 ? 1.640 17.218 12.419 1.00 78.00 364 SER A C 1
ATOM 2795 O O . SER A 1 364 ? 2.348 16.269 12.756 1.00 78.00 364 SER A O 1
ATOM 2797 N N . ASP A 1 365 ? 0.419 17.430 12.931 1.00 80.94 365 ASP A N 1
ATOM 2798 C CA . ASP A 1 365 ? -0.221 16.506 13.872 1.00 80.94 365 ASP A CA 1
ATOM 2799 C C . ASP A 1 365 ? -0.590 15.208 13.151 1.00 80.94 365 ASP A C 1
ATOM 2801 O O . ASP A 1 365 ? -1.406 15.209 12.231 1.00 80.94 365 ASP A O 1
ATOM 2805 N N . GLU A 1 366 ? 0.015 14.109 13.578 1.00 86.38 366 GLU A N 1
ATOM 2806 C CA . GLU A 1 366 ? -0.293 12.764 13.107 1.00 86.38 366 GLU A CA 1
ATOM 2807 C C . GLU A 1 366 ? -0.690 11.947 14.332 1.00 86.38 366 GLU A C 1
ATOM 2809 O O . GLU A 1 366 ? 0.141 11.606 15.184 1.00 86.38 366 GLU A O 1
ATOM 2814 N N . ARG A 1 367 ? -1.996 11.707 14.458 1.00 84.00 367 ARG A N 1
ATOM 2815 C CA . ARG A 1 367 ? -2.605 11.166 15.665 1.00 84.00 367 ARG A CA 1
ATOM 2816 C C . ARG A 1 367 ? -3.047 9.738 15.439 1.00 84.00 367 ARG A C 1
ATOM 2818 O O . ARG A 1 367 ? -3.574 9.404 14.381 1.00 84.00 367 ARG A O 1
ATOM 2825 N N . SER A 1 368 ? -2.913 8.935 16.484 1.00 87.00 368 SER A N 1
ATOM 2826 C CA . SER A 1 368 ? -3.567 7.641 16.556 1.00 87.00 368 SER A CA 1
ATOM 2827 C C . SER A 1 368 ? -4.174 7.390 17.929 1.00 87.00 368 SER A C 1
ATOM 2829 O O . SER A 1 368 ? -3.636 7.860 18.934 1.00 87.00 368 SER A O 1
ATOM 2831 N N . ILE A 1 369 ? -5.301 6.684 17.957 1.00 87.88 369 ILE A N 1
ATOM 2832 C CA . ILE A 1 369 ? -6.133 6.441 19.143 1.00 87.88 369 ILE A CA 1
ATOM 2833 C C . ILE A 1 369 ? -6.329 4.930 19.264 1.00 87.88 369 ILE A C 1
ATOM 2835 O O . ILE A 1 369 ? -6.787 4.299 18.310 1.00 87.88 369 ILE A O 1
ATOM 2839 N N . SER A 1 370 ? -5.958 4.347 20.401 1.00 90.56 370 SER A N 1
ATOM 2840 C CA . SER A 1 370 ? -5.863 2.895 20.579 1.00 90.56 370 SER A CA 1
ATOM 2841 C C . SER A 1 370 ? -6.865 2.372 21.598 1.00 90.56 370 SER A C 1
ATOM 2843 O O . SER A 1 370 ? -6.894 2.812 22.743 1.00 90.56 370 SER A O 1
ATOM 2845 N N . PHE A 1 371 ? -7.621 1.351 21.214 1.00 92.81 371 PHE A N 1
ATOM 2846 C CA . PHE A 1 371 ? -8.624 0.696 22.049 1.00 92.81 371 PHE A CA 1
ATOM 2847 C C . PHE A 1 371 ? -8.370 -0.805 22.116 1.00 92.81 371 PHE A C 1
ATOM 2849 O O . PHE A 1 371 ? -7.893 -1.400 21.147 1.00 92.81 371 PHE A O 1
ATOM 2856 N N . ILE A 1 372 ? -8.713 -1.426 23.241 1.00 95.31 372 ILE A N 1
ATOM 2857 C CA . ILE A 1 372 ? -8.504 -2.859 23.488 1.00 95.31 372 ILE A CA 1
ATOM 2858 C C . ILE A 1 372 ? -9.772 -3.541 23.991 1.00 95.31 372 ILE A C 1
ATOM 2860 O O . ILE A 1 372 ? -10.690 -2.891 24.493 1.00 95.31 372 ILE A O 1
ATOM 2864 N N . THR A 1 373 ? -9.821 -4.867 23.860 1.00 96.06 373 THR A N 1
ATOM 2865 C CA . THR A 1 373 ? -10.851 -5.668 24.527 1.00 96.06 373 THR A CA 1
ATOM 2866 C C . THR A 1 373 ? -10.477 -5.930 25.987 1.00 96.06 373 THR A C 1
ATOM 2868 O O . THR A 1 373 ? -9.296 -6.085 26.311 1.00 96.06 373 THR A O 1
ATOM 2871 N N . ASP A 1 374 ? -11.475 -6.059 26.863 1.00 93.12 374 ASP A N 1
ATOM 2872 C CA . ASP A 1 374 ? -11.272 -6.360 28.294 1.00 93.12 374 ASP A CA 1
ATOM 2873 C C . ASP A 1 374 ? -10.494 -7.668 28.534 1.00 93.12 374 ASP A C 1
ATOM 2875 O O . ASP A 1 374 ? -9.831 -7.850 29.552 1.00 93.12 374 ASP A O 1
ATOM 2879 N N . ASP A 1 375 ? -10.558 -8.594 27.579 1.00 91.75 375 ASP A N 1
ATOM 2880 C CA . ASP A 1 375 ? -9.894 -9.897 27.600 1.00 91.75 375 ASP A CA 1
ATOM 2881 C C . ASP A 1 375 ? -8.729 -10.004 26.596 1.00 91.75 375 ASP A C 1
ATOM 2883 O O . ASP A 1 375 ? -8.281 -11.098 26.220 1.00 91.75 375 ASP A O 1
ATOM 2887 N N . SER A 1 376 ? -8.224 -8.852 26.156 1.00 90.56 376 SER A N 1
ATOM 2888 C CA . SER A 1 376 ? -7.056 -8.749 25.280 1.00 90.56 376 SER A CA 1
ATOM 2889 C C . SER A 1 376 ? -5.808 -9.369 25.912 1.00 90.56 376 SER A C 1
ATOM 2891 O O . SER A 1 376 ? -4.969 -9.934 25.208 1.00 90.56 376 SER A O 1
ATOM 2893 N N . GLY A 1 377 ? -5.720 -9.325 27.245 1.00 85.06 377 GLY A N 1
ATOM 2894 C CA . GLY A 1 377 ? -4.529 -9.701 28.003 1.00 85.06 377 GLY A CA 1
ATOM 2895 C C . GLY A 1 377 ? -3.469 -8.597 28.040 1.00 85.06 377 GLY A C 1
ATOM 2896 O O . GLY A 1 377 ? -2.385 -8.831 28.571 1.00 85.06 377 GLY A O 1
ATOM 2897 N N . PHE A 1 378 ? -3.767 -7.412 27.496 1.00 86.56 378 PHE A N 1
ATOM 2898 C CA . PHE A 1 378 ? -2.917 -6.238 27.645 1.00 86.56 378 PHE A CA 1
ATOM 2899 C C . PHE A 1 378 ? -3.142 -5.593 29.008 1.00 86.56 378 PHE A C 1
ATOM 2901 O O . PHE A 1 378 ? -4.267 -5.503 29.499 1.00 86.56 378 PHE A O 1
ATOM 2908 N N . ASP A 1 379 ? -2.056 -5.125 29.614 1.00 76.44 379 ASP A N 1
ATOM 2909 C CA . ASP A 1 379 ? -2.154 -4.338 30.834 1.00 76.44 379 ASP A CA 1
ATOM 2910 C C . ASP A 1 379 ? -2.699 -2.940 30.511 1.00 76.44 379 ASP A C 1
ATOM 2912 O O . ASP A 1 379 ? -2.057 -2.153 29.812 1.00 76.44 379 ASP A O 1
ATOM 2916 N N . THR A 1 380 ? -3.882 -2.626 31.042 1.00 70.25 380 THR A N 1
ATOM 2917 C CA . THR A 1 380 ? -4.469 -1.281 30.974 1.00 70.25 380 THR A CA 1
ATOM 2918 C C . THR A 1 380 ? -3.753 -0.300 31.916 1.00 70.25 380 THR A C 1
ATOM 2920 O O . THR A 1 380 ? -4.050 0.892 31.896 1.00 70.25 380 THR A O 1
ATOM 2923 N N . GLY A 1 381 ? -2.862 -0.798 32.785 1.00 56.81 381 GLY A N 1
ATOM 2924 C CA . GLY A 1 381 ? -2.190 -0.102 33.876 1.00 56.81 381 GLY A CA 1
ATOM 2925 C C . GLY A 1 381 ? -1.449 1.167 33.464 1.00 56.81 381 GLY A C 1
ATOM 2926 O O . GLY A 1 381 ? -0.420 1.128 32.788 1.00 56.81 381 GLY A O 1
ATOM 2927 N N . GLY A 1 382 ? -1.974 2.293 33.941 1.00 53.03 382 GLY A N 1
ATOM 2928 C CA . GLY A 1 382 ? -1.418 3.643 33.865 1.00 53.03 382 GLY A CA 1
ATOM 2929 C C . GLY A 1 382 ? -2.424 4.649 34.432 1.00 53.03 382 GLY A C 1
ATOM 2930 O O . GLY A 1 382 ? -3.619 4.355 34.534 1.00 53.03 382 GLY A O 1
ATOM 2931 N N . THR A 1 383 ? -1.976 5.838 34.833 1.00 46.03 383 THR A N 1
ATOM 2932 C CA . THR A 1 383 ? -2.903 6.972 34.979 1.00 46.03 383 THR A CA 1
ATOM 2933 C C . THR A 1 383 ? -3.268 7.494 33.584 1.00 46.03 383 THR A C 1
ATOM 2935 O O . THR A 1 383 ? -2.508 7.296 32.644 1.00 46.03 383 THR A O 1
ATOM 2938 N N . PHE A 1 384 ? -4.401 8.192 33.412 1.00 46.16 384 PHE A N 1
ATOM 2939 C CA . PHE A 1 384 ? -4.825 8.790 32.120 1.00 46.16 384 PHE A CA 1
ATOM 2940 C C . PHE A 1 384 ? -3.743 9.665 31.436 1.00 46.16 384 PHE A C 1
ATOM 2942 O O . PHE A 1 384 ? -3.863 10.003 30.266 1.00 46.16 384 PHE A O 1
ATOM 2949 N N . THR A 1 385 ? -2.687 10.038 32.162 1.00 49.03 385 THR A N 1
ATOM 2950 C CA . THR A 1 385 ? -1.510 10.768 31.676 1.00 49.03 385 THR A CA 1
ATOM 2951 C C . THR A 1 385 ? -0.471 9.911 30.951 1.00 49.03 385 THR A C 1
ATOM 2953 O O . THR A 1 385 ? 0.446 10.486 30.372 1.00 49.03 385 THR A O 1
ATOM 2956 N N . ASP A 1 386 ? -0.583 8.579 30.987 1.00 53.59 386 ASP A N 1
ATOM 2957 C CA . ASP A 1 386 ? 0.417 7.652 30.434 1.00 53.59 386 ASP A CA 1
ATOM 2958 C C . ASP A 1 386 ? 0.051 7.180 29.012 1.00 53.59 386 ASP A C 1
ATOM 2960 O O . ASP A 1 386 ? 0.856 6.522 28.362 1.00 53.59 386 ASP A O 1
ATOM 2964 N N . PHE A 1 387 ? -1.153 7.529 28.521 1.00 63.75 387 PHE A N 1
ATOM 2965 C CA . PHE A 1 387 ? -1.652 7.346 27.141 1.00 63.75 387 PHE A CA 1
ATOM 2966 C C . PHE A 1 387 ? -1.357 5.978 26.498 1.00 63.75 387 PHE A C 1
ATOM 2968 O O . PHE A 1 387 ? -1.143 5.894 25.286 1.00 63.75 387 PHE A O 1
ATOM 2975 N N . LYS A 1 388 ? -1.354 4.899 27.297 1.00 77.00 388 LYS A N 1
ATOM 2976 C CA . LYS A 1 388 ? -1.228 3.536 26.773 1.00 77.00 388 LYS A CA 1
ATOM 2977 C C . LYS A 1 388 ? -2.438 3.232 25.896 1.00 77.00 388 LYS A C 1
ATOM 2979 O O . LYS A 1 388 ? -2.293 3.188 24.687 1.00 77.00 388 LYS A O 1
ATOM 2984 N N . PHE A 1 389 ? -3.631 3.102 26.459 1.00 85.25 389 PHE A N 1
ATOM 2985 C CA . PHE A 1 389 ? -4.853 2.879 25.682 1.00 85.25 389 PHE A CA 1
ATOM 2986 C C . PHE A 1 389 ? -5.893 3.943 26.016 1.00 85.25 389 PHE A C 1
ATOM 2988 O O . PHE A 1 389 ? -6.008 4.362 27.167 1.00 85.25 389 PHE A O 1
ATOM 2995 N N . ASP A 1 390 ? -6.645 4.365 25.008 1.00 84.19 390 ASP A N 1
ATOM 2996 C CA . ASP A 1 390 ? -7.694 5.379 25.100 1.00 84.19 390 ASP A CA 1
ATOM 2997 C C . ASP A 1 390 ? -9.018 4.792 25.623 1.00 84.19 390 ASP A C 1
ATOM 2999 O O . ASP A 1 390 ? -9.860 5.519 26.148 1.00 84.19 390 ASP A O 1
ATOM 3003 N N . GLY A 1 391 ? -9.188 3.467 25.557 1.00 87.44 391 GLY A N 1
ATOM 3004 C CA . GLY A 1 391 ? -10.327 2.776 26.157 1.00 87.44 391 GLY A CA 1
ATOM 3005 C C . GLY A 1 391 ? -10.209 1.253 26.145 1.00 87.44 391 GLY A C 1
ATOM 3006 O O . GLY A 1 391 ? -9.498 0.669 25.324 1.00 87.44 391 GLY A O 1
ATOM 3007 N N . SER A 1 392 ? -10.939 0.621 27.065 1.00 91.31 392 SER A N 1
ATOM 3008 C CA . SER A 1 392 ? -11.161 -0.826 27.120 1.00 91.31 392 SER A CA 1
ATOM 3009 C C . SER A 1 392 ? -12.657 -1.095 27.101 1.00 91.31 392 SER A C 1
ATOM 3011 O O . SER A 1 392 ? -13.413 -0.401 27.788 1.00 91.31 392 SER A O 1
ATOM 3013 N N . TYR A 1 393 ? -13.070 -2.076 26.307 1.00 93.62 393 TYR A N 1
ATOM 3014 C CA . TYR A 1 393 ? -14.475 -2.433 26.138 1.00 93.62 393 TYR A CA 1
ATOM 3015 C C . TYR A 1 393 ? -14.658 -3.955 26.075 1.00 93.62 393 TYR A C 1
ATOM 3017 O O . TYR A 1 393 ? -13.733 -4.678 25.682 1.00 93.62 393 TYR A O 1
ATOM 3025 N N . PRO A 1 394 ? -15.871 -4.469 26.344 1.00 96.50 394 PRO A N 1
ATOM 3026 C CA . PRO A 1 394 ? -16.215 -5.845 26.013 1.00 96.50 394 PRO A CA 1
ATOM 3027 C C . PRO A 1 394 ? -15.961 -6.130 24.526 1.00 96.50 394 PRO A C 1
ATOM 3029 O O . PRO A 1 394 ? -16.247 -5.288 23.672 1.00 96.50 394 PRO A O 1
ATOM 3032 N N . ARG A 1 395 ? -15.448 -7.325 24.190 1.00 96.06 395 ARG A N 1
ATOM 3033 C CA . ARG A 1 395 ? -15.121 -7.675 22.791 1.00 96.06 395 ARG A CA 1
ATOM 3034 C C . ARG A 1 395 ? -16.306 -7.475 21.851 1.00 96.06 395 ARG A C 1
ATOM 3036 O O . ARG A 1 395 ? -16.118 -6.903 20.787 1.00 96.06 395 ARG A O 1
ATOM 3043 N N . ASP A 1 396 ? -17.494 -7.929 22.238 1.00 96.56 396 ASP A N 1
ATOM 3044 C CA . ASP A 1 396 ? -18.684 -7.858 21.381 1.00 96.56 396 ASP A CA 1
ATOM 3045 C C . ASP A 1 396 ? -19.158 -6.416 21.140 1.00 96.56 396 ASP A C 1
ATOM 3047 O O . ASP A 1 396 ? -19.831 -6.156 20.143 1.00 96.56 396 ASP A O 1
ATOM 3051 N N . ASP A 1 397 ? -18.774 -5.478 22.012 1.00 97.00 397 ASP A N 1
ATOM 3052 C CA . ASP A 1 397 ? -19.027 -4.053 21.816 1.00 97.00 397 ASP A CA 1
ATOM 3053 C C . ASP A 1 397 ? -17.968 -3.446 20.884 1.00 97.00 397 ASP A C 1
ATOM 3055 O O . ASP A 1 397 ? -18.320 -2.758 19.925 1.00 97.00 397 ASP A O 1
ATOM 3059 N N . LEU A 1 398 ? -16.675 -3.707 21.131 1.00 97.12 398 LEU A N 1
ATOM 3060 C CA . LEU A 1 398 ? -15.579 -3.147 20.324 1.00 97.12 398 LEU A CA 1
ATOM 3061 C C . LEU A 1 398 ? -15.524 -3.729 18.906 1.00 97.12 398 LEU A C 1
ATOM 3063 O O . LEU A 1 398 ? -15.239 -3.010 17.950 1.00 97.12 398 LEU A O 1
ATOM 3067 N N . PHE A 1 399 ? -15.807 -5.024 18.787 1.00 98.12 399 PHE A N 1
ATOM 3068 C CA . PHE A 1 399 ? -15.770 -5.820 17.566 1.00 98.12 399 PHE A CA 1
ATOM 3069 C C . PHE A 1 399 ? -17.073 -6.617 17.392 1.00 98.12 399 PHE A C 1
ATOM 3071 O O . PHE A 1 399 ? -17.042 -7.853 17.417 1.00 98.12 399 PHE A O 1
ATOM 3078 N N . PRO A 1 400 ? -18.236 -5.969 17.207 1.00 97.38 400 PRO A N 1
ATOM 3079 C CA . PRO A 1 400 ? -19.488 -6.670 16.955 1.00 97.38 400 PRO A CA 1
ATOM 3080 C C . PRO A 1 400 ? -19.351 -7.604 15.749 1.00 97.38 400 PRO A C 1
ATOM 3082 O O . PRO A 1 400 ? -19.113 -7.175 14.619 1.00 97.38 400 PRO A O 1
ATOM 3085 N N . ASN A 1 401 ? -19.519 -8.905 15.996 1.00 95.31 401 ASN A N 1
ATOM 3086 C CA . ASN A 1 401 ? -19.288 -9.975 15.019 1.00 95.31 401 ASN A CA 1
ATOM 3087 C C . ASN A 1 401 ? -17.867 -9.982 14.414 1.00 95.31 401 ASN A C 1
ATOM 3089 O O . ASN A 1 401 ? -17.698 -10.378 13.268 1.00 95.31 401 ASN A O 1
ATOM 3093 N N . GLY A 1 402 ? -16.854 -9.536 15.161 1.00 96.19 402 GLY A N 1
ATOM 3094 C CA . GLY A 1 402 ? -15.457 -9.486 14.715 1.00 96.19 402 GLY A CA 1
ATOM 3095 C C . GLY A 1 402 ? -15.054 -8.194 13.996 1.00 96.19 402 GLY A C 1
ATOM 3096 O O . GLY A 1 402 ? -13.881 -8.021 13.680 1.00 96.19 402 GLY A O 1
ATOM 3097 N N . HIS A 1 403 ? -15.977 -7.256 13.776 1.00 97.50 403 HIS A N 1
ATOM 3098 C CA . HIS A 1 403 ? -15.714 -6.034 13.014 1.00 97.50 403 HIS A CA 1
ATOM 3099 C C . HIS A 1 403 ? -15.735 -4.815 13.926 1.00 97.50 403 HIS A C 1
ATOM 3101 O O . HIS A 1 403 ? -16.743 -4.573 14.585 1.00 97.50 403 HIS A O 1
ATOM 3107 N N . TYR A 1 404 ? -14.674 -4.004 13.939 1.00 97.94 404 TYR A N 1
ATOM 3108 C CA . TYR A 1 404 ? -14.769 -2.714 14.622 1.00 97.94 404 TYR A CA 1
ATOM 3109 C C . TYR A 1 404 ? -15.648 -1.752 13.819 1.00 97.94 404 TYR A C 1
ATOM 3111 O O . TYR A 1 404 ? -15.754 -1.850 12.590 1.00 97.94 404 TYR A O 1
ATOM 3119 N N . VAL A 1 405 ? -16.281 -0.816 14.525 1.00 97.81 405 VAL A N 1
ATOM 3120 C CA . VAL A 1 405 ? -17.155 0.188 13.913 1.00 97.81 405 VAL A CA 1
ATOM 3121 C C . VAL A 1 405 ? -16.408 1.516 13.812 1.00 97.81 405 VAL A C 1
ATOM 3123 O O . VAL A 1 405 ? -16.253 2.237 14.802 1.00 97.81 405 VAL A O 1
ATOM 3126 N N . ALA A 1 406 ? -15.937 1.831 12.609 1.00 97.75 406 ALA A N 1
ATOM 3127 C CA . ALA A 1 406 ? -15.268 3.083 12.294 1.00 97.75 406 ALA A CA 1
ATOM 3128 C C . ALA A 1 406 ? -16.285 4.226 12.177 1.00 97.75 406 ALA A C 1
ATOM 3130 O O . ALA A 1 406 ? -17.301 4.103 11.495 1.00 97.75 406 ALA A O 1
ATOM 3131 N N . TYR A 1 407 ? -15.977 5.362 12.790 1.00 96.31 407 TYR A N 1
ATOM 3132 C CA . TYR A 1 407 ? -16.605 6.645 12.502 1.00 96.31 407 TYR A CA 1
ATOM 3133 C C . TYR A 1 407 ? -15.606 7.514 11.745 1.00 96.31 407 TYR A C 1
ATOM 3135 O O . TYR A 1 407 ? -14.542 7.810 12.282 1.00 96.31 407 TYR A O 1
ATOM 3143 N N . LEU A 1 408 ? -15.954 7.920 10.524 1.00 96.81 408 LEU A N 1
ATOM 3144 C CA . LEU A 1 408 ? -15.125 8.799 9.700 1.00 96.81 408 LEU A CA 1
ATOM 3145 C C . LEU A 1 408 ? -15.800 10.165 9.594 1.00 96.81 408 LEU A C 1
ATOM 3147 O O . LEU A 1 408 ? -16.952 10.262 9.158 1.00 96.81 408 LEU A O 1
ATOM 3151 N N . SER A 1 409 ? -15.116 11.222 10.037 1.00 94.62 409 SER A N 1
ATOM 3152 C CA . SER A 1 409 ? -15.703 12.564 10.039 1.00 94.62 409 SER A CA 1
ATOM 3153 C C . SER A 1 409 ? -15.803 13.146 8.626 1.00 94.62 409 SER A C 1
ATOM 3155 O O . SER A 1 409 ? -14.938 12.937 7.776 1.00 94.62 409 SER A O 1
ATOM 3157 N N . ALA A 1 410 ? -16.867 13.910 8.369 1.00 94.31 410 ALA A N 1
ATOM 3158 C CA . ALA A 1 410 ? -17.009 14.631 7.110 1.00 94.31 410 ALA A CA 1
ATOM 3159 C C . ALA A 1 410 ? -15.925 15.711 6.999 1.00 94.31 410 ALA A C 1
ATOM 3161 O O . ALA A 1 410 ? -15.582 16.365 7.990 1.00 94.31 410 ALA A O 1
ATOM 3162 N N . ARG A 1 411 ? -15.474 15.981 5.775 1.00 93.31 411 ARG A N 1
ATOM 3163 C CA . ARG A 1 411 ? -14.467 16.962 5.359 1.00 93.31 411 ARG A CA 1
ATOM 3164 C C . ARG A 1 411 ? -13.041 16.597 5.752 1.00 93.31 411 ARG A C 1
ATOM 3166 O O . ARG A 1 411 ? -12.153 16.635 4.908 1.00 93.31 411 ARG A O 1
ATOM 3173 N N . LYS A 1 412 ? -12.820 16.317 7.038 1.00 91.88 412 LYS A N 1
ATOM 3174 C CA . LYS A 1 412 ? -11.487 16.113 7.617 1.00 91.88 412 LYS A CA 1
ATOM 3175 C C . LYS A 1 412 ? -11.044 14.653 7.661 1.00 91.88 412 LYS A C 1
ATOM 3177 O O . LYS A 1 412 ? -9.869 14.446 7.955 1.00 91.88 412 LYS A O 1
ATOM 3182 N N . HIS A 1 413 ? -11.966 13.716 7.432 1.00 94.75 413 HIS A N 1
ATOM 3183 C CA . HIS A 1 413 ? -11.739 12.268 7.380 1.00 94.75 413 HIS A CA 1
ATOM 3184 C C . HIS A 1 413 ? -11.060 11.690 8.620 1.00 94.75 413 HIS A C 1
ATOM 3186 O O . HIS A 1 413 ? -10.257 10.760 8.542 1.00 94.75 413 HIS A O 1
ATOM 3192 N N . GLU A 1 414 ? -11.380 12.243 9.787 1.00 93.50 414 GLU A N 1
ATOM 3193 C CA . GLU A 1 414 ? -10.823 11.767 11.049 1.00 93.50 414 GLU A CA 1
ATOM 3194 C C . GLU A 1 414 ? -11.337 10.350 11.302 1.00 93.50 414 GLU A C 1
ATOM 3196 O O . GLU A 1 414 ? -12.549 10.138 11.303 1.00 93.50 414 GLU A O 1
ATOM 3201 N N . SER A 1 415 ? -10.421 9.396 11.487 1.00 94.88 415 SER A N 1
ATOM 3202 C CA . SER A 1 415 ? -10.746 7.994 11.744 1.00 94.88 415 SER A CA 1
ATOM 3203 C C . SER A 1 415 ? -10.863 7.744 13.240 1.00 94.88 415 SER A C 1
ATOM 3205 O O . SER A 1 415 ? -9.888 7.853 13.987 1.00 94.88 415 SER A O 1
ATOM 3207 N N . CYS A 1 416 ? -12.072 7.420 13.675 1.00 92.62 416 CYS A N 1
ATOM 3208 C CA . CYS A 1 416 ? -12.461 7.369 15.077 1.00 92.62 416 CYS A CA 1
ATOM 3209 C C . CYS A 1 416 ? -13.226 6.078 15.384 1.00 92.62 416 CYS A C 1
ATOM 3211 O O . CYS A 1 416 ? -13.714 5.391 14.482 1.00 92.62 416 CYS A O 1
ATOM 3213 N N . LEU A 1 417 ? -13.388 5.768 16.669 1.00 93.75 417 LEU A N 1
ATOM 3214 C CA . LEU A 1 417 ? -14.225 4.659 17.112 1.00 93.75 417 LEU A CA 1
ATOM 3215 C C . LEU A 1 417 ? -15.669 5.135 17.314 1.00 93.75 417 LEU A C 1
ATOM 3217 O O . LEU A 1 417 ? -15.919 6.095 18.036 1.00 93.75 417 LEU A O 1
ATOM 3221 N N . TRP A 1 418 ? -16.646 4.444 16.721 1.00 94.50 418 TRP A N 1
ATOM 3222 C CA . TRP A 1 418 ? -18.063 4.804 16.873 1.00 94.50 418 TRP A CA 1
ATOM 3223 C C . TRP A 1 418 ? -18.555 4.753 18.325 1.00 94.50 418 TRP A C 1
ATOM 3225 O O . TRP A 1 418 ? -19.461 5.499 18.699 1.00 94.50 418 TRP A O 1
ATOM 3235 N N . LEU A 1 419 ? -17.991 3.865 19.142 1.00 92.12 419 LEU A N 1
ATOM 3236 C CA . LEU A 1 419 ? -18.321 3.738 20.563 1.00 92.12 419 LEU A CA 1
ATOM 3237 C C . LEU A 1 419 ? -17.763 4.870 21.430 1.00 92.12 419 LEU A C 1
ATOM 3239 O O . LEU A 1 419 ? -18.291 5.101 22.516 1.00 92.12 419 LEU A O 1
ATOM 3243 N N . ASP A 1 420 ? -16.724 5.564 20.967 1.00 88.25 420 ASP A N 1
ATOM 3244 C CA . ASP A 1 420 ? -16.014 6.571 21.752 1.00 88.25 420 ASP A CA 1
ATOM 3245 C C . ASP A 1 420 ? -16.748 7.923 21.713 1.00 88.25 420 ASP A C 1
ATOM 3247 O O . ASP A 1 420 ? -16.408 8.851 20.978 1.00 88.25 420 ASP A O 1
ATOM 3251 N N . GLU A 1 421 ? -17.849 8.009 22.463 1.00 87.94 421 GLU A N 1
ATOM 3252 C CA . GLU A 1 421 ? -18.647 9.227 22.586 1.00 87.94 421 GLU A CA 1
ATOM 3253 C C . GLU A 1 421 ? -18.142 10.168 23.684 1.00 87.94 421 GLU A C 1
ATOM 3255 O O . GLU A 1 421 ? -17.777 9.761 24.783 1.00 87.94 421 GLU A O 1
ATOM 3260 N N . ASN A 1 422 ? -18.280 11.469 23.428 1.00 77.38 422 ASN A N 1
ATOM 3261 C CA . ASN A 1 422 ? -17.907 12.563 24.322 1.00 77.38 422 ASN A CA 1
ATOM 3262 C C . ASN A 1 422 ? -16.416 12.589 24.666 1.00 77.38 422 ASN A C 1
ATOM 3264 O O . ASN A 1 422 ? -16.040 13.134 25.708 1.00 77.38 422 ASN A O 1
ATOM 3268 N N 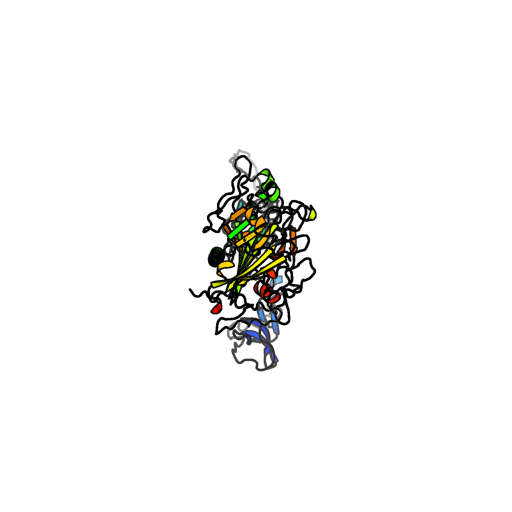. ASN A 1 423 ? -15.570 12.072 23.771 1.00 69.44 423 ASN A N 1
ATOM 3269 C CA . ASN A 1 423 ? -14.132 12.260 23.850 1.00 69.44 423 ASN A CA 1
ATOM 3270 C C . ASN A 1 423 ? -13.785 13.737 23.592 1.00 69.44 423 ASN A C 1
ATOM 3272 O O . ASN A 1 423 ? -13.471 14.165 22.486 1.00 69.44 423 ASN A O 1
ATOM 3276 N N . GLY A 1 424 ? -13.932 14.556 24.635 1.00 56.56 424 GLY A N 1
ATOM 3277 C CA . GLY A 1 424 ? -13.604 15.981 24.628 1.00 56.56 424 GLY A CA 1
ATOM 3278 C C . GLY A 1 424 ? -12.122 16.262 24.872 1.00 56.56 424 GLY A C 1
ATOM 3279 O O . GLY A 1 424 ? -11.751 17.426 25.002 1.00 56.56 424 GLY A O 1
ATOM 3280 N N . PHE A 1 425 ? -11.293 15.219 24.991 1.00 53.00 425 PHE A N 1
ATOM 3281 C CA . PHE A 1 425 ? -9.873 15.333 25.330 1.00 53.00 425 PHE A CA 1
ATOM 3282 C C . PHE A 1 425 ? -8.968 15.460 24.103 1.00 53.00 425 PHE A C 1
ATOM 3284 O O . PHE A 1 425 ? -7.831 15.916 24.231 1.00 53.00 425 PHE A O 1
ATOM 3291 N N . LEU A 1 426 ? -9.463 15.087 22.923 1.00 61.47 426 LEU A N 1
ATOM 3292 C CA . LEU A 1 426 ? -8.707 15.071 21.679 1.00 61.47 426 LEU A CA 1
ATOM 3293 C C . LEU A 1 426 ? -9.307 16.074 20.682 1.00 61.47 426 LEU A C 1
ATOM 3295 O O . LEU A 1 426 ? -10.507 16.084 20.426 1.00 61.47 426 LEU A O 1
ATOM 3299 N N . ASP A 1 427 ? -8.465 16.932 20.099 1.00 68.62 427 ASP A N 1
ATOM 3300 C CA . ASP A 1 427 ? -8.842 17.727 18.923 1.00 68.62 427 ASP A CA 1
ATOM 3301 C C . ASP A 1 427 ? -9.144 16.787 17.742 1.00 68.62 427 ASP A C 1
ATOM 3303 O O . ASP A 1 427 ? -8.230 16.155 17.213 1.00 68.62 427 ASP A O 1
ATOM 3307 N N . GLY A 1 428 ? -10.413 16.680 17.352 1.00 74.81 428 GLY A N 1
ATOM 3308 C CA . GLY A 1 428 ? -10.898 15.711 16.359 1.00 74.81 428 GLY A CA 1
ATOM 3309 C C .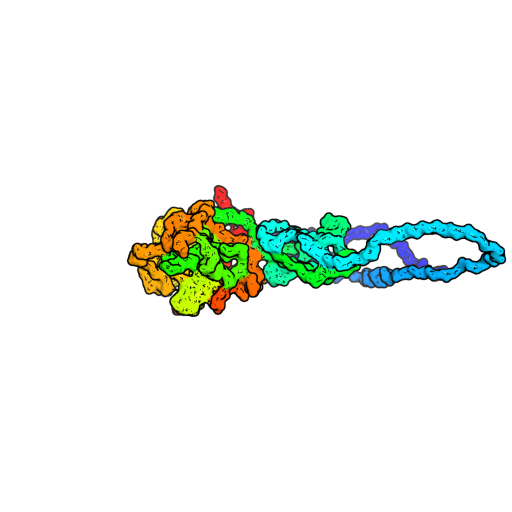 GLY A 1 428 ? -11.664 14.552 17.001 1.00 74.81 428 GLY A C 1
ATOM 3310 O O . GLY A 1 428 ? -11.649 14.398 18.214 1.00 74.81 428 GLY A O 1
ATOM 3311 N N . CYS A 1 429 ? -12.398 13.765 16.211 1.00 84.00 429 CYS A N 1
ATOM 3312 C CA . CYS A 1 429 ? -13.259 12.684 16.728 1.00 84.00 429 CYS A CA 1
ATOM 3313 C C . CYS A 1 429 ? -14.388 13.128 17.677 1.00 84.00 429 CYS A C 1
ATOM 3315 O O . CYS A 1 429 ? -14.849 12.363 18.520 1.00 84.00 429 CYS A O 1
ATOM 3317 N N . GLN A 1 430 ? -14.902 14.349 17.508 1.00 84.25 430 GLN A N 1
ATOM 3318 C CA . GLN A 1 430 ? -16.043 14.835 18.285 1.00 84.25 430 GLN A CA 1
ATOM 3319 C C . GLN A 1 430 ? -17.321 14.078 17.898 1.00 84.25 430 GLN A C 1
ATOM 3321 O O . GLN A 1 430 ? -18.009 14.435 16.941 1.00 84.25 430 GLN A O 1
ATOM 3326 N N . LEU A 1 431 ? -17.640 13.027 18.649 1.00 88.88 431 LEU A N 1
ATOM 3327 C CA . LEU A 1 431 ? -18.841 12.217 18.484 1.00 88.88 431 LEU A CA 1
ATOM 3328 C C . LEU A 1 431 ? -19.661 12.249 19.775 1.00 88.88 431 LEU A C 1
ATOM 3330 O O . LEU A 1 431 ? -19.127 12.111 20.867 1.00 88.88 431 LEU A O 1
ATOM 3334 N N . ASN A 1 432 ? -20.969 12.455 19.667 1.00 90.62 432 ASN A N 1
ATOM 3335 C CA . ASN A 1 432 ? -21.907 12.373 20.787 1.00 90.62 432 ASN A CA 1
ATOM 3336 C C . ASN A 1 432 ? -23.300 12.007 20.265 1.00 90.62 432 ASN A C 1
ATOM 3338 O O . ASN A 1 432 ? -23.557 12.111 19.063 1.00 90.62 432 ASN A O 1
ATOM 3342 N N . ALA A 1 433 ? -24.213 11.638 21.162 1.00 91.25 433 ALA A N 1
ATOM 3343 C CA . ALA A 1 433 ? -25.585 11.265 20.822 1.00 91.25 433 ALA A CA 1
ATOM 3344 C C . ALA A 1 433 ? -26.310 12.269 19.901 1.00 91.25 433 ALA A C 1
ATOM 3346 O O . ALA A 1 433 ? -27.049 11.861 19.006 1.00 91.25 433 ALA A O 1
ATOM 3347 N N . GLY A 1 434 ? -26.081 13.577 20.076 1.00 90.62 434 GLY A N 1
ATOM 3348 C CA . GLY A 1 434 ? -26.676 14.614 19.229 1.00 90.62 434 GLY A CA 1
ATOM 3349 C C . GLY A 1 434 ? -26.129 14.595 17.801 1.00 90.62 434 GLY A C 1
ATOM 3350 O O . GLY A 1 434 ? -26.903 14.625 16.844 1.00 90.62 434 GLY A O 1
ATOM 3351 N N . ILE A 1 435 ? -24.805 14.482 17.655 1.00 89.69 435 ILE A N 1
ATOM 3352 C CA . ILE A 1 435 ? -24.142 14.331 16.353 1.00 89.69 435 ILE A CA 1
ATOM 3353 C C . ILE A 1 435 ? -24.619 13.045 15.677 1.00 89.69 435 ILE A C 1
ATOM 3355 O O . ILE A 1 435 ? -25.034 13.095 14.524 1.00 89.69 435 ILE A O 1
ATOM 3359 N N . LYS A 1 436 ? -24.652 11.917 16.397 1.00 93.44 436 LYS A N 1
ATOM 3360 C CA . LYS A 1 436 ? -25.130 10.631 15.866 1.00 93.44 436 LYS A CA 1
ATOM 3361 C C . LYS A 1 436 ? -26.559 10.714 15.331 1.00 93.44 436 LYS A C 1
ATOM 3363 O O . LYS A 1 436 ? -26.828 10.201 14.252 1.00 93.44 436 LYS A O 1
ATOM 3368 N N . ALA A 1 437 ? -27.461 11.371 16.061 1.00 92.06 437 ALA A N 1
ATOM 3369 C CA . ALA A 1 437 ? -28.869 11.471 15.684 1.00 92.06 437 ALA A CA 1
ATOM 3370 C C . ALA A 1 437 ? -29.118 12.342 1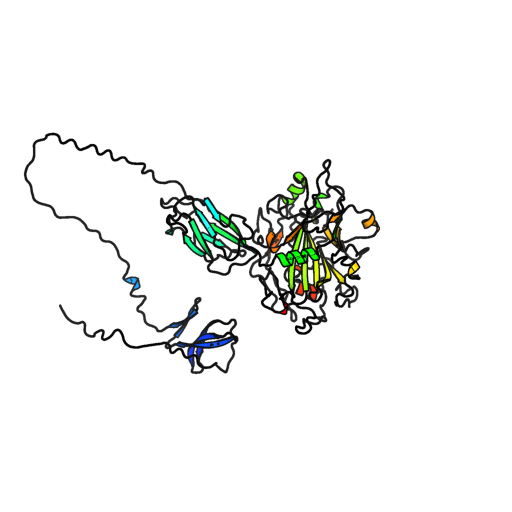4.437 1.00 92.06 437 ALA A C 1
ATOM 3372 O O . ALA A 1 437 ? -30.096 12.118 13.728 1.00 92.06 437 ALA A O 1
ATOM 3373 N N . GLY A 1 438 ? -28.271 13.346 14.185 1.00 90.62 438 GLY A N 1
ATOM 3374 C CA . GLY A 1 438 ? -28.422 14.281 13.062 1.00 90.62 438 GLY A CA 1
ATOM 3375 C C . GLY A 1 438 ? -27.504 14.019 11.865 1.00 90.62 438 GLY A C 1
ATOM 3376 O O . GLY A 1 438 ? -27.612 14.718 10.857 1.00 90.62 438 GLY A O 1
ATOM 3377 N N . MET A 1 439 ? -26.581 13.064 11.973 1.00 94.19 439 MET A N 1
ATOM 3378 C CA . MET A 1 439 ? -25.562 12.796 10.962 1.00 94.19 439 MET A CA 1
ATOM 3379 C C . MET A 1 439 ? -26.164 12.138 9.721 1.00 94.19 439 MET A C 1
ATOM 3381 O O . MET A 1 439 ? -26.745 11.058 9.796 1.00 94.19 439 MET A O 1
ATOM 3385 N N . LYS A 1 440 ? -25.935 12.754 8.561 1.00 97.19 440 LYS A N 1
ATOM 3386 C CA . LYS A 1 440 ? -26.059 12.071 7.271 1.00 97.19 440 LYS A CA 1
ATOM 3387 C C . LYS A 1 440 ? -24.768 11.313 7.000 1.00 97.19 440 LYS A C 1
ATOM 3389 O O . LYS A 1 440 ? -23.681 11.857 7.231 1.00 97.19 440 LYS A O 1
ATOM 3394 N N . ARG A 1 441 ? -24.890 10.060 6.572 1.00 97.25 441 ARG A N 1
ATOM 3395 C CA . ARG A 1 441 ? -23.744 9.167 6.431 1.00 97.25 441 ARG A CA 1
ATOM 3396 C C . ARG A 1 441 ? -23.933 8.108 5.364 1.00 97.25 441 ARG A C 1
ATOM 3398 O O . ARG A 1 441 ? -25.053 7.692 5.087 1.00 97.25 441 ARG A O 1
ATOM 3405 N N . ILE A 1 442 ? -22.817 7.621 4.848 1.00 98.56 442 ILE A N 1
ATOM 3406 C CA . ILE A 1 442 ? -22.767 6.361 4.119 1.00 98.56 442 ILE A CA 1
ATOM 3407 C C . ILE A 1 442 ? -22.346 5.258 5.092 1.00 98.56 442 ILE A C 1
ATOM 3409 O O . ILE A 1 442 ? -21.339 5.400 5.789 1.00 98.56 442 ILE A O 1
ATOM 3413 N N . GLU A 1 443 ? -23.119 4.176 5.157 1.00 98.31 443 GLU A N 1
ATOM 3414 C CA . GLU A 1 443 ? -22.779 2.995 5.952 1.00 98.31 443 GLU A CA 1
ATOM 3415 C C . GLU A 1 443 ? -22.161 1.930 5.050 1.00 98.31 443 GLU A C 1
ATOM 3417 O O . GLU A 1 443 ? -22.869 1.234 4.319 1.00 98.31 443 GLU A O 1
ATOM 3422 N N . TYR A 1 444 ? -20.834 1.812 5.094 1.00 98.69 444 TYR A N 1
ATOM 3423 C CA . TYR A 1 444 ? -20.116 0.824 4.305 1.00 98.69 444 TYR A CA 1
ATOM 3424 C C . TYR A 1 444 ? -19.948 -0.496 5.058 1.00 98.69 444 TYR A C 1
ATOM 3426 O O . TYR A 1 444 ? -19.619 -0.527 6.249 1.00 98.69 444 TYR A O 1
ATOM 3434 N N . LYS A 1 445 ? -20.106 -1.598 4.324 1.00 97.94 445 LYS A N 1
ATOM 3435 C CA . LYS A 1 445 ? -19.900 -2.962 4.808 1.00 97.94 445 LYS A CA 1
ATOM 3436 C C . LYS A 1 445 ? -19.177 -3.805 3.763 1.00 97.94 445 LYS A C 1
ATOM 3438 O O . LYS A 1 445 ? -19.498 -3.747 2.578 1.00 97.94 445 LYS A O 1
ATOM 3443 N N . TYR A 1 446 ? -18.231 -4.634 4.199 1.00 98.00 446 TYR A N 1
ATOM 3444 C CA . TYR A 1 446 ? -17.621 -5.608 3.304 1.00 98.00 446 TYR A CA 1
ATOM 3445 C C . TYR A 1 446 ? -18.617 -6.739 3.030 1.00 98.00 446 TYR A C 1
ATOM 3447 O O . TYR A 1 446 ? -19.085 -7.411 3.951 1.00 98.00 446 TYR A O 1
ATOM 3455 N N . LYS A 1 447 ? -18.962 -6.942 1.756 1.00 96.56 447 LYS A N 1
ATOM 3456 C CA . LYS A 1 447 ? -19.978 -7.910 1.309 1.00 96.56 447 LYS A CA 1
ATOM 3457 C C . LYS A 1 447 ? -19.364 -8.949 0.370 1.00 96.56 447 LYS A C 1
ATOM 3459 O O . LYS A 1 447 ? -19.844 -9.171 -0.734 1.00 96.56 447 LYS A O 1
ATOM 3464 N N . GLY A 1 448 ? -18.239 -9.541 0.782 1.00 92.94 448 GLY A N 1
ATOM 3465 C CA . GLY A 1 448 ? -17.520 -10.527 -0.036 1.00 92.94 448 GLY A CA 1
ATOM 3466 C C . GLY A 1 448 ? -16.988 -9.948 -1.353 1.00 92.94 448 GLY A C 1
ATOM 3467 O O . GLY A 1 448 ? -16.943 -10.650 -2.358 1.00 92.94 448 GLY A O 1
ATOM 3468 N N . GLY A 1 449 ? -16.643 -8.656 -1.361 1.00 90.19 449 GLY A N 1
ATOM 3469 C CA . GLY A 1 449 ? -16.179 -7.932 -2.546 1.00 90.19 449 GLY A CA 1
ATOM 3470 C C . GLY A 1 449 ? -17.284 -7.342 -3.429 1.00 90.19 449 GLY A C 1
ATOM 3471 O O . GLY A 1 449 ? -16.959 -6.698 -4.422 1.00 90.19 449 GLY A O 1
ATOM 3472 N N . GLU A 1 450 ? -18.567 -7.512 -3.090 1.00 96.44 450 GLU A N 1
ATOM 3473 C CA . GLU A 1 450 ? -19.653 -6.778 -3.751 1.00 96.44 450 GLU A CA 1
ATOM 3474 C C . GLU A 1 450 ? -19.505 -5.270 -3.493 1.00 96.44 450 GLU A C 1
ATOM 3476 O O . GLU A 1 450 ? -19.463 -4.831 -2.341 1.00 96.44 450 GLU A O 1
ATOM 3481 N N . VAL A 1 451 ? -19.458 -4.474 -4.567 1.00 97.31 451 VAL A N 1
ATOM 3482 C CA . VAL A 1 451 ? -19.325 -3.014 -4.493 1.00 97.31 451 VAL A CA 1
ATOM 3483 C C . VAL A 1 451 ? -20.628 -2.341 -4.908 1.00 97.31 451 VAL A C 1
ATOM 3485 O O . VAL A 1 451 ? -21.177 -2.618 -5.973 1.00 97.31 451 VAL A O 1
ATOM 3488 N N . THR A 1 452 ? -21.135 -1.444 -4.062 1.00 98.00 452 THR A N 1
ATOM 3489 C CA . THR A 1 452 ? -22.357 -0.673 -4.323 1.00 98.00 452 THR A CA 1
ATOM 3490 C C . THR A 1 452 ? -22.002 0.728 -4.812 1.00 98.00 452 THR A C 1
ATOM 3492 O O . THR A 1 452 ? -21.259 1.455 -4.156 1.00 98.00 452 THR A O 1
ATOM 3495 N N . ALA A 1 453 ? -22.543 1.125 -5.966 1.00 96.81 453 ALA A N 1
ATOM 3496 C CA . ALA A 1 453 ? -22.238 2.418 -6.571 1.00 96.81 453 ALA A CA 1
ATOM 3497 C C . ALA A 1 453 ? -23.088 3.565 -5.989 1.00 96.81 453 ALA A C 1
ATOM 3499 O O . ALA A 1 453 ? -24.316 3.580 -6.109 1.00 96.81 453 ALA A O 1
ATOM 3500 N N . LEU A 1 454 ? -22.430 4.600 -5.468 1.00 97.06 454 LEU A N 1
ATOM 3501 C CA . LEU A 1 454 ? -23.030 5.872 -5.064 1.00 97.06 454 LEU A CA 1
ATOM 3502 C C . LEU A 1 454 ? -23.224 6.758 -6.299 1.00 97.06 454 LEU A C 1
ATOM 3504 O O . LEU A 1 454 ? -22.322 7.478 -6.729 1.00 97.06 454 LEU A O 1
ATOM 3508 N N . THR A 1 455 ? -24.405 6.675 -6.911 1.00 95.88 455 THR A N 1
ATOM 3509 C CA . THR A 1 455 ? -24.679 7.301 -8.215 1.00 95.88 455 THR A CA 1
ATOM 3510 C C . THR A 1 455 ? -25.360 8.661 -8.079 1.00 95.88 455 THR A C 1
ATOM 3512 O O . THR A 1 455 ? -26.284 8.849 -7.283 1.00 95.88 455 THR A O 1
ATOM 3515 N N . LYS A 1 456 ? -24.944 9.616 -8.913 1.00 93.31 456 LYS A N 1
ATOM 3516 C CA . LYS A 1 456 ? -25.545 10.949 -8.997 1.00 93.31 456 LYS A CA 1
ATOM 3517 C C . LYS A 1 456 ? -26.986 10.854 -9.513 1.00 93.31 456 LYS A C 1
ATOM 3519 O O . LYS A 1 456 ? -27.222 10.432 -10.641 1.00 93.31 456 LYS A O 1
ATOM 3524 N N . THR A 1 457 ? -27.955 11.299 -8.716 1.00 90.44 457 THR A N 1
ATOM 3525 C CA . THR A 1 457 ? -29.380 11.322 -9.086 1.00 90.44 457 THR A CA 1
ATOM 3526 C C . THR A 1 457 ? -29.891 12.758 -9.057 1.00 90.44 457 THR A C 1
ATOM 3528 O O . THR A 1 457 ? -29.685 13.482 -8.086 1.00 90.44 457 THR A O 1
ATOM 3531 N N . GLY A 1 458 ? -30.517 13.220 -10.146 1.00 89.12 458 GLY A N 1
ATOM 3532 C CA . GLY A 1 458 ? -30.984 14.612 -10.245 1.00 89.12 458 GLY A CA 1
ATOM 3533 C C . GLY A 1 458 ? -29.860 15.650 -10.098 1.00 89.12 458 GLY A C 1
ATOM 3534 O O . GLY A 1 458 ? -30.088 16.737 -9.573 1.00 89.12 458 GLY A O 1
ATOM 3535 N N . GLY A 1 459 ? -28.635 15.298 -10.507 1.00 88.50 459 GLY A N 1
ATOM 3536 C CA . GLY A 1 459 ? -27.457 16.165 -10.418 1.00 88.50 459 GLY A CA 1
ATOM 3537 C C . GLY A 1 459 ? -26.790 16.227 -9.040 1.00 88.50 459 GLY A C 1
ATOM 3538 O O . GLY A 1 459 ? -25.826 16.974 -8.888 1.00 88.50 459 GLY A O 1
ATOM 3539 N N . LYS A 1 460 ? -27.247 15.444 -8.054 1.00 92.88 460 LYS A N 1
ATOM 3540 C CA . LYS A 1 460 ? -26.677 15.410 -6.699 1.00 92.88 460 LYS A CA 1
ATOM 3541 C C . LYS A 1 460 ? -26.232 14.005 -6.314 1.00 92.88 460 LYS A C 1
ATOM 3543 O O . LYS A 1 460 ? -26.869 13.024 -6.689 1.00 92.88 460 LYS A O 1
ATOM 3548 N N . PHE A 1 461 ? -25.143 13.927 -5.563 1.00 96.19 461 PHE A N 1
ATOM 3549 C CA . PHE A 1 461 ? -24.686 12.691 -4.940 1.00 96.19 461 PHE A CA 1
ATOM 3550 C C . PHE A 1 461 ? -25.453 12.422 -3.630 1.00 96.19 461 PHE A C 1
ATOM 3552 O O . PHE A 1 461 ? -25.951 13.373 -3.015 1.00 96.19 461 PHE A O 1
ATOM 3559 N N . PRO A 1 462 ? -25.615 11.150 -3.222 1.00 96.81 462 PRO A N 1
ATOM 3560 C CA . PRO A 1 462 ? -26.381 10.793 -2.031 1.00 96.81 462 PRO A CA 1
ATOM 3561 C C . PRO A 1 462 ? -25.695 11.258 -0.740 1.00 96.81 462 PRO A C 1
ATOM 3563 O O . PRO A 1 462 ? -24.567 10.890 -0.446 1.00 96.81 462 PRO A O 1
ATOM 3566 N N . LEU A 1 463 ? -26.402 12.019 0.091 1.00 97.06 463 LEU A N 1
ATOM 3567 C CA . LEU A 1 463 ? -25.903 12.365 1.430 1.00 97.06 463 LEU A CA 1
ATOM 3568 C C . LEU A 1 463 ? -25.996 11.186 2.408 1.00 97.06 463 LEU A C 1
ATOM 3570 O O . LEU A 1 463 ? -25.346 11.173 3.441 1.00 97.06 463 LEU A O 1
ATOM 3574 N N . GLN A 1 464 ? -26.856 10.213 2.122 1.00 97.06 464 GLN A N 1
ATOM 3575 C CA . GLN A 1 464 ? -27.045 9.065 2.990 1.00 97.06 464 GLN A CA 1
ATOM 3576 C C . GLN A 1 464 ? -27.387 7.828 2.175 1.00 97.06 464 GLN A C 1
ATOM 3578 O O . GLN A 1 464 ? -28.175 7.906 1.228 1.00 97.06 464 GLN A O 1
ATOM 3583 N N . MET A 1 465 ? -26.789 6.706 2.558 1.00 97.44 465 MET A N 1
ATOM 3584 C CA . MET A 1 465 ? -27.108 5.385 2.039 1.00 97.44 465 MET A CA 1
ATOM 3585 C C . MET A 1 465 ? -26.615 4.334 3.029 1.00 97.44 465 MET A C 1
ATOM 3587 O O . MET A 1 465 ? -25.465 4.391 3.465 1.00 97.44 465 MET A O 1
ATOM 3591 N N . ASP A 1 466 ? -27.481 3.380 3.346 1.00 97.00 466 ASP A N 1
ATOM 3592 C CA . ASP A 1 466 ? -27.164 2.274 4.244 1.00 97.00 466 ASP A CA 1
ATOM 3593 C C . ASP A 1 466 ? -26.802 1.019 3.420 1.00 97.00 466 ASP A C 1
ATOM 3595 O O . ASP A 1 466 ? -27.154 0.929 2.242 1.00 97.00 466 ASP A O 1
ATOM 3599 N N . ASP A 1 467 ? -26.124 0.045 4.036 1.00 96.81 467 ASP A N 1
ATOM 3600 C CA . ASP A 1 467 ? -25.720 -1.240 3.421 1.00 96.81 467 ASP A CA 1
ATOM 3601 C C . ASP A 1 467 ? -24.917 -1.111 2.104 1.00 96.81 467 ASP A C 1
ATOM 3603 O O . ASP A 1 467 ? -25.097 -1.878 1.152 1.00 96.81 467 ASP A O 1
ATOM 3607 N N . VAL A 1 468 ? -23.999 -0.143 2.042 1.00 98.44 468 VAL A N 1
ATOM 3608 C CA . VAL A 1 468 ? -23.142 0.090 0.872 1.00 98.44 468 VAL A CA 1
ATOM 3609 C C . VAL A 1 468 ? -21.974 -0.896 0.868 1.00 98.44 468 VAL A C 1
ATOM 3611 O O . VAL A 1 468 ? -21.097 -0.859 1.729 1.00 98.44 468 VAL A O 1
ATOM 3614 N N . GLY A 1 469 ? -21.939 -1.785 -0.123 1.00 98.50 469 GLY A N 1
ATOM 3615 C CA . GLY A 1 469 ? -20.822 -2.708 -0.329 1.00 98.50 469 GLY A CA 1
ATOM 3616 C C . GLY A 1 469 ? -19.532 -1.987 -0.734 1.00 98.50 469 GLY A C 1
ATOM 3617 O O . GLY A 1 469 ? -19.578 -1.104 -1.595 1.00 98.50 469 GLY A O 1
ATOM 3618 N N . TYR A 1 470 ? -18.391 -2.376 -0.157 1.00 98.56 470 TYR A N 1
ATOM 3619 C CA . TYR A 1 470 ? -17.061 -1.916 -0.581 1.00 98.56 470 TYR A CA 1
ATOM 3620 C C . TYR A 1 470 ? -16.116 -3.068 -0.945 1.00 98.56 470 TYR A C 1
ATOM 3622 O O . TYR A 1 470 ? -16.237 -4.185 -0.435 1.00 98.56 470 TYR A O 1
ATOM 3630 N N . GLY A 1 471 ? -15.144 -2.771 -1.811 1.00 98.19 471 GLY A N 1
ATOM 3631 C CA . GLY A 1 471 ? -14.078 -3.690 -2.211 1.00 98.19 471 GLY A CA 1
ATOM 3632 C C . GLY A 1 471 ? -12.814 -3.544 -1.360 1.00 98.19 471 GLY A C 1
ATOM 3633 O O . GLY A 1 471 ? -12.545 -2.481 -0.804 1.00 98.19 471 GLY A O 1
ATOM 3634 N N . LEU A 1 472 ? -12.008 -4.605 -1.288 1.00 97.69 472 LEU A N 1
ATOM 3635 C CA . LEU A 1 472 ? -10.696 -4.586 -0.636 1.00 97.69 472 LEU A CA 1
ATOM 3636 C C . LEU A 1 472 ? -9.579 -4.550 -1.681 1.00 97.69 472 LEU A C 1
ATOM 3638 O O . LEU A 1 472 ? -9.603 -5.324 -2.636 1.00 97.69 472 LEU A O 1
ATOM 3642 N N . VAL A 1 473 ? -8.589 -3.678 -1.483 1.00 96.12 473 VAL A N 1
ATOM 3643 C CA . VAL A 1 473 ? -7.420 -3.552 -2.370 1.00 96.12 473 VAL A CA 1
ATOM 3644 C C . VAL A 1 473 ? -6.141 -3.758 -1.569 1.00 96.12 473 VAL A C 1
ATOM 3646 O O . VAL A 1 473 ? -5.810 -2.965 -0.690 1.00 96.12 473 VAL A O 1
ATOM 3649 N N . HIS A 1 474 ? -5.382 -4.807 -1.873 1.00 95.19 474 HIS A N 1
ATOM 3650 C CA . HIS A 1 474 ? -4.147 -5.065 -1.142 1.00 95.19 474 HIS A CA 1
ATOM 3651 C C . HIS A 1 474 ? -3.034 -4.109 -1.596 1.00 95.19 474 HIS A C 1
ATOM 3653 O O . HIS A 1 474 ? -2.647 -4.103 -2.763 1.00 95.19 474 HIS A O 1
ATOM 3659 N N . LEU A 1 475 ? -2.441 -3.363 -0.658 1.00 95.44 475 LEU A N 1
ATOM 3660 C CA . LEU A 1 475 ? -1.365 -2.400 -0.937 1.00 95.44 475 LEU A CA 1
ATOM 3661 C C . LEU A 1 475 ? -0.141 -3.014 -1.635 1.00 95.44 475 LEU A C 1
ATOM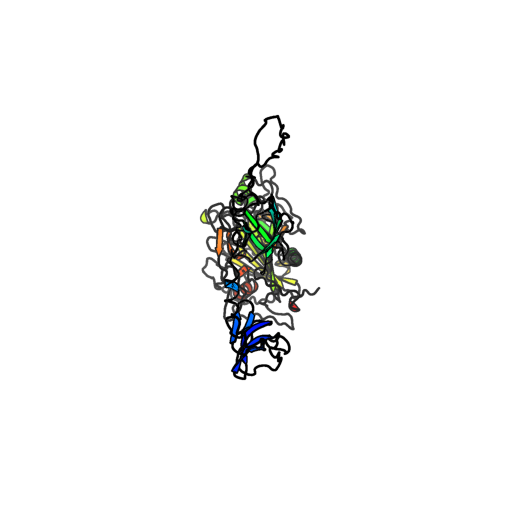 3663 O O . LEU A 1 475 ? 0.503 -2.337 -2.431 1.00 95.44 475 LEU A O 1
ATOM 3667 N N . LEU A 1 476 ? 0.172 -4.290 -1.382 1.00 92.19 476 LEU A N 1
ATOM 3668 C CA . LEU A 1 476 ? 1.270 -5.010 -2.041 1.00 92.19 476 LEU A CA 1
ATOM 3669 C C . LEU A 1 476 ? 1.012 -5.293 -3.524 1.00 92.19 476 LEU A C 1
ATOM 3671 O O . LEU A 1 476 ? 1.948 -5.602 -4.254 1.00 92.19 476 LEU A O 1
ATOM 3675 N N . GLN A 1 477 ? -0.240 -5.194 -3.965 1.00 91.75 477 GLN A N 1
ATOM 3676 C CA . GLN A 1 477 ? -0.653 -5.402 -5.352 1.00 91.75 477 GLN A CA 1
ATOM 3677 C C . GLN A 1 477 ? -1.066 -4.100 -6.046 1.00 91.75 477 GLN A C 1
ATOM 3679 O O . GLN A 1 477 ? -1.354 -4.130 -7.237 1.00 91.75 477 GLN A O 1
ATOM 3684 N N . SER A 1 478 ? -1.104 -2.976 -5.327 1.00 93.19 478 SER A N 1
ATOM 3685 C CA . SER A 1 478 ? -1.517 -1.679 -5.864 1.00 93.19 478 SER A CA 1
ATOM 3686 C C . SER A 1 478 ? -0.428 -0.621 -5.680 1.00 93.19 478 SER A C 1
ATOM 3688 O O . SER A 1 478 ? 0.354 -0.375 -6.592 1.00 93.19 478 SER A O 1
ATOM 3690 N N . TRP A 1 479 ? -0.337 -0.014 -4.498 1.00 95.62 479 TRP A N 1
ATOM 3691 C CA . TRP A 1 479 ? 0.501 1.164 -4.263 1.00 95.62 479 TRP A CA 1
ATOM 3692 C C . TRP A 1 479 ? 1.980 0.814 -4.073 1.00 95.62 479 TRP A C 1
ATOM 3694 O O . TRP A 1 479 ? 2.855 1.550 -4.516 1.00 95.62 479 TRP A O 1
ATOM 3704 N N . TRP A 1 480 ? 2.289 -0.301 -3.408 1.00 94.56 480 TRP A N 1
ATOM 3705 C CA . TRP A 1 480 ? 3.670 -0.646 -3.059 1.00 94.56 480 TRP A CA 1
ATOM 3706 C C . TRP A 1 480 ? 4.570 -0.954 -4.267 1.00 94.56 480 TRP A C 1
ATOM 3708 O O . TRP A 1 480 ? 5.715 -0.489 -4.275 1.00 94.56 480 TRP A O 1
ATOM 3718 N N . PRO A 1 481 ? 4.110 -1.677 -5.310 1.00 93.75 481 PRO A N 1
ATOM 3719 C CA . PRO A 1 481 ? 4.906 -1.839 -6.525 1.00 93.75 481 PRO A CA 1
ATOM 3720 C C . PRO A 1 481 ? 5.216 -0.502 -7.210 1.00 93.75 481 PRO A C 1
ATOM 3722 O O . PRO A 1 481 ? 6.278 -0.349 -7.800 1.00 93.75 481 PRO A O 1
ATOM 3725 N N . ARG A 1 482 ? 4.353 0.505 -7.042 1.00 93.44 482 ARG A N 1
ATOM 3726 C CA . ARG A 1 482 ? 4.497 1.856 -7.605 1.00 93.44 482 ARG A CA 1
ATOM 3727 C C . ARG A 1 482 ? 5.392 2.786 -6.800 1.00 93.44 482 ARG A C 1
ATOM 3729 O O . ARG A 1 482 ? 5.453 3.975 -7.072 1.00 93.44 482 ARG A O 1
ATOM 3736 N N . ARG A 1 483 ? 6.116 2.289 -5.798 1.00 92.56 483 ARG A N 1
ATOM 3737 C CA . ARG A 1 483 ? 6.952 3.126 -4.917 1.00 92.56 483 ARG A CA 1
ATOM 3738 C C . ARG A 1 483 ? 8.071 3.907 -5.625 1.00 92.56 483 ARG A C 1
ATOM 3740 O O . ARG A 1 483 ? 8.619 4.820 -5.025 1.00 92.56 483 ARG A O 1
ATOM 3747 N N . ALA A 1 484 ? 8.409 3.546 -6.865 1.00 91.06 484 ALA A N 1
ATOM 3748 C CA . ALA A 1 484 ? 9.373 4.271 -7.695 1.00 91.06 484 ALA A CA 1
ATOM 3749 C C . ALA A 1 484 ? 8.726 5.366 -8.572 1.00 91.06 484 ALA A C 1
ATOM 3751 O O . ALA A 1 484 ? 9.446 6.103 -9.243 1.00 91.06 484 ALA A O 1
ATOM 3752 N N . ASP A 1 485 ? 7.394 5.499 -8.564 1.00 92.50 485 ASP A N 1
ATOM 3753 C CA . ASP A 1 485 ? 6.641 6.482 -9.353 1.00 92.50 485 ASP A CA 1
ATOM 3754 C C . ASP A 1 485 ? 6.718 7.867 -8.671 1.00 92.50 485 ASP A C 1
ATOM 3756 O O . ASP A 1 485 ? 5.724 8.392 -8.168 1.00 92.50 485 ASP A O 1
ATOM 3760 N N . VAL A 1 486 ? 7.928 8.431 -8.586 1.00 92.69 486 VAL A N 1
ATOM 3761 C CA . VAL A 1 486 ? 8.224 9.711 -7.923 1.00 92.69 486 VAL A CA 1
ATOM 3762 C C . VAL A 1 486 ? 8.505 10.795 -8.966 1.00 92.69 486 VAL A C 1
ATOM 3764 O O . VAL A 1 486 ? 9.374 10.618 -9.821 1.00 92.69 486 VAL A O 1
ATOM 3767 N N . GLY A 1 487 ? 7.807 11.929 -8.887 1.00 90.31 487 GLY A N 1
ATOM 3768 C CA . GLY A 1 487 ? 8.011 13.085 -9.765 1.00 90.31 487 GLY A CA 1
ATOM 3769 C C . GLY A 1 487 ? 6.713 13.721 -10.268 1.00 90.31 487 GLY A C 1
ATOM 3770 O O . GLY A 1 487 ? 5.633 13.430 -9.768 1.00 90.31 487 GLY A O 1
ATOM 3771 N N . VAL A 1 488 ? 6.850 14.600 -11.265 1.00 86.50 488 VAL A N 1
ATOM 3772 C CA . VAL A 1 488 ? 5.724 15.255 -11.963 1.00 86.50 488 VAL A CA 1
ATOM 3773 C C . VAL A 1 488 ? 4.920 14.213 -12.741 1.00 86.50 488 VAL A C 1
ATOM 3775 O O . VAL A 1 488 ? 5.520 13.300 -13.313 1.00 86.50 488 VAL A O 1
ATOM 3778 N N . ASP A 1 489 ? 3.594 14.352 -12.769 1.00 88.88 489 ASP A N 1
ATOM 3779 C CA . ASP A 1 489 ? 2.669 13.408 -13.419 1.00 88.88 489 ASP A CA 1
ATOM 3780 C C . ASP A 1 489 ? 2.785 11.969 -12.866 1.00 88.88 489 ASP A C 1
ATOM 3782 O O . ASP A 1 489 ? 2.667 10.977 -13.596 1.00 88.88 489 ASP A O 1
ATOM 3786 N N . LYS A 1 490 ? 3.097 11.834 -11.570 1.00 92.12 490 LYS A N 1
ATOM 3787 C CA . LYS A 1 490 ? 3.220 10.546 -10.871 1.00 92.12 490 LYS A CA 1
ATOM 3788 C C . LYS A 1 490 ? 2.392 10.516 -9.587 1.00 92.12 490 LYS A C 1
ATOM 3790 O O . LYS A 1 490 ? 1.702 11.467 -9.231 1.00 92.12 490 LYS A O 1
ATOM 3795 N N . MET A 1 491 ? 2.481 9.392 -8.881 1.00 94.19 491 MET A N 1
ATOM 3796 C CA . MET A 1 491 ? 1.794 9.161 -7.615 1.00 94.19 491 MET A CA 1
ATOM 3797 C C . MET A 1 491 ? 2.455 9.915 -6.450 1.00 94.19 491 MET A C 1
ATOM 3799 O O . MET A 1 491 ? 1.764 10.416 -5.560 1.00 94.19 491 MET A O 1
ATOM 3803 N N . TRP A 1 492 ? 3.790 10.008 -6.440 1.00 95.25 492 TRP A N 1
ATOM 3804 C CA . TRP A 1 492 ? 4.562 10.477 -5.285 1.00 95.25 492 TRP A CA 1
ATOM 3805 C C . TRP A 1 492 ? 5.350 11.757 -5.577 1.00 95.25 492 TRP A C 1
ATOM 3807 O O . TRP A 1 492 ? 6.097 11.829 -6.550 1.00 95.25 492 TRP A O 1
ATOM 3817 N N . ALA A 1 493 ? 5.269 12.745 -4.684 1.00 94.38 493 ALA A N 1
ATOM 3818 C CA . ALA A 1 493 ? 6.043 13.985 -4.806 1.00 94.38 493 ALA A CA 1
ATOM 3819 C C . ALA A 1 493 ? 7.489 13.833 -4.323 1.00 94.38 493 ALA A C 1
ATOM 3821 O O . ALA A 1 493 ? 8.399 14.513 -4.792 1.00 94.38 493 ALA A O 1
ATOM 3822 N N . SER A 1 494 ? 7.703 12.982 -3.320 1.00 94.00 494 SER A N 1
ATOM 3823 C CA . SER A 1 494 ? 8.993 12.861 -2.647 1.00 94.00 494 SER A CA 1
ATOM 3824 C C . SER A 1 494 ? 9.167 11.504 -1.982 1.00 94.00 494 SER A C 1
ATOM 3826 O O . SER A 1 494 ? 8.211 10.759 -1.763 1.00 94.00 494 SER A O 1
ATOM 3828 N N . GLU A 1 495 ? 10.406 11.224 -1.600 1.00 94.50 495 GLU A N 1
ATOM 3829 C CA . GLU A 1 495 ? 10.851 9.981 -0.982 1.00 94.50 495 GLU A CA 1
ATOM 3830 C C . GLU A 1 495 ? 11.676 10.255 0.286 1.00 94.50 495 GLU A C 1
ATOM 3832 O O . GLU A 1 495 ? 12.157 11.370 0.506 1.00 94.50 495 GLU A O 1
ATOM 3837 N N . TYR A 1 496 ? 11.836 9.242 1.134 1.00 94.56 496 TYR A N 1
ATOM 3838 C CA . TYR A 1 496 ? 12.662 9.300 2.337 1.00 94.56 496 TYR A CA 1
ATOM 3839 C C . TYR A 1 496 ? 13.353 7.958 2.612 1.00 94.56 496 TYR A C 1
ATOM 3841 O O . TYR A 1 496 ? 12.886 6.905 2.172 1.00 94.56 496 TYR A O 1
ATOM 3849 N N . ASP A 1 497 ? 14.461 8.008 3.350 1.00 93.38 497 ASP A N 1
ATOM 3850 C CA . ASP A 1 497 ? 15.145 6.828 3.874 1.00 93.38 497 ASP A CA 1
ATOM 3851 C C . ASP A 1 497 ? 14.436 6.353 5.151 1.00 93.38 497 ASP A C 1
ATOM 3853 O O . ASP A 1 497 ? 14.260 7.118 6.106 1.00 93.38 497 ASP A O 1
ATOM 3857 N N . TYR A 1 498 ? 13.983 5.099 5.159 1.00 93.88 498 TYR A N 1
ATOM 3858 C CA . TYR A 1 498 ? 13.424 4.492 6.362 1.00 93.88 498 TYR A CA 1
ATOM 3859 C C . TYR A 1 498 ? 14.544 4.173 7.349 1.00 93.88 498 TYR A C 1
ATOM 3861 O O . TYR A 1 498 ? 15.520 3.517 6.997 1.00 93.88 498 TYR A O 1
ATOM 3869 N N . GLU A 1 499 ? 14.362 4.598 8.597 1.00 90.75 499 GLU A N 1
ATOM 3870 C CA . GLU A 1 499 ? 15.280 4.294 9.687 1.00 90.75 499 GLU A CA 1
ATOM 3871 C C . GLU A 1 499 ? 14.569 3.403 10.711 1.00 90.75 499 GLU A C 1
ATOM 3873 O O . GLU A 1 499 ? 13.568 3.827 11.309 1.00 90.75 499 GLU A O 1
ATOM 3878 N N . PRO A 1 500 ? 15.052 2.169 10.936 1.00 91.62 500 PRO A N 1
ATOM 3879 C CA . PRO A 1 500 ? 14.425 1.256 11.869 1.00 91.62 500 PRO A CA 1
ATOM 3880 C C . PRO A 1 500 ? 14.563 1.774 13.298 1.00 91.62 500 PRO A C 1
ATOM 3882 O O . PRO A 1 500 ? 15.606 2.289 13.712 1.00 91.62 500 PRO A O 1
ATOM 3885 N N . PHE A 1 501 ? 13.518 1.591 14.102 1.00 89.50 501 PHE A N 1
ATOM 3886 C CA . PHE A 1 501 ? 13.605 1.914 15.520 1.00 89.50 501 PHE A CA 1
ATOM 3887 C C . PHE A 1 501 ? 14.533 0.928 16.224 1.00 89.50 501 PHE A C 1
ATOM 3889 O O . PHE A 1 501 ? 14.299 -0.279 16.195 1.00 89.50 501 PHE A O 1
ATOM 3896 N N . THR A 1 502 ? 15.564 1.439 16.893 1.00 85.56 502 THR A N 1
ATOM 3897 C CA . THR A 1 502 ? 16.472 0.606 17.679 1.00 85.56 502 THR A CA 1
ATOM 3898 C C . THR A 1 502 ? 16.625 1.121 19.104 1.00 85.56 502 THR A C 1
ATOM 3900 O O . THR A 1 502 ? 16.645 2.324 19.362 1.00 85.56 502 THR A O 1
ATOM 3903 N N . SER A 1 503 ? 16.715 0.194 20.056 1.00 85.44 503 SER A N 1
ATOM 3904 C CA . SER A 1 503 ? 16.982 0.481 21.466 1.00 85.44 503 SER A CA 1
ATOM 3905 C C . SER A 1 503 ? 17.737 -0.680 22.123 1.00 85.44 503 SER A C 1
ATOM 3907 O O . SER A 1 503 ? 18.082 -1.672 21.479 1.00 85.44 503 SER A O 1
ATOM 3909 N N . THR A 1 504 ? 17.989 -0.593 23.431 1.00 81.62 504 THR A N 1
ATOM 3910 C CA . THR A 1 504 ? 18.523 -1.726 24.203 1.00 81.62 504 THR A CA 1
ATOM 3911 C C . THR A 1 504 ? 17.596 -2.945 24.191 1.00 81.62 504 THR A C 1
ATOM 3913 O O . THR A 1 504 ? 18.097 -4.063 24.301 1.00 81.62 504 THR A O 1
ATOM 3916 N N . LEU A 1 505 ? 16.285 -2.737 24.032 1.00 79.38 505 LEU A N 1
ATOM 3917 C CA . LEU A 1 505 ? 15.260 -3.783 23.958 1.00 79.38 505 LEU A CA 1
ATOM 3918 C C . LEU A 1 505 ? 14.951 -4.190 22.512 1.00 79.38 505 LEU A C 1
ATOM 3920 O O . LEU A 1 505 ? 14.772 -5.370 22.226 1.00 79.38 505 LEU A O 1
ATOM 3924 N N . PHE A 1 506 ? 14.930 -3.226 21.590 1.00 86.31 506 PHE A N 1
ATOM 3925 C CA . PHE A 1 506 ? 14.597 -3.446 20.182 1.00 86.31 506 PHE A CA 1
ATOM 3926 C C . PHE A 1 506 ? 15.873 -3.434 19.339 1.00 86.31 506 PHE A C 1
ATOM 3928 O O . PHE A 1 506 ? 16.260 -2.408 18.789 1.00 86.31 506 PHE A O 1
ATOM 3935 N N . LYS A 1 507 ? 16.569 -4.568 19.267 1.00 84.12 507 LYS A N 1
ATOM 3936 C CA . LYS A 1 507 ? 17.786 -4.718 18.451 1.00 84.12 507 LYS A CA 1
ATOM 3937 C C . LYS A 1 507 ? 17.471 -5.393 17.120 1.00 84.12 507 LYS A C 1
ATOM 3939 O O . LYS A 1 507 ? 16.475 -6.103 17.014 1.00 84.12 507 LYS A O 1
ATOM 3944 N N . ASN A 1 508 ? 18.352 -5.203 16.135 1.00 86.94 508 ASN A N 1
ATOM 3945 C CA . ASN A 1 508 ? 18.327 -5.907 14.847 1.00 86.94 508 ASN A CA 1
ATOM 3946 C C . ASN A 1 508 ? 16.968 -5.826 14.131 1.00 86.94 508 ASN A C 1
ATOM 3948 O O . ASN A 1 508 ? 16.486 -6.819 13.586 1.00 86.94 508 ASN A O 1
ATOM 3952 N N . ARG A 1 509 ? 16.316 -4.657 14.184 1.00 91.06 509 ARG A N 1
ATOM 3953 C CA . ARG A 1 509 ? 15.035 -4.463 13.505 1.00 91.06 509 ARG A CA 1
ATOM 3954 C C . ARG A 1 509 ? 15.233 -4.435 11.985 1.00 91.06 509 ARG A C 1
ATOM 3956 O O . ARG A 1 509 ? 16.273 -3.946 11.536 1.00 91.06 509 ARG A O 1
ATOM 3963 N N . PRO A 1 510 ? 14.282 -4.979 11.204 1.00 90.75 510 PRO A N 1
ATOM 3964 C CA . PRO A 1 510 ? 14.395 -5.006 9.751 1.00 90.75 510 PRO A CA 1
ATOM 3965 C C . PRO A 1 510 ? 14.536 -3.598 9.167 1.00 90.75 510 PRO A C 1
ATOM 3967 O O . PRO A 1 510 ? 13.943 -2.655 9.684 1.00 90.75 510 PRO A O 1
ATOM 3970 N N . ASN A 1 511 ? 15.303 -3.466 8.087 1.00 90.06 511 ASN A N 1
ATOM 3971 C CA . ASN A 1 511 ? 15.499 -2.202 7.383 1.00 90.06 511 ASN A CA 1
ATOM 3972 C C . ASN A 1 511 ? 15.150 -2.346 5.895 1.00 90.06 511 ASN A C 1
ATOM 3974 O O . ASN A 1 511 ? 15.106 -3.458 5.364 1.00 90.06 511 ASN A O 1
ATOM 3978 N N . LEU A 1 512 ? 14.933 -1.219 5.222 1.00 88.62 512 LEU A N 1
ATOM 3979 C CA . LEU A 1 512 ? 14.799 -1.128 3.775 1.00 88.62 512 LEU A CA 1
ATOM 3980 C C . LEU A 1 512 ? 16.135 -0.712 3.157 1.00 88.62 512 LEU A C 1
ATOM 3982 O O . LEU A 1 512 ? 16.880 0.085 3.718 1.00 88.62 512 LEU A O 1
ATOM 3986 N N . SER A 1 513 ? 16.445 -1.265 1.987 1.00 79.56 513 SER A N 1
ATOM 3987 C CA . SER A 1 513 ? 17.668 -0.949 1.238 1.00 79.56 513 SER A CA 1
ATOM 3988 C C . SER A 1 513 ? 17.499 0.208 0.251 1.00 79.56 513 SER A C 1
ATOM 3990 O O . SER A 1 513 ? 18.476 0.632 -0.364 1.00 79.56 513 SER A O 1
ATOM 3992 N N . THR A 1 514 ? 16.272 0.695 0.069 1.00 84.75 514 THR A N 1
ATOM 3993 C CA . THR A 1 514 ? 15.929 1.769 -0.863 1.00 84.75 514 THR A CA 1
ATOM 3994 C C . THR A 1 514 ? 15.045 2.792 -0.177 1.00 84.75 514 THR A C 1
ATOM 3996 O O . THR A 1 514 ? 14.292 2.465 0.745 1.00 84.75 514 THR A O 1
ATOM 3999 N N . LYS A 1 515 ? 15.081 4.016 -0.693 1.00 91.69 515 LYS A N 1
ATOM 4000 C CA . LYS A 1 515 ? 14.112 5.042 -0.335 1.00 91.69 515 LYS A CA 1
ATOM 4001 C C . LYS A 1 515 ? 12.695 4.613 -0.692 1.00 91.69 515 LYS A C 1
ATOM 4003 O O . LYS A 1 515 ? 12.482 3.775 -1.574 1.00 91.69 515 LYS A O 1
ATOM 4008 N N . ILE A 1 516 ? 11.737 5.190 0.022 1.00 94.31 516 ILE A N 1
ATOM 4009 C CA . ILE A 1 516 ? 10.309 4.949 -0.176 1.00 94.31 516 ILE A CA 1
ATOM 4010 C C . ILE A 1 516 ? 9.518 6.261 -0.177 1.00 94.31 516 ILE A C 1
ATOM 4012 O O . ILE A 1 516 ? 9.969 7.246 0.411 1.00 94.31 516 ILE A O 1
ATOM 4016 N N . PRO A 1 517 ? 8.334 6.299 -0.814 1.00 95.19 517 PRO A N 1
ATOM 4017 C CA . PRO A 1 517 ? 7.527 7.508 -0.916 1.00 95.19 517 PRO A CA 1
ATOM 4018 C C . PRO A 1 517 ? 7.155 8.113 0.432 1.00 95.19 517 PRO A C 1
ATOM 4020 O O . PRO A 1 517 ? 6.801 7.394 1.367 1.00 95.19 517 PRO A O 1
ATOM 4023 N N . SER A 1 518 ? 7.184 9.443 0.511 1.00 93.75 518 SER A N 1
ATOM 4024 C CA . SER A 1 518 ? 6.926 10.194 1.742 1.00 93.75 518 SER A CA 1
ATOM 4025 C C . SER A 1 518 ? 5.637 11.025 1.710 1.00 93.75 518 SER A C 1
ATOM 4027 O O . SER A 1 518 ? 5.044 11.277 2.764 1.00 93.75 518 SER A O 1
ATOM 4029 N N . VAL A 1 519 ? 5.212 11.452 0.516 1.00 93.56 519 VAL A N 1
ATOM 4030 C CA . VAL A 1 519 ? 4.067 12.341 0.261 1.00 93.56 519 VAL A CA 1
ATOM 4031 C C . VAL A 1 519 ? 3.495 12.019 -1.124 1.00 93.56 519 VAL A C 1
ATOM 4033 O O . VAL A 1 519 ? 4.264 11.748 -2.053 1.00 93.56 519 VAL A O 1
ATOM 4036 N N . PHE A 1 520 ? 2.169 12.035 -1.259 1.00 94.94 520 PHE A N 1
ATOM 4037 C CA . PHE A 1 520 ? 1.504 12.044 -2.565 1.00 94.94 520 PHE A CA 1
ATOM 4038 C C . PHE A 1 520 ? 1.790 13.350 -3.303 1.00 94.94 520 PHE A C 1
ATOM 4040 O O . PHE A 1 520 ? 2.022 14.371 -2.663 1.00 94.94 520 PHE A O 1
ATOM 4047 N N . VAL A 1 521 ? 1.750 13.350 -4.635 1.00 94.38 521 VAL A N 1
ATOM 4048 C CA . VAL A 1 521 ? 1.661 14.637 -5.339 1.00 94.38 521 VAL A CA 1
ATOM 4049 C C . VAL A 1 521 ? 0.353 15.322 -4.946 1.00 94.38 521 VAL A C 1
ATOM 4051 O O . VAL A 1 521 ? -0.697 14.678 -4.914 1.00 94.38 521 VAL A O 1
ATOM 4054 N N . ASP A 1 522 ? 0.423 16.597 -4.565 1.00 91.00 522 ASP A N 1
ATOM 4055 C CA . ASP A 1 522 ? -0.751 17.340 -4.127 1.00 91.00 522 ASP A CA 1
ATOM 4056 C C . ASP A 1 522 ? -1.351 18.176 -5.275 1.00 91.00 522 ASP A C 1
ATOM 4058 O O . ASP A 1 522 ? -0.667 19.033 -5.837 1.00 91.00 522 ASP A O 1
ATOM 4062 N N . PRO A 1 523 ? -2.643 17.999 -5.597 1.00 85.62 523 PRO A N 1
ATOM 4063 C CA . PRO A 1 523 ? -3.312 18.688 -6.703 1.00 85.62 523 PRO A CA 1
ATOM 4064 C C . PRO A 1 523 ? -3.594 20.176 -6.435 1.00 85.62 523 PRO A C 1
ATOM 4066 O O . PRO A 1 523 ? -4.031 20.900 -7.328 1.00 85.62 523 PRO A O 1
ATOM 4069 N N . ILE A 1 524 ? -3.409 20.658 -5.201 1.00 84.62 524 ILE A N 1
ATOM 4070 C CA . ILE A 1 524 ? -3.699 22.042 -4.799 1.00 84.62 524 ILE A CA 1
ATOM 4071 C C . ILE A 1 524 ? -2.510 22.746 -4.119 1.00 84.62 524 ILE A C 1
ATOM 4073 O O . ILE A 1 524 ? -2.669 23.861 -3.615 1.00 84.62 524 ILE A O 1
ATOM 4077 N N . GLY A 1 525 ? -1.320 22.138 -4.151 1.00 80.25 525 GLY A N 1
ATOM 4078 C CA . GLY A 1 525 ? -0.057 22.686 -3.653 1.00 80.25 525 GLY A CA 1
ATOM 4079 C C . GLY A 1 525 ? 0.166 22.599 -2.137 1.00 80.25 525 GLY A C 1
ATOM 4080 O O . GLY A 1 525 ? 1.010 23.336 -1.623 1.00 80.25 525 GLY A O 1
ATOM 4081 N N . ASN A 1 526 ? -0.576 21.757 -1.409 1.00 83.00 526 ASN A N 1
ATOM 4082 C CA . ASN A 1 526 ? -0.357 21.498 0.018 1.00 83.00 526 ASN A CA 1
ATOM 4083 C C . ASN A 1 526 ? 0.061 20.039 0.273 1.00 83.00 526 ASN A C 1
ATOM 4085 O O . ASN A 1 526 ? -0.785 19.165 0.412 1.00 83.00 526 ASN A O 1
ATOM 4089 N N . ASP A 1 527 ? 1.368 19.796 0.386 1.00 79.94 527 ASP A N 1
ATOM 4090 C CA . ASP A 1 527 ? 2.016 18.472 0.456 1.00 79.94 527 ASP A CA 1
ATOM 4091 C C . ASP A 1 527 ? 1.804 17.720 1.793 1.00 79.94 527 ASP A C 1
ATOM 4093 O O . ASP A 1 527 ? 2.745 17.285 2.471 1.00 79.94 527 ASP A O 1
ATOM 4097 N N . ASP A 1 528 ? 0.547 17.571 2.200 1.00 86.75 528 ASP A N 1
ATOM 4098 C CA . ASP A 1 528 ? 0.153 17.019 3.491 1.00 86.75 528 ASP A CA 1
ATOM 4099 C C . ASP A 1 528 ? -0.418 15.597 3.411 1.00 86.75 528 ASP A C 1
ATOM 4101 O O . ASP A 1 528 ? -0.413 14.909 4.442 1.00 86.75 528 ASP A O 1
ATOM 4105 N N . GLY A 1 529 ? -0.855 15.151 2.227 1.00 90.31 529 GLY A N 1
ATOM 4106 C CA . GLY A 1 529 ? -1.316 13.787 1.963 1.00 90.31 529 GLY A CA 1
ATOM 4107 C C . GLY A 1 529 ? -0.156 12.790 1.982 1.00 90.31 529 GLY A C 1
ATOM 4108 O O . GLY A 1 529 ? 0.818 12.928 1.240 1.00 90.31 529 GLY A O 1
ATOM 4109 N N . ARG A 1 530 ? -0.233 11.754 2.827 1.00 91.12 530 ARG A N 1
ATOM 4110 C CA . ARG A 1 530 ? 0.861 10.784 3.014 1.00 91.12 530 ARG A CA 1
ATOM 4111 C C . ARG A 1 530 ? 0.397 9.336 2.860 1.00 91.12 530 ARG A C 1
ATOM 4113 O O . ARG A 1 530 ? -0.637 8.972 3.427 1.00 91.12 530 ARG A O 1
ATOM 4120 N N . PRO A 1 531 ? 1.185 8.470 2.194 1.00 95.06 531 PRO A N 1
ATOM 4121 C CA . PRO A 1 531 ? 0.926 7.035 2.199 1.00 95.06 531 PRO A CA 1
ATOM 4122 C C . PRO A 1 531 ? 1.117 6.445 3.601 1.00 95.06 531 PRO A C 1
ATOM 4124 O O . PRO A 1 531 ? 1.882 7.002 4.390 1.00 95.06 531 PRO A O 1
ATOM 4127 N N . PRO A 1 532 ? 0.507 5.287 3.914 1.00 94.31 532 PRO A N 1
ATOM 4128 C CA . PRO A 1 532 ? 0.506 4.703 5.259 1.00 94.31 532 PRO A CA 1
ATOM 4129 C C . PRO A 1 532 ? 1.916 4.436 5.819 1.00 94.31 532 PRO A C 1
ATOM 4131 O O . PRO A 1 532 ? 2.162 4.656 7.002 1.00 94.31 532 PRO A O 1
ATOM 4134 N N . TRP A 1 533 ? 2.883 4.058 4.978 1.00 94.88 533 TRP A N 1
ATOM 4135 C CA . TRP A 1 533 ? 4.276 3.872 5.403 1.00 94.88 533 TRP A CA 1
ATOM 4136 C C . TRP A 1 533 ? 5.023 5.168 5.716 1.00 94.88 533 TRP A C 1
ATOM 4138 O O . TRP A 1 533 ? 6.092 5.090 6.295 1.00 94.88 533 TRP A O 1
ATOM 4148 N N . ALA A 1 534 ? 4.495 6.348 5.393 1.00 94.12 534 ALA A N 1
ATOM 4149 C CA . ALA A 1 534 ? 5.138 7.627 5.694 1.00 94.12 534 ALA A CA 1
ATOM 4150 C C . ALA A 1 534 ? 4.595 8.310 6.963 1.00 94.12 534 ALA A C 1
ATOM 4152 O O . ALA A 1 534 ? 5.009 9.431 7.272 1.00 94.12 534 ALA A O 1
ATOM 4153 N N . TRP A 1 535 ? 3.699 7.648 7.699 1.00 90.69 535 TRP A N 1
ATOM 4154 C CA . TRP A 1 535 ? 3.134 8.160 8.947 1.00 90.69 535 TRP A CA 1
ATOM 4155 C C . TRP A 1 535 ? 4.110 8.057 10.116 1.00 90.69 535 TRP A C 1
ATOM 4157 O O . TRP A 1 535 ? 4.924 7.135 10.217 1.00 90.69 535 TRP A O 1
ATOM 4167 N N . LYS A 1 536 ? 4.001 9.009 11.034 1.00 84.00 536 LYS A N 1
ATOM 4168 C CA . LYS A 1 536 ? 4.650 9.052 12.338 1.00 84.00 536 LYS A CA 1
ATOM 4169 C C . LYS A 1 536 ? 3.566 9.172 13.417 1.00 84.00 536 LYS A C 1
ATOM 4171 O O . LYS A 1 536 ? 2.491 9.702 13.185 1.00 84.00 536 LYS A O 1
ATOM 4176 N N . TYR A 1 537 ? 3.867 8.729 14.634 1.00 77.12 537 TYR A N 1
ATOM 4177 C CA . TYR A 1 537 ? 3.116 9.169 15.810 1.00 77.12 537 TYR A CA 1
ATOM 4178 C C . TYR A 1 537 ? 3.645 10.539 16.275 1.00 77.12 537 TYR A C 1
ATOM 4180 O O . TYR A 1 537 ? 4.749 10.628 16.823 1.00 77.12 537 TYR A O 1
ATOM 4188 N N . ASN A 1 538 ? 2.902 11.618 16.008 1.00 77.06 538 ASN A N 1
ATOM 4189 C CA . ASN A 1 538 ? 3.330 12.996 16.280 1.00 77.06 538 ASN A CA 1
ATOM 4190 C C . ASN A 1 538 ? 2.177 13.910 16.757 1.00 77.06 538 ASN A C 1
ATOM 4192 O O . ASN A 1 538 ? 1.774 14.810 16.021 1.00 77.06 538 ASN A O 1
ATOM 4196 N N . PRO A 1 539 ? 1.650 13.726 17.981 1.00 67.94 539 PRO A N 1
ATOM 4197 C CA . PRO A 1 539 ? 0.542 14.535 18.491 1.00 67.94 539 PRO A CA 1
ATOM 4198 C C . PRO A 1 539 ? 0.945 15.995 18.800 1.00 67.94 539 PRO A C 1
ATOM 4200 O O . PRO A 1 539 ? 1.968 16.249 19.443 1.00 67.94 539 PRO A O 1
ATOM 4203 N N . GLN A 1 540 ? 0.108 16.969 18.408 1.00 56.28 540 GLN A N 1
ATOM 4204 C CA . GLN A 1 540 ? 0.385 18.423 18.478 1.00 56.28 540 GLN A CA 1
ATOM 4205 C C . GLN A 1 540 ? 0.686 18.973 19.884 1.00 56.28 540 GLN A C 1
ATOM 4207 O O . GLN A 1 540 ? 1.351 20.000 20.015 1.00 56.28 540 GLN A O 1
ATOM 4212 N N . ASN A 1 541 ? 0.262 18.291 20.948 1.00 55.56 541 ASN A N 1
ATOM 4213 C CA . ASN A 1 541 ? 0.463 18.764 22.322 1.00 55.56 541 ASN A CA 1
ATOM 4214 C C . ASN A 1 541 ? 1.909 18.603 22.832 1.00 55.56 541 ASN A C 1
ATOM 4216 O O . ASN A 1 541 ? 2.170 18.841 24.008 1.00 55.56 541 ASN A O 1
ATOM 4220 N N . GLY A 1 542 ? 2.855 18.163 21.990 1.00 48.62 542 GLY A N 1
ATOM 4221 C CA . GLY A 1 542 ? 4.244 17.910 22.400 1.00 48.62 542 GLY A CA 1
ATOM 4222 C C . GLY A 1 542 ? 4.386 16.721 23.356 1.00 48.62 542 GLY A C 1
ATOM 4223 O O . GLY A 1 542 ? 5.489 16.392 23.783 1.00 48.62 542 GLY A O 1
ATOM 4224 N N . ILE A 1 543 ? 3.277 16.037 23.643 1.00 51.72 543 ILE A N 1
ATOM 4225 C CA . ILE A 1 543 ? 3.191 14.801 24.415 1.00 51.72 543 ILE A CA 1
ATOM 4226 C C . ILE A 1 543 ? 3.489 13.622 23.474 1.00 51.72 543 ILE A C 1
ATOM 4228 O O . ILE A 1 543 ? 2.733 12.663 23.352 1.00 51.72 543 ILE A O 1
ATOM 4232 N N . SER A 1 544 ? 4.595 13.705 22.736 1.00 51.91 544 SER A N 1
ATOM 4233 C CA . SER A 1 544 ? 5.200 12.510 22.160 1.00 51.91 544 SER A CA 1
ATOM 4234 C C . SER A 1 544 ? 6.082 11.926 23.257 1.00 51.91 544 SER A C 1
ATOM 4236 O O . SER A 1 544 ? 7.266 12.238 23.355 1.00 51.91 544 SER A O 1
ATOM 4238 N N . PHE A 1 545 ? 5.497 11.104 24.133 1.00 53.06 545 PHE A N 1
ATOM 4239 C CA . PHE A 1 545 ? 6.295 10.293 25.062 1.00 53.06 545 PHE A CA 1
ATOM 4240 C C . PHE A 1 545 ? 7.194 9.295 24.303 1.00 53.06 545 PHE A C 1
ATOM 4242 O O . PHE A 1 545 ? 8.177 8.797 24.850 1.00 53.06 545 PHE A O 1
ATOM 4249 N N . TYR A 1 546 ? 6.888 9.052 23.021 1.00 64.94 546 TYR A N 1
ATOM 4250 C CA . TYR A 1 546 ? 7.457 8.001 22.189 1.00 64.94 546 TYR A CA 1
ATOM 4251 C C . TYR A 1 546 ? 7.888 8.579 20.837 1.00 64.94 546 TYR A C 1
ATOM 4253 O O . TYR A 1 546 ? 7.099 8.651 19.896 1.00 64.94 546 TYR A O 1
ATOM 4261 N N . ASN A 1 547 ? 9.148 9.007 20.720 1.00 67.81 547 ASN A N 1
ATOM 4262 C CA . ASN A 1 547 ? 9.697 9.459 19.440 1.00 67.81 547 ASN A CA 1
ATOM 4263 C C . ASN A 1 547 ? 10.022 8.245 18.552 1.00 67.81 547 ASN A C 1
ATOM 4265 O O . ASN A 1 547 ? 11.184 7.868 18.400 1.00 67.81 547 ASN A O 1
ATOM 4269 N N . LEU A 1 548 ? 8.986 7.611 18.002 1.00 81.00 548 LEU A N 1
ATOM 4270 C CA . LEU A 1 548 ? 9.142 6.576 16.987 1.00 81.00 548 LEU A CA 1
ATOM 4271 C C . LEU A 1 548 ? 9.501 7.221 15.635 1.00 81.00 548 LEU A C 1
ATOM 4273 O O . LEU A 1 548 ? 8.897 8.233 15.258 1.00 81.00 548 LEU A O 1
ATOM 4277 N N . PRO A 1 549 ? 10.484 6.671 14.901 1.00 88.06 549 PRO A N 1
ATOM 4278 C CA . PRO A 1 549 ? 10.802 7.102 13.548 1.00 88.06 549 PRO A CA 1
ATOM 4279 C C . PRO A 1 549 ? 9.605 7.003 12.600 1.00 88.06 549 PRO A C 1
ATOM 4281 O O . PRO A 1 549 ? 8.700 6.183 12.774 1.00 88.06 549 PRO A O 1
ATOM 4284 N N . ARG A 1 550 ? 9.629 7.836 11.557 1.00 91.19 550 ARG A N 1
ATOM 4285 C CA . ARG A 1 550 ? 8.647 7.794 10.471 1.00 91.19 550 ARG A CA 1
ATOM 4286 C C . ARG A 1 550 ? 8.593 6.392 9.853 1.00 91.19 550 ARG A C 1
ATOM 4288 O O . ARG A 1 550 ? 9.623 5.800 9.546 1.00 91.19 550 ARG A O 1
ATOM 4295 N N . GLY A 1 551 ? 7.382 5.894 9.646 1.00 93.31 551 GLY A N 1
ATOM 4296 C CA . GLY A 1 551 ? 7.087 4.619 9.005 1.00 93.31 551 GLY A CA 1
ATOM 4297 C C . GLY A 1 551 ? 7.112 3.404 9.916 1.00 93.31 551 GLY A C 1
ATOM 4298 O O . GLY A 1 551 ? 6.561 2.377 9.537 1.00 93.31 551 GLY A O 1
ATOM 4299 N N . VAL A 1 552 ? 7.651 3.509 11.137 1.00 92.62 552 VAL A N 1
ATOM 4300 C CA . VAL A 1 552 ? 7.650 2.394 12.104 1.00 92.62 552 VAL A CA 1
ATOM 4301 C C . VAL A 1 552 ? 6.228 1.934 12.419 1.00 92.62 552 VAL A C 1
ATOM 4303 O O . VAL A 1 552 ? 5.996 0.735 12.491 1.00 92.62 552 VAL A O 1
ATOM 4306 N N . TRP A 1 553 ? 5.278 2.869 12.499 1.00 92.00 553 TRP A N 1
ATOM 4307 C CA . TRP A 1 553 ? 3.855 2.586 12.708 1.00 92.00 553 TRP A CA 1
ATOM 4308 C C . TRP A 1 553 ? 3.290 1.536 11.734 1.00 92.00 553 TRP A C 1
ATOM 4310 O O . TRP A 1 553 ? 2.583 0.624 12.152 1.00 92.00 553 TRP A O 1
ATOM 4320 N N . PHE A 1 554 ? 3.643 1.628 10.449 1.00 95.44 554 PHE A N 1
ATOM 4321 C CA . PHE A 1 554 ? 3.115 0.748 9.404 1.00 95.44 554 PHE A CA 1
ATOM 4322 C C . PHE A 1 554 ? 4.053 -0.402 9.036 1.00 95.44 554 PHE A C 1
ATOM 4324 O O . PHE A 1 554 ? 3.599 -1.518 8.801 1.00 95.44 554 PHE A O 1
ATOM 4331 N N . LEU A 1 555 ? 5.353 -0.119 8.917 1.00 96.06 555 LEU A N 1
ATOM 4332 C CA . LEU A 1 555 ? 6.345 -1.082 8.442 1.00 96.06 555 LEU A CA 1
ATOM 4333 C C . LEU A 1 555 ? 6.733 -2.063 9.548 1.00 96.06 555 LEU A C 1
ATOM 4335 O O . LEU A 1 555 ? 6.897 -3.246 9.270 1.00 96.06 555 LEU A O 1
ATOM 4339 N N . ASP A 1 556 ? 6.834 -1.602 10.799 1.00 95.94 556 ASP A N 1
ATOM 4340 C CA . ASP A 1 556 ? 7.144 -2.439 11.964 1.00 95.94 556 ASP A CA 1
ATOM 4341 C C . ASP A 1 556 ? 6.063 -2.298 13.061 1.00 95.94 556 ASP A C 1
ATOM 4343 O O . ASP A 1 556 ? 6.351 -1.855 14.182 1.00 95.94 556 ASP A O 1
ATOM 4347 N N . PRO A 1 557 ? 4.802 -2.674 12.758 1.00 95.69 557 PRO A N 1
ATOM 4348 C CA . PRO A 1 557 ? 3.662 -2.425 13.637 1.00 95.69 557 PRO A CA 1
ATOM 4349 C C . PRO A 1 557 ? 3.795 -3.131 14.992 1.00 95.69 557 PRO A C 1
ATOM 4351 O O . PRO A 1 557 ? 3.321 -2.615 16.001 1.00 95.69 557 PRO A O 1
ATOM 4354 N N . ALA A 1 558 ? 4.498 -4.267 15.066 1.00 94.69 558 ALA A N 1
ATOM 4355 C CA . ALA A 1 558 ? 4.727 -4.966 16.329 1.00 94.69 558 ALA A CA 1
ATOM 4356 C C . ALA A 1 558 ? 5.635 -4.180 17.290 1.00 94.69 558 ALA A C 1
ATOM 4358 O O . ALA A 1 558 ? 5.406 -4.181 18.503 1.00 94.69 558 ALA A O 1
ATOM 4359 N N . VAL A 1 559 ? 6.664 -3.505 16.763 1.00 92.25 559 VAL A N 1
ATOM 4360 C CA . VAL A 1 559 ? 7.515 -2.611 17.561 1.00 92.25 559 VAL A CA 1
ATOM 4361 C C . VAL A 1 559 ? 6.765 -1.350 17.931 1.00 92.25 559 VAL A C 1
ATOM 4363 O O . VAL A 1 559 ? 6.827 -0.957 19.093 1.00 92.25 559 VAL A O 1
ATOM 4366 N N . HIS A 1 560 ? 6.048 -0.744 16.979 1.00 91.50 560 HIS A N 1
ATOM 4367 C CA . HIS A 1 560 ? 5.212 0.425 17.252 1.00 91.50 560 HIS A CA 1
ATOM 4368 C C . HIS A 1 560 ? 4.261 0.155 18.420 1.00 91.50 560 HIS A C 1
ATOM 4370 O O . HIS A 1 560 ? 4.310 0.856 19.431 1.00 91.50 560 HIS A O 1
ATOM 4376 N N . PHE A 1 561 ? 3.473 -0.915 18.318 1.00 91.44 561 PHE A N 1
ATOM 4377 C CA . PHE A 1 561 ? 2.448 -1.247 19.299 1.00 91.44 561 PHE A CA 1
ATOM 4378 C C . PHE A 1 561 ? 3.062 -1.543 20.675 1.00 91.44 561 PHE A C 1
ATOM 4380 O O . PHE A 1 561 ? 2.629 -0.977 21.677 1.00 91.44 561 PHE A O 1
ATOM 4387 N N . LYS A 1 562 ? 4.137 -2.346 20.746 1.00 89.38 562 LYS A N 1
ATOM 4388 C CA . LYS A 1 562 ? 4.816 -2.624 22.025 1.00 89.38 562 LYS A CA 1
ATOM 4389 C C . LYS A 1 562 ? 5.467 -1.377 22.624 1.00 89.38 562 LYS A C 1
ATOM 4391 O O . LYS A 1 562 ? 5.342 -1.148 23.819 1.00 89.38 562 LYS A O 1
ATOM 4396 N N . GLN A 1 563 ? 6.161 -0.562 21.829 1.00 86.81 563 GLN A N 1
ATOM 4397 C CA . GLN A 1 563 ? 6.833 0.637 22.338 1.00 86.81 563 GLN A CA 1
ATOM 4398 C C . GLN A 1 563 ? 5.832 1.684 22.838 1.00 86.81 563 GLN A C 1
ATOM 4400 O O . GLN A 1 563 ? 6.122 2.374 23.817 1.00 86.81 563 GLN A O 1
ATOM 4405 N N . ARG A 1 564 ? 4.678 1.805 22.177 1.00 84.50 564 ARG A N 1
ATOM 4406 C CA . ARG A 1 564 ? 3.617 2.727 22.579 1.00 84.50 564 ARG A CA 1
ATOM 4407 C C . ARG A 1 564 ? 2.886 2.253 23.836 1.00 84.50 564 ARG A C 1
ATOM 4409 O O . ARG A 1 564 ? 2.603 3.065 24.709 1.00 84.50 564 ARG A O 1
ATOM 4416 N N . HIS A 1 565 ? 2.581 0.961 23.932 1.00 86.06 565 HIS A N 1
ATOM 4417 C CA . HIS A 1 565 ? 1.646 0.447 24.938 1.00 86.06 565 HIS A CA 1
ATOM 4418 C C . HIS A 1 565 ? 2.308 -0.292 26.111 1.00 86.06 565 HIS A C 1
ATOM 4420 O O . HIS A 1 565 ? 1.696 -0.445 27.164 1.00 86.06 565 HIS A O 1
ATOM 4426 N N . ASP A 1 566 ? 3.568 -0.701 25.971 1.00 84.25 566 ASP A N 1
ATOM 4427 C CA . ASP A 1 566 ? 4.316 -1.486 26.959 1.00 84.25 566 ASP A CA 1
ATOM 4428 C C . ASP A 1 566 ? 5.744 -0.950 27.149 1.00 84.25 566 ASP A C 1
ATOM 4430 O O . ASP A 1 566 ? 6.737 -1.677 27.092 1.00 84.25 566 ASP A O 1
ATOM 4434 N N . GLN A 1 567 ? 5.874 0.363 27.362 1.00 72.31 567 GLN A N 1
ATOM 4435 C CA . GLN A 1 567 ? 7.180 1.008 27.547 1.00 72.31 567 GLN A CA 1
ATOM 4436 C C . GLN A 1 567 ? 7.975 0.424 28.727 1.00 72.31 567 GLN A C 1
ATOM 4438 O O . GLN A 1 567 ? 9.196 0.295 28.646 1.00 72.31 567 GLN A O 1
ATOM 4443 N N . GLU A 1 568 ? 7.295 0.063 29.818 1.00 71.75 568 GLU A N 1
ATOM 4444 C CA . GLU A 1 568 ? 7.921 -0.567 30.990 1.00 71.75 568 GLU A CA 1
ATOM 4445 C C . GLU A 1 568 ? 8.401 -1.999 30.699 1.00 71.75 568 GLU A C 1
ATOM 4447 O O . GLU A 1 568 ? 9.055 -2.613 31.543 1.00 71.75 568 GLU A O 1
ATOM 4452 N N . ASN A 1 569 ? 8.124 -2.503 29.489 1.00 78.25 569 ASN A N 1
ATOM 4453 C CA . ASN A 1 569 ? 8.482 -3.823 28.998 1.00 78.25 569 ASN A CA 1
ATOM 4454 C C . ASN A 1 569 ? 8.031 -4.926 29.961 1.00 78.25 569 ASN A C 1
ATOM 4456 O O . ASN A 1 569 ? 8.809 -5.799 30.352 1.00 78.25 569 ASN A O 1
ATOM 4460 N N . GLN A 1 570 ? 6.771 -4.838 30.368 1.00 81.44 570 GLN A N 1
ATOM 4461 C CA . GLN A 1 570 ? 6.143 -5.744 31.317 1.00 81.44 570 GLN A CA 1
ATOM 4462 C C . GLN A 1 570 ? 5.421 -6.888 30.623 1.00 81.44 570 GLN A C 1
ATOM 4464 O O . GLN A 1 570 ? 5.234 -7.940 31.237 1.00 81.44 570 GLN A O 1
ATOM 4469 N N . TRP A 1 571 ? 5.030 -6.727 29.355 1.00 86.94 571 TRP A N 1
ATOM 4470 C CA . TRP A 1 571 ? 4.393 -7.819 28.635 1.00 86.94 571 TRP A CA 1
ATOM 4471 C C . TRP A 1 571 ? 5.390 -8.962 28.453 1.00 86.94 571 TRP A C 1
ATOM 4473 O O . TRP A 1 571 ? 6.511 -8.728 27.977 1.00 86.94 571 TRP A O 1
ATOM 4483 N N . PRO A 1 572 ? 4.991 -10.203 28.788 1.00 85.75 572 PRO A N 1
ATOM 4484 C CA . PRO A 1 572 ? 5.859 -11.351 28.622 1.00 85.75 572 PRO A CA 1
ATOM 4485 C C . PRO A 1 572 ? 6.259 -11.480 27.152 1.00 85.75 572 PRO A C 1
ATOM 4487 O O . PRO A 1 572 ? 5.433 -11.337 26.243 1.00 85.75 572 PRO A O 1
ATOM 4490 N N . GLY A 1 573 ? 7.546 -11.742 26.927 1.00 87.56 573 GLY A N 1
ATOM 4491 C CA . GLY A 1 573 ? 8.035 -12.124 25.609 1.00 87.56 573 GLY A CA 1
ATOM 4492 C C . GLY A 1 573 ? 7.383 -13.423 25.141 1.00 87.56 573 GLY A C 1
ATOM 4493 O O . GLY A 1 573 ? 6.808 -14.167 25.933 1.00 87.56 573 GLY A O 1
ATOM 4494 N N . TRP A 1 574 ? 7.466 -13.674 23.841 1.00 90.38 574 TRP A N 1
ATOM 4495 C CA . TRP A 1 574 ? 6.935 -14.887 23.235 1.00 90.38 574 TRP A CA 1
ATOM 4496 C C . TRP A 1 574 ? 7.538 -16.154 23.850 1.00 90.38 574 TRP A C 1
ATOM 4498 O O . TRP A 1 574 ? 8.758 -16.331 23.850 1.00 90.38 574 TRP A O 1
ATOM 4508 N N . ASP A 1 575 ? 6.667 -17.038 24.332 1.00 89.12 575 ASP A N 1
ATOM 4509 C CA . ASP A 1 575 ? 7.018 -18.377 24.789 1.00 89.12 575 ASP A CA 1
ATOM 4510 C C . ASP A 1 575 ? 6.719 -19.400 23.684 1.00 89.12 575 ASP A C 1
ATOM 4512 O O . ASP A 1 575 ? 5.572 -19.590 23.269 1.00 89.12 575 ASP A O 1
ATOM 4516 N N . GLU A 1 576 ? 7.761 -20.079 23.200 1.00 84.62 576 GLU A N 1
ATOM 4517 C CA . GLU A 1 576 ? 7.634 -21.053 22.114 1.00 84.62 576 GLU A CA 1
ATOM 4518 C C . GLU A 1 576 ? 6.938 -22.357 22.515 1.00 84.62 576 GLU A C 1
ATOM 4520 O O . GLU A 1 576 ? 6.457 -23.076 21.636 1.00 84.62 576 GLU A O 1
ATOM 4525 N N . VAL A 1 577 ? 6.899 -22.695 23.802 1.00 84.75 577 VAL A N 1
ATOM 4526 C CA . VAL A 1 577 ? 6.287 -23.929 24.305 1.00 84.75 577 VAL A CA 1
ATOM 4527 C C . VAL A 1 577 ? 4.796 -23.708 24.505 1.00 84.75 577 VAL A C 1
ATOM 4529 O O . VAL A 1 577 ? 3.982 -24.447 23.948 1.00 84.75 577 VAL A O 1
ATOM 4532 N N . ASP A 1 578 ? 4.448 -22.652 25.233 1.00 84.50 578 ASP A N 1
ATOM 4533 C CA . ASP A 1 578 ? 3.064 -22.357 25.598 1.00 84.50 578 ASP A CA 1
ATOM 4534 C C . ASP A 1 578 ? 2.320 -21.594 24.494 1.00 84.50 578 ASP A C 1
ATOM 4536 O O . ASP A 1 578 ? 1.090 -21.528 24.508 1.00 84.50 578 ASP A O 1
ATOM 4540 N N . LYS A 1 579 ? 3.050 -21.048 23.508 1.00 85.50 579 LYS A N 1
ATOM 4541 C CA . LYS A 1 579 ? 2.513 -20.210 22.423 1.00 85.50 579 LYS A CA 1
ATOM 4542 C C . LYS A 1 579 ? 1.745 -19.002 22.969 1.00 85.50 579 LYS A C 1
ATOM 4544 O O . LYS A 1 579 ? 0.659 -18.663 22.496 1.00 85.50 579 LYS A O 1
ATOM 4549 N N . THR A 1 580 ? 2.321 -18.361 23.985 1.00 87.00 580 THR A N 1
ATOM 4550 C CA . THR A 1 580 ? 1.760 -17.189 24.670 1.00 87.00 580 THR A CA 1
ATOM 4551 C C . THR A 1 580 ? 2.739 -16.015 24.667 1.00 87.00 580 THR A C 1
ATOM 4553 O O . THR A 1 580 ? 3.918 -16.168 24.355 1.00 87.00 580 THR A O 1
ATOM 4556 N N . GLY A 1 581 ? 2.247 -14.819 24.995 1.00 89.00 581 GLY A N 1
ATOM 4557 C CA . GLY A 1 581 ? 3.059 -13.604 25.076 1.00 89.00 581 GLY A CA 1
ATOM 4558 C C . GLY A 1 581 ? 3.170 -12.821 23.765 1.00 89.00 581 GLY A C 1
ATOM 4559 O O . GLY A 1 581 ? 2.490 -13.085 22.768 1.00 89.00 581 GLY A O 1
ATOM 4560 N N . TRP A 1 582 ? 4.021 -11.797 23.780 1.00 92.00 582 TRP A N 1
ATOM 4561 C CA . TRP A 1 582 ? 4.205 -10.866 22.671 1.00 92.00 582 TRP A CA 1
ATOM 4562 C C . TRP A 1 582 ? 5.451 -11.198 21.848 1.00 92.00 582 TRP A C 1
ATOM 4564 O O . TRP A 1 582 ? 6.558 -11.278 22.381 1.00 92.00 582 TRP A O 1
ATOM 4574 N N . SER A 1 583 ? 5.288 -11.327 20.530 1.00 92.75 583 SER A N 1
ATOM 4575 C CA . SER A 1 583 ? 6.391 -11.560 19.605 1.00 92.75 583 SER A CA 1
ATOM 4576 C C . SER A 1 583 ? 6.687 -10.319 18.774 1.00 92.75 583 SER A C 1
ATOM 4578 O O . SER A 1 583 ? 5.789 -9.702 18.203 1.00 92.75 583 SER A O 1
ATOM 4580 N N . LEU A 1 584 ? 7.975 -9.997 18.678 1.00 92.44 584 LEU A N 1
ATOM 4581 C CA . LEU A 1 584 ? 8.524 -8.997 17.761 1.00 92.44 584 LEU A CA 1
ATOM 4582 C C . LEU A 1 584 ? 9.124 -9.637 16.500 1.00 92.44 584 LEU A C 1
ATOM 4584 O O . LEU A 1 584 ? 9.661 -8.925 15.647 1.00 92.44 584 LEU A O 1
ATOM 4588 N N . GLU A 1 585 ? 9.090 -10.966 16.408 1.00 92.00 585 GLU A N 1
ATOM 4589 C CA . GLU A 1 585 ? 9.617 -11.731 15.285 1.00 92.00 585 GLU A CA 1
ATOM 4590 C C . GLU A 1 585 ? 8.505 -11.945 14.262 1.00 92.00 585 GLU A C 1
ATOM 4592 O O . GLU A 1 585 ? 7.454 -12.514 14.575 1.00 92.00 585 GLU A O 1
ATOM 4597 N N . TYR A 1 586 ? 8.737 -11.466 13.041 1.00 93.06 586 TYR A N 1
ATOM 4598 C CA . TYR A 1 586 ? 7.786 -11.616 11.950 1.00 93.06 586 TYR A CA 1
ATOM 4599 C C . TYR A 1 586 ? 7.850 -13.027 11.376 1.00 93.06 586 TYR A C 1
ATOM 4601 O O . TYR A 1 586 ? 8.915 -13.495 10.988 1.00 93.06 586 TYR A O 1
ATOM 4609 N N . CYS A 1 587 ? 6.689 -13.661 11.275 1.00 91.81 587 CYS A N 1
ATOM 4610 C CA . CYS A 1 587 ? 6.459 -14.773 10.366 1.00 91.81 587 CYS A CA 1
ATOM 4611 C C . CYS A 1 587 ? 6.337 -14.273 8.929 1.00 91.81 587 CYS A C 1
ATOM 4613 O O . CYS A 1 587 ? 6.838 -14.913 8.013 1.00 91.81 587 CYS A O 1
ATOM 4615 N N . PHE A 1 588 ? 5.710 -13.112 8.736 1.00 91.75 588 PHE A N 1
ATOM 4616 C CA . PHE A 1 588 ? 5.600 -12.476 7.435 1.00 91.75 588 PHE A CA 1
ATOM 4617 C C . PHE A 1 588 ? 5.582 -10.956 7.557 1.00 91.75 588 PHE A C 1
ATOM 4619 O O . PHE A 1 588 ? 4.812 -10.381 8.328 1.00 91.75 588 PHE A O 1
ATOM 4626 N N . ASN A 1 589 ? 6.403 -10.301 6.744 1.00 93.06 589 ASN A N 1
ATOM 4627 C CA . ASN A 1 589 ? 6.343 -8.870 6.493 1.00 93.06 589 ASN A CA 1
ATOM 4628 C C . ASN A 1 589 ? 6.934 -8.585 5.105 1.00 93.06 589 ASN A C 1
ATOM 4630 O O . ASN A 1 589 ? 8.152 -8.499 4.931 1.00 93.06 589 ASN A O 1
ATOM 4634 N N . ALA A 1 590 ? 6.058 -8.450 4.107 1.00 89.44 590 ALA A N 1
ATOM 4635 C CA . ALA A 1 590 ? 6.462 -8.286 2.711 1.00 89.44 590 ALA A CA 1
ATOM 4636 C C . ALA A 1 590 ? 7.275 -7.018 2.444 1.00 89.44 590 ALA A C 1
ATOM 4638 O O . ALA A 1 590 ? 8.100 -7.015 1.537 1.00 89.44 590 ALA A O 1
ATOM 4639 N N . TYR A 1 591 ? 7.070 -5.951 3.219 1.00 91.56 591 TYR A N 1
ATOM 4640 C CA . TYR A 1 591 ? 7.802 -4.700 3.018 1.00 91.56 591 TYR A CA 1
ATOM 4641 C C . TYR A 1 591 ? 9.296 -4.878 3.287 1.00 91.56 591 TYR A C 1
ATOM 4643 O O . TYR A 1 591 ? 10.119 -4.298 2.588 1.00 91.56 591 TYR A O 1
ATOM 4651 N N . PHE A 1 592 ? 9.641 -5.750 4.235 1.00 91.06 592 PHE A N 1
ATOM 4652 C CA . PHE A 1 592 ? 11.016 -6.138 4.539 1.00 91.06 592 PHE A CA 1
ATOM 4653 C C . PHE A 1 592 ? 11.468 -7.417 3.817 1.00 91.06 592 PHE A C 1
ATOM 4655 O O . PHE A 1 592 ? 12.526 -7.951 4.142 1.00 91.06 592 PHE A O 1
ATOM 4662 N N . ASN A 1 593 ? 10.682 -7.929 2.860 1.00 87.69 593 ASN A N 1
ATOM 4663 C CA . ASN A 1 593 ? 10.913 -9.217 2.195 1.00 87.69 593 ASN A CA 1
ATOM 4664 C C . ASN A 1 593 ? 11.100 -10.392 3.179 1.00 87.69 593 ASN A C 1
ATOM 4666 O O . ASN A 1 593 ? 11.916 -11.284 2.945 1.00 87.69 593 ASN A O 1
ATOM 4670 N N . LEU A 1 594 ? 10.349 -10.398 4.285 1.00 88.69 594 LEU A N 1
ATOM 4671 C CA . LEU A 1 594 ? 10.369 -11.476 5.274 1.00 88.69 594 LEU A CA 1
ATOM 4672 C C . LEU A 1 594 ? 9.182 -12.415 5.054 1.00 88.69 594 LEU A C 1
ATOM 4674 O O . LEU A 1 594 ? 8.032 -11.982 5.122 1.00 88.69 594 LEU A O 1
ATOM 4678 N N . ASP A 1 595 ? 9.463 -13.698 4.837 1.00 88.44 595 ASP A N 1
ATOM 4679 C CA . ASP A 1 595 ? 8.457 -14.760 4.786 1.00 88.44 595 ASP A CA 1
ATOM 4680 C C . ASP A 1 595 ? 9.047 -16.068 5.333 1.00 88.44 595 ASP A C 1
ATOM 4682 O O . ASP A 1 595 ? 9.825 -16.754 4.673 1.00 88.44 595 ASP A O 1
ATOM 4686 N N . PHE A 1 596 ? 8.698 -16.384 6.577 1.00 88.81 596 PHE A N 1
ATOM 4687 C CA . PHE A 1 596 ? 9.075 -17.608 7.285 1.00 88.81 596 PHE A CA 1
ATOM 4688 C C . PHE A 1 596 ? 7.891 -18.568 7.442 1.00 88.81 596 PHE A C 1
ATOM 4690 O O . PHE A 1 596 ? 7.990 -19.577 8.152 1.00 88.81 596 PHE A O 1
ATOM 4697 N N . ARG A 1 597 ? 6.760 -18.289 6.784 1.00 85.06 597 ARG A N 1
ATOM 4698 C CA . ARG A 1 597 ? 5.606 -19.191 6.777 1.00 85.06 597 ARG A CA 1
ATOM 4699 C C . ARG A 1 597 ? 5.998 -20.491 6.080 1.00 85.06 597 ARG A C 1
ATOM 4701 O O . ARG A 1 597 ? 6.616 -20.490 5.020 1.00 85.06 597 ARG A O 1
ATOM 4708 N N . GLY A 1 598 ? 5.705 -21.623 6.716 1.00 79.81 598 GLY A N 1
ATOM 4709 C CA . GLY A 1 598 ? 6.150 -22.942 6.246 1.00 79.81 598 GLY A CA 1
ATOM 4710 C C . GLY A 1 598 ? 7.646 -23.239 6.441 1.00 79.81 598 GLY A C 1
ATOM 4711 O O . GLY A 1 598 ? 8.066 -24.367 6.192 1.00 79.81 598 GLY A O 1
ATOM 4712 N N . VAL A 1 599 ? 8.439 -22.273 6.918 1.00 83.94 599 VAL A N 1
ATOM 4713 C CA . VAL A 1 599 ? 9.832 -22.480 7.347 1.00 83.94 599 VAL A CA 1
ATOM 4714 C C . VAL A 1 599 ? 9.871 -22.736 8.848 1.00 83.94 599 VAL A C 1
ATOM 4716 O O . VAL A 1 599 ? 10.475 -23.707 9.304 1.00 83.94 599 VAL A O 1
ATOM 4719 N N . TRP A 1 600 ? 9.199 -21.882 9.619 1.00 82.50 600 TRP A N 1
ATOM 4720 C CA . TRP A 1 600 ? 9.095 -22.020 11.066 1.00 82.50 600 TRP A CA 1
ATOM 4721 C C . TRP A 1 600 ? 7.784 -22.721 11.454 1.00 82.50 600 TRP A C 1
ATOM 4723 O O . TRP A 1 600 ? 6.714 -22.326 10.972 1.00 82.50 600 TRP A O 1
ATOM 4733 N N . PRO A 1 601 ? 7.823 -23.751 12.323 1.00 78.19 601 PRO A N 1
ATOM 4734 C CA . PRO A 1 601 ? 6.619 -24.447 12.782 1.00 78.19 601 PRO A CA 1
ATOM 4735 C C . PRO A 1 601 ? 5.563 -23.511 13.385 1.00 78.19 601 PRO A C 1
ATOM 4737 O O . PRO A 1 601 ? 4.373 -23.694 13.161 1.00 78.19 601 PRO A O 1
ATOM 4740 N N . GLU A 1 602 ? 5.990 -22.481 14.111 1.00 75.75 602 GLU A N 1
ATOM 4741 C CA . GLU A 1 602 ? 5.146 -21.457 14.736 1.00 75.75 602 GLU A CA 1
ATOM 4742 C C . GLU A 1 602 ? 4.545 -20.440 13.751 1.00 75.75 602 GLU A C 1
ATOM 4744 O O . GLU A 1 602 ? 3.576 -19.753 14.078 1.00 75.75 602 GLU A O 1
ATOM 4749 N N . CYS A 1 603 ? 5.097 -20.368 12.541 1.00 81.88 603 CYS A N 1
ATOM 4750 C CA . CYS A 1 603 ? 4.600 -19.551 11.433 1.00 81.88 603 CYS A CA 1
ATOM 4751 C C . CYS A 1 603 ? 3.804 -20.368 10.414 1.00 81.88 603 CYS A C 1
ATOM 4753 O O . CYS A 1 603 ? 3.383 -19.850 9.384 1.00 81.88 603 CYS A O 1
ATOM 4755 N N . SER A 1 604 ? 3.636 -21.664 10.664 1.00 71.31 604 SER A N 1
ATOM 4756 C CA . SER A 1 604 ? 2.782 -22.514 9.851 1.00 71.31 604 SER A CA 1
ATOM 4757 C C . SER A 1 604 ? 1.366 -22.416 10.397 1.00 71.31 604 SER A C 1
ATOM 4759 O O . SER A 1 604 ? 1.139 -22.647 11.585 1.00 71.31 604 SER A O 1
ATOM 4761 N N . GLU A 1 605 ? 0.413 -22.067 9.539 1.00 59.06 605 GLU A N 1
ATOM 4762 C CA . GLU A 1 605 ? -0.994 -22.065 9.919 1.00 59.06 605 GLU A CA 1
ATOM 4763 C C . GLU A 1 605 ? -1.371 -23.444 10.456 1.00 59.06 605 GLU A C 1
ATOM 4765 O O . GLU A 1 605 ? -1.102 -24.472 9.820 1.00 59.06 605 GLU A O 1
ATOM 4770 N N . LYS A 1 606 ? -1.998 -23.491 11.635 1.00 47.78 606 LYS A N 1
ATOM 4771 C CA . LYS A 1 606 ? -2.750 -24.686 12.004 1.00 47.78 606 LYS A CA 1
ATOM 4772 C C . LYS A 1 606 ? -3.897 -24.789 11.000 1.00 47.78 606 LYS A C 1
ATOM 4774 O O . LYS A 1 606 ? -4.846 -24.019 11.091 1.00 47.78 606 LYS A O 1
ATOM 4779 N N . LYS A 1 607 ? -3.735 -25.685 10.026 1.00 35.72 607 LYS A N 1
ATOM 4780 C CA . LYS A 1 607 ? -4.789 -26.093 9.092 1.00 35.72 607 LYS A CA 1
ATOM 4781 C C . LYS A 1 607 ? -6.052 -26.535 9.813 1.00 35.72 607 LYS A C 1
ATOM 4783 O O . LYS A 1 607 ? -5.910 -27.202 10.867 1.00 35.72 607 LYS A O 1
#

Secondary structure (DSSP, 8-state):
------S----S------S---------SS----SSTT-EEEEE-TTS-EEEEEE-TTS-EEEEEE-SSEEEEETTEEEEE-----HHHHTTSS-------------------------------------PPP-PPP-EEEEESPTT---B-SS--EEEEESS-B-GGG-STTTEEEE-TTSPBPPEEEEESSTTS-EEEEEESS---SS-EEEEEE-TT-BBTT--B--S-EEEEEEBPPPS-HHHHHHHHHHTPPEEEEE--SS-GGGGS---TTTTSS--TTTHHHIIIII-SEEEEEEEEEEEEESSEEEEEEEEEEEEE--SSGGG-EEEEEEEEEEEEETTTTEEEEEEEEE--STT-BEEEEEEETTS-----S-TTS-S-SEEE-HHHHSGGG--EEEE-TTT--EEETT-TT--SSSS----HHHHHH--EEEEEE-TT---EEE-BTTB--S-EEEEEEEEEEGGGTTTGGGG-BSTTSSEEEEE-------SSS-S----SS-EEEEEPPTTS-TT---GGG---B-TTS--S--PPTTHHHHSHHHHHHHHH-TT--SPBPBTTTTBSB--SEEEEGGGTEE-BTTBGGGS---

Sequence (607 aa):
MKMERFLAVAALFLAVWGCAGGEGESIPGESGECPQPGITTCGLTAGGDEAVLRCSTMHKWIVSAVCIESCNATALGAECVGGAVQDVIDAVEAIEAPDVVELVELADQVGDTPTPDEVELPDVQVEFKDLMPDLTPPWVKSTSPTDQEMGVAVPFVVKIEFTEPMHVPTVGDKTVQMFDSGGKNVTLEFSWEDEKKSILLLTPKGAVFPASPYTVRLEPMIKDLAGNMMGNNYQFTFYTAATQPVQLHTDLAASFAPLIFQATNDQFPQYDYLTRFDLDGDWVAEDNVDYVKTNAVKFEGYVHFSVAETKSHYFITYVFFYPYRFAESESGRFGNDVSGAVVVVRKSDTQPVAVETYFKPQGSDERSISFITDDSGFDTGGTFTDFKFDGSYPRDDLFPNGHYVAYLSARKHESCLWLDENNGFLDGCQLNAGIKAGMKRIEYKYKGGEVTALTKTGGKFPLQMDDVGYGLVHLLQSWWPRRADVGVDKMWASEYDYEPFTSTLFKNRPNLSTKIPSVFVDPIGNDDGRPPWAWKYNPQNGISFYNLPRGVWFLDPAVHFKQRHDQENQWPGWDEVDKTGWSLEYCFNAYFNLDFRGVWPECSEKK

Foldseek 3Di:
DDDDDPDDDDDDDDDDDDQPQDQDDADDDDDDQAPDFQAWDWDADPVGFIFIWGQHPVRGTTGGTTEDPDWDQDPVHIDHDDDDDDPVVVVVPPDDDDDDDDDDDDDDDDDDDDDDDDDPDPPPPPPPPDPDQDQDWKDFPAKVVGFAAFAAEPPDKIKTAIPFQWPCVQDDPVFKWKAWLQRDTFDWDWDAPDPSRRMIITGGPDDDAALIKMKIKGHQCTGHPSRHTNNDMDMGMYTHHFDPPPVVLVVLCLQAPAWEWFFADPPQRLQRAFADCCNVPDFFLQCLVVCSVPPDFKGWHEWEWDWFFFLFKIKIWIKGWGQWFADPDPQLIWGGAIWTKIFIATQVVRATFKIKTWFALGDQATAIAMEGEPPSPADPDDDPLLRQHPYYYHRCQCQVSNYFYWYAYYRRRGTDGQPDAPPPVDNDPHDHPVCVVPTQTETEDADVQDIAMQGQDPNDTGSHDYHGHHGYHYCSRPVSNQFSQEDHRHFAPDWDADDQDDDPVRPPDFGDPHIGGQFTPINSPNGPHGDQQQGDNHHPVNPCPDRGTGRCVPQQVLCVSCVSNPVVVPWDEQDPPVSDTRGSHTCDGSNRPHHCAVVDPSNDDPD

pLDDT: mean 81.55, std 21.01, range [22.05, 98.81]